Protein AF-A0A497NHG8-F1 (afdb_monomer)

Sequence (397 aa):
MELNATKISNLFKETIMGLQEEPDFQWSSDDVKYSINGKGEPDIQLAVGNVSLDYDLWEGLRNPAVVGLYPAGLQEIWEFYANRRKNRVDEHGRPTIFQTPHSYDYARNNYRRAVIISVMLPFSPKIIDAYVNIVRGEKRGSSHLYARMYEDTNLMINKASSRVAMDLVARDRVVVAMDDKTVKDVSTEAIPITHQGISHGPSKDGNYPQKSIAVLLGLGQFGIHRLVFRDEFIDGKVKRNFGPIRSLIIFDKEELVRNGRNNVIYPTREWREYLFKLYDFTNIEQEVNKYRFCSYIPLDDEGCGKCIGCCPSGAQPNSTSTSRGQFSEKVKQQTHRFWDGKLQFDYASCCEERGQMGTLFPEWSCTRCMSMCAIEGSKRTYAAKEFYNKLKQLTTA

Solvent-accessible surface area (backbone atoms only — not comparable to full-atom values): 21481 Å² total; per-residue (Å²): 131,88,83,35,49,68,60,53,51,48,49,48,35,56,43,46,60,59,49,50,76,35,79,94,55,62,83,59,97,87,61,76,42,42,28,60,41,100,84,72,43,64,45,67,44,73,23,30,26,38,42,51,73,88,56,67,87,53,72,99,39,62,30,43,35,53,70,6,70,60,50,56,46,74,55,36,55,44,44,36,52,25,58,78,65,36,60,52,48,50,100,86,67,46,80,46,85,82,58,72,45,65,51,57,67,54,47,55,76,69,31,53,22,35,38,41,37,30,39,28,55,23,45,20,62,69,52,40,46,57,48,43,56,40,48,72,78,26,96,80,54,69,40,55,70,47,34,46,28,54,52,51,46,45,52,48,53,34,54,31,42,49,50,50,31,59,75,65,48,47,101,69,34,51,58,45,40,44,28,69,67,45,29,37,47,33,32,68,72,46,40,56,74,92,61,45,73,89,44,36,31,77,76,61,78,37,32,52,56,55,66,57,52,26,40,67,45,62,49,32,44,58,33,86,84,70,47,61,34,28,62,40,67,52,96,95,40,72,49,61,42,45,48,54,65,40,36,36,42,30,40,25,65,54,80,78,50,39,65,36,64,58,65,26,30,19,76,35,70,67,37,50,58,50,50,55,52,58,65,34,61,53,58,72,51,64,90,51,51,58,49,37,57,51,35,41,51,54,81,99,54,92,40,41,60,63,33,42,77,56,35,87,54,46,21,44,66,63,42,40,50,40,66,83,24,46,64,52,69,80,50,63,72,44,55,91,43,47,49,96,88,34,60,27,42,40,34,64,44,44,48,50,49,43,53,56,44,34,73,76,34,82,35,43,67,73,60,43,38,56,38,38,39,57,71,70,41,58,77,41,61,64,11,34,57,48,38,60,55,51,47,51,64,42,21,37,106

Structure (mmCIF, N/CA/C/O backbone):
data_AF-A0A497NHG8-F1
#
_entry.id   AF-A0A497NHG8-F1
#
loop_
_atom_site.group_PDB
_atom_site.id
_atom_site.type_symbol
_atom_site.label_atom_id
_atom_site.label_alt_id
_atom_site.label_comp_id
_atom_site.label_asym_id
_atom_site.label_entity_id
_atom_site.label_seq_id
_atom_site.pdbx_PDB_ins_code
_atom_site.Cartn_x
_atom_site.Cartn_y
_atom_site.Cartn_z
_atom_site.occupancy
_atom_site.B_iso_or_equiv
_atom_site.auth_seq_id
_atom_site.auth_comp_id
_atom_site.auth_asym_id
_atom_site.auth_atom_id
_atom_site.pdbx_PDB_model_num
ATOM 1 N N . MET A 1 1 ? -21.273 -13.283 8.714 1.00 57.62 1 MET A N 1
ATOM 2 C CA . MET A 1 1 ? -21.355 -11.822 8.962 1.00 57.62 1 MET A CA 1
ATOM 3 C C . MET A 1 1 ? -21.002 -11.116 7.671 1.00 57.62 1 MET A C 1
ATOM 5 O O . MET A 1 1 ? -19.868 -11.273 7.233 1.00 57.62 1 MET A O 1
ATOM 9 N N . GLU A 1 2 ? -21.926 -10.338 7.109 1.00 74.56 2 GLU A N 1
ATOM 10 C CA . GLU A 1 2 ? -21.675 -9.589 5.873 1.00 74.56 2 GLU A CA 1
ATOM 11 C C . GLU A 1 2 ? -20.515 -8.595 6.074 1.00 74.56 2 GLU A C 1
ATOM 13 O O . GLU A 1 2 ? -20.562 -7.743 6.971 1.00 74.56 2 GLU A O 1
ATOM 18 N N . LEU A 1 3 ? -19.454 -8.741 5.273 1.00 80.44 3 LEU A N 1
ATOM 19 C CA . LEU A 1 3 ? -18.285 -7.861 5.310 1.00 80.44 3 LEU A CA 1
ATOM 20 C C . LEU A 1 3 ? -18.661 -6.483 4.753 1.00 80.44 3 LEU A C 1
ATOM 22 O O . LEU A 1 3 ? -19.166 -6.354 3.639 1.00 80.44 3 LEU A O 1
ATOM 26 N N . ASN A 1 4 ? -18.422 -5.447 5.555 1.00 86.12 4 ASN A N 1
ATOM 27 C CA . ASN A 1 4 ? -18.719 -4.056 5.228 1.00 86.12 4 ASN A CA 1
ATOM 28 C C . ASN A 1 4 ? -17.539 -3.182 5.661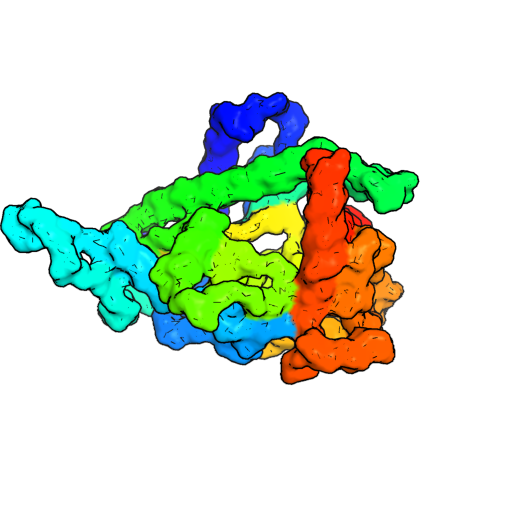 1.00 86.12 4 ASN A C 1
ATOM 30 O O . ASN A 1 4 ? -17.117 -3.258 6.819 1.00 86.12 4 ASN A O 1
ATOM 34 N N . ALA A 1 5 ? -17.051 -2.330 4.755 1.00 90.81 5 ALA A N 1
ATOM 35 C CA . ALA A 1 5 ? -15.950 -1.406 5.011 1.00 90.81 5 ALA A CA 1
ATOM 36 C C . ALA A 1 5 ? -16.161 -0.555 6.277 1.00 90.81 5 ALA A C 1
ATOM 38 O O . ALA A 1 5 ? -15.230 -0.392 7.061 1.00 90.81 5 ALA A O 1
ATOM 39 N N . THR A 1 6 ? -17.384 -0.075 6.537 1.00 92.19 6 THR A N 1
ATOM 40 C CA . THR A 1 6 ? -17.697 0.727 7.734 1.00 92.19 6 THR A CA 1
ATOM 41 C C . THR A 1 6 ? -17.559 -0.085 9.018 1.00 92.19 6 THR A C 1
ATOM 43 O O . THR A 1 6 ? -16.957 0.385 9.977 1.00 92.19 6 THR A O 1
ATOM 46 N N . LYS A 1 7 ? -18.071 -1.324 9.038 1.00 92.25 7 LYS A N 1
ATOM 47 C CA . LYS A 1 7 ? -17.965 -2.200 10.216 1.00 92.25 7 LYS A CA 1
ATOM 48 C C . LYS A 1 7 ? -16.509 -2.541 10.515 1.00 92.25 7 LYS A C 1
ATOM 50 O O . LYS A 1 7 ? -16.090 -2.468 11.660 1.00 92.25 7 LYS A O 1
ATOM 55 N N . ILE A 1 8 ? -15.735 -2.864 9.480 1.00 95.31 8 ILE A N 1
ATOM 56 C CA . ILE A 1 8 ? -14.313 -3.190 9.625 1.00 95.31 8 ILE A CA 1
ATOM 57 C C . ILE A 1 8 ? -13.523 -1.955 10.081 1.00 95.31 8 ILE A C 1
ATOM 59 O O . ILE A 1 8 ? -12.687 -2.063 10.971 1.00 95.31 8 ILE A O 1
ATOM 63 N N . SER A 1 9 ? -13.807 -0.775 9.521 1.00 95.75 9 SER A N 1
ATOM 64 C CA . SER A 1 9 ? -13.188 0.483 9.958 1.00 95.75 9 SER A CA 1
ATOM 65 C C . SER A 1 9 ? -13.457 0.758 11.441 1.00 95.75 9 SER A C 1
ATOM 67 O O . SER A 1 9 ? -12.521 1.079 12.170 1.00 95.75 9 SER A O 1
ATOM 69 N N . ASN A 1 10 ? -14.693 0.554 11.908 1.00 95.75 10 ASN A N 1
ATOM 70 C CA . ASN A 1 10 ? -15.037 0.702 13.324 1.00 95.75 10 ASN A CA 1
ATOM 71 C C . ASN A 1 10 ? -14.297 -0.309 14.210 1.00 95.75 10 ASN A C 1
ATOM 73 O O . ASN A 1 10 ? -13.718 0.104 15.207 1.00 95.75 10 ASN A O 1
ATOM 77 N N . LEU A 1 11 ? -14.210 -1.584 13.807 1.00 96.75 11 LEU A N 1
ATOM 78 C CA . LEU A 1 11 ? -13.422 -2.591 14.535 1.00 96.75 11 LEU A CA 1
ATOM 79 C C . LEU A 1 11 ? -11.952 -2.174 14.678 1.00 96.75 11 LEU A C 1
ATOM 81 O O . LEU A 1 11 ? -11.377 -2.289 15.759 1.00 96.75 11 LEU A O 1
ATOM 85 N N . PHE A 1 12 ? -11.339 -1.643 13.613 1.00 97.75 12 PHE A N 1
ATOM 86 C CA . PHE A 1 12 ? -9.974 -1.116 13.687 1.00 97.75 12 PHE A CA 1
ATOM 87 C C . PHE A 1 12 ? -9.863 0.071 14.644 1.00 97.75 12 PHE A C 1
ATOM 89 O O . PHE A 1 12 ? -8.919 0.114 15.428 1.00 97.75 12 PHE A O 1
ATOM 96 N N . LYS A 1 13 ? -10.804 1.020 14.600 1.00 96.69 13 LYS A N 1
ATOM 97 C CA . LYS A 1 13 ? -10.816 2.174 15.511 1.00 96.69 13 LYS A CA 1
ATOM 98 C C . LYS A 1 13 ? -10.922 1.739 16.968 1.00 96.69 13 LYS A C 1
ATOM 100 O O . LYS A 1 13 ? -10.086 2.145 17.765 1.00 96.69 13 LYS A O 1
ATOM 105 N N . GLU A 1 14 ? -11.896 0.891 17.288 1.00 96.38 14 GLU A N 1
ATOM 106 C CA . GLU A 1 14 ? -12.115 0.351 18.635 1.00 96.38 14 GLU A CA 1
ATOM 107 C C . GLU A 1 14 ? -10.874 -0.396 19.134 1.00 96.38 14 GLU A C 1
ATOM 109 O O . GLU A 1 14 ? -10.382 -0.136 20.230 1.00 96.38 14 GLU A O 1
ATOM 114 N N . THR A 1 15 ? -10.303 -1.257 18.287 1.00 97.31 15 THR A N 1
ATOM 115 C CA . THR A 1 15 ? -9.082 -2.004 18.609 1.00 97.31 15 THR A CA 1
ATOM 116 C C . THR A 1 15 ? -7.900 -1.074 18.872 1.00 97.31 15 THR A C 1
ATOM 118 O O . THR A 1 15 ? -7.141 -1.297 19.811 1.00 97.31 15 THR A O 1
ATOM 121 N N . ILE A 1 16 ? -7.720 -0.037 18.052 1.00 95.81 16 ILE A N 1
ATOM 122 C CA . ILE A 1 16 ? -6.612 0.915 18.187 1.00 95.81 16 ILE A CA 1
ATOM 123 C C . ILE A 1 16 ? -6.768 1.767 19.439 1.00 95.81 16 ILE A C 1
ATOM 125 O O . ILE A 1 16 ? -5.790 1.935 20.157 1.00 95.81 16 ILE A O 1
ATOM 129 N N . MET A 1 17 ? -7.980 2.235 19.737 1.00 93.44 17 MET A N 1
ATOM 130 C CA . MET A 1 17 ? -8.271 2.937 20.987 1.00 93.44 17 MET A CA 1
ATOM 131 C C . MET A 1 17 ? -7.963 2.049 22.198 1.00 93.44 17 MET A C 1
ATOM 133 O O . MET A 1 17 ? -7.283 2.493 23.113 1.00 93.44 17 MET A O 1
ATOM 137 N N . GLY A 1 18 ? -8.362 0.773 22.172 1.00 92.81 18 GLY A N 1
ATOM 138 C CA . GLY A 1 18 ? -8.025 -0.176 23.237 1.00 92.81 18 GLY A CA 1
ATOM 139 C C . GLY A 1 18 ? -6.522 -0.458 23.360 1.00 92.81 18 GLY A C 1
ATOM 140 O O . GLY A 1 18 ? -6.016 -0.619 24.465 1.00 92.81 18 GLY A O 1
ATOM 141 N N . LEU A 1 19 ? -5.788 -0.484 22.241 1.00 93.31 19 LEU A N 1
ATOM 142 C CA . LEU A 1 19 ? -4.330 -0.650 22.242 1.00 93.31 19 LEU A CA 1
ATOM 143 C C . LEU A 1 19 ? -3.604 0.524 22.906 1.00 93.31 19 LEU A C 1
ATOM 145 O O . LEU A 1 19 ? -2.527 0.305 23.446 1.00 93.31 19 LEU A O 1
ATOM 149 N N . GLN A 1 20 ? -4.158 1.741 22.895 1.00 87.56 20 GLN A N 1
ATOM 150 C CA . GLN A 1 20 ? -3.515 2.893 23.546 1.00 87.56 20 GLN A CA 1
ATOM 151 C C . GLN A 1 20 ? -3.302 2.686 25.048 1.00 87.56 20 GLN A C 1
ATOM 153 O O . GLN A 1 20 ? -2.379 3.267 25.612 1.00 87.56 20 GLN A O 1
ATOM 158 N N . GLU A 1 21 ? -4.121 1.842 25.674 1.00 88.25 21 GLU A N 1
ATOM 159 C CA . GLU A 1 21 ? -4.042 1.536 27.102 1.00 88.25 21 GLU A CA 1
ATOM 160 C C . GLU A 1 21 ? -2.985 0.475 27.444 1.00 88.25 21 GLU A C 1
ATOM 162 O O . GLU A 1 21 ? -2.826 0.100 28.604 1.00 88.25 21 GLU A O 1
ATOM 167 N N . GLU A 1 22 ? -2.252 -0.047 26.458 1.00 90.25 22 GLU A N 1
ATOM 168 C CA . GLU A 1 22 ? -1.189 -1.015 26.722 1.00 90.25 22 GLU A CA 1
ATOM 169 C C . GLU A 1 22 ? 0.132 -0.343 27.101 1.00 90.25 22 GLU A C 1
ATOM 171 O O . GLU A 1 22 ? 0.480 0.690 26.524 1.00 90.25 22 GLU A O 1
ATOM 176 N N . PRO A 1 23 ? 0.946 -0.982 27.967 1.00 87.44 23 PRO A N 1
ATOM 177 C CA . PRO A 1 23 ? 2.252 -0.457 28.373 1.00 87.44 23 PRO A CA 1
ATOM 178 C C . PRO A 1 23 ? 3.164 -0.087 27.198 1.00 87.44 23 PRO A C 1
ATOM 180 O O . PRO A 1 23 ? 3.902 0.888 27.269 1.00 87.44 23 PRO A O 1
ATOM 183 N N . ASP A 1 24 ? 3.071 -0.828 26.090 1.00 85.88 24 ASP A N 1
ATOM 184 C CA . ASP A 1 24 ? 3.858 -0.577 24.879 1.00 85.88 24 ASP A CA 1
ATOM 185 C C . ASP A 1 24 ? 3.555 0.784 24.226 1.00 85.88 24 ASP A C 1
ATOM 187 O O . ASP A 1 24 ? 4.373 1.264 23.445 1.00 85.88 24 ASP A O 1
ATOM 191 N N . PHE A 1 25 ? 2.419 1.417 24.543 1.00 85.94 25 PHE A N 1
ATOM 192 C CA . PHE A 1 25 ? 1.978 2.696 23.973 1.00 85.94 25 PHE A CA 1
ATOM 193 C C . PHE A 1 25 ? 1.752 3.801 25.026 1.00 85.94 25 PHE A C 1
ATOM 195 O O . PHE A 1 25 ? 1.621 4.972 24.663 1.00 85.94 25 PHE A O 1
ATOM 202 N N . GLN A 1 26 ? 1.783 3.466 26.319 1.00 74.44 26 GLN A N 1
ATOM 203 C CA . GLN A 1 26 ? 1.633 4.396 27.445 1.00 74.44 26 GLN A CA 1
ATOM 204 C C . GLN A 1 26 ? 2.964 5.075 27.821 1.00 74.44 26 GLN A C 1
ATOM 206 O O . GLN A 1 26 ? 3.523 4.844 28.890 1.00 74.44 26 GLN A O 1
ATOM 211 N N . TRP A 1 27 ? 3.487 5.937 26.946 1.00 59.97 27 TRP A N 1
ATOM 212 C CA . TRP A 1 27 ? 4.749 6.660 27.204 1.00 59.97 27 TRP A CA 1
ATOM 213 C C . TRP A 1 27 ? 4.566 8.167 27.444 1.00 59.97 27 TRP A C 1
ATOM 215 O O . TRP A 1 27 ? 5.448 8.812 28.004 1.00 59.97 27 TRP A O 1
ATOM 225 N N . SER A 1 28 ? 3.423 8.733 27.042 1.00 57.12 28 SER A N 1
ATOM 226 C CA . SER A 1 28 ? 2.956 10.081 27.399 1.00 57.12 28 SER A CA 1
ATOM 227 C C . SER A 1 28 ? 1.492 10.227 26.973 1.00 57.12 28 SER A C 1
ATOM 229 O O . SER A 1 28 ? 1.170 9.958 25.815 1.00 57.12 28 SER A O 1
ATOM 231 N N . SER A 1 29 ? 0.615 10.659 27.884 1.00 49.78 29 SER A N 1
ATOM 232 C CA . SER A 1 29 ? -0.818 10.884 27.622 1.00 49.78 29 SER A CA 1
ATOM 233 C C . SER A 1 29 ? -1.092 11.978 26.583 1.00 49.78 29 SER A C 1
ATOM 235 O O . SER A 1 29 ? -2.185 12.032 26.025 1.00 49.78 29 SER A O 1
ATOM 237 N N . ASP A 1 30 ? -0.104 12.832 26.300 1.00 56.06 30 ASP A N 1
ATOM 238 C CA . ASP A 1 30 ? -0.340 14.121 25.643 1.00 56.06 30 ASP A CA 1
ATOM 239 C C . ASP A 1 30 ? -0.016 14.129 24.138 1.00 56.06 30 ASP A C 1
ATOM 241 O O . ASP A 1 30 ? -0.297 15.114 23.453 1.00 56.06 30 ASP A O 1
ATOM 245 N N . ASP A 1 31 ? 0.531 13.041 23.579 1.00 70.25 31 ASP A N 1
ATOM 246 C CA . ASP A 1 31 ? 0.960 13.005 22.174 1.00 70.25 31 ASP A CA 1
ATOM 247 C C . ASP A 1 31 ? 0.509 11.742 21.428 1.00 70.25 31 ASP A C 1
ATOM 249 O O . ASP A 1 31 ? 1.278 10.794 21.233 1.00 70.25 31 ASP A O 1
ATOM 253 N N . VAL A 1 32 ? -0.717 11.779 20.897 1.00 85.25 32 VAL A N 1
ATOM 254 C CA . VAL A 1 32 ? -1.207 10.781 19.936 1.00 85.25 32 VAL A CA 1
ATOM 255 C C . VAL A 1 32 ? -0.294 10.750 18.700 1.00 85.25 32 VAL A C 1
ATOM 257 O O . VAL A 1 32 ? -0.107 11.752 18.002 1.00 85.25 32 VAL A O 1
ATOM 260 N N . LYS A 1 33 ? 0.296 9.578 18.428 1.00 91.44 33 LYS A N 1
ATOM 261 C CA . LYS A 1 33 ? 1.285 9.362 17.352 1.00 91.44 33 LYS A CA 1
ATOM 262 C C . LYS A 1 33 ? 0.664 9.158 15.964 1.00 91.44 33 LYS A C 1
ATOM 264 O O . LYS A 1 33 ? 1.352 9.222 14.949 1.00 91.44 33 LYS A O 1
ATOM 269 N N . TYR A 1 34 ? -0.645 8.996 15.890 1.00 94.38 34 TYR A N 1
ATOM 270 C CA . TYR A 1 34 ? -1.387 8.848 14.643 1.00 94.38 34 TYR A CA 1
ATOM 271 C C . TYR A 1 34 ? -2.359 10.013 14.418 1.00 94.38 34 TYR A C 1
ATOM 273 O O . TYR A 1 34 ? -2.578 10.852 15.291 1.00 94.38 34 TYR A O 1
ATOM 281 N N . SER A 1 35 ? -2.927 10.103 13.217 1.00 95.12 35 SER A N 1
ATOM 282 C CA . SER A 1 35 ? -3.940 11.105 12.893 1.00 95.12 35 SER A CA 1
ATOM 283 C C . SER A 1 35 ? -5.270 10.752 13.554 1.00 95.12 35 SER A C 1
ATOM 285 O O . SER A 1 35 ? -5.753 9.628 13.434 1.00 95.12 35 SER A O 1
ATOM 287 N N . ILE A 1 36 ? -5.870 11.739 14.214 1.00 93.75 36 ILE A N 1
ATOM 288 C CA . ILE A 1 36 ? -7.223 11.669 14.764 1.00 93.75 36 ILE A CA 1
ATOM 289 C C . ILE A 1 36 ? -8.194 12.471 13.895 1.00 93.75 36 ILE A C 1
ATOM 291 O O . ILE A 1 36 ? -7.809 13.451 13.246 1.00 93.75 36 ILE A O 1
ATOM 295 N N . ASN A 1 37 ? -9.451 12.044 13.856 1.00 91.31 37 ASN A N 1
ATOM 296 C CA . ASN A 1 37 ? -10.522 12.747 13.158 1.00 91.31 37 ASN A CA 1
ATOM 297 C C . ASN A 1 37 ? -11.162 13.828 14.057 1.00 91.31 37 ASN A C 1
ATOM 299 O O . ASN A 1 37 ? -10.805 13.984 15.224 1.00 91.31 37 ASN A O 1
ATOM 303 N N . GLY A 1 38 ? -12.141 14.571 13.528 1.00 86.50 38 GLY A N 1
ATOM 304 C CA . GLY A 1 38 ? -12.835 15.633 14.275 1.00 86.50 38 GLY A CA 1
ATOM 305 C C . GLY A 1 38 ? -13.628 15.164 15.506 1.00 86.50 38 GLY A C 1
ATOM 306 O O . GLY A 1 38 ? -14.074 15.999 16.284 1.00 86.50 38 GLY A O 1
ATOM 307 N N . LYS A 1 39 ? -13.798 13.848 15.695 1.00 90.19 39 LYS A N 1
ATOM 308 C CA . LYS A 1 39 ? -14.430 13.232 16.873 1.00 90.19 39 LYS A CA 1
ATOM 309 C C . LYS A 1 39 ? -13.412 12.734 17.907 1.00 90.19 39 LYS A C 1
ATOM 311 O O . LYS A 1 39 ? -13.813 12.146 18.902 1.00 90.19 39 LYS A O 1
ATOM 316 N N . GLY A 1 40 ? -12.113 12.925 17.666 1.00 89.94 40 GLY A N 1
ATOM 317 C CA . GLY A 1 40 ? -11.045 12.406 18.524 1.00 89.94 40 GLY A CA 1
ATOM 318 C C . GLY A 1 40 ? -10.739 10.916 18.330 1.00 89.94 40 GLY A C 1
ATOM 319 O O . GLY A 1 40 ? -9.926 10.368 19.064 1.00 89.94 40 GLY A O 1
ATOM 320 N N . GLU A 1 41 ? -11.345 10.250 17.343 1.00 94.00 41 GLU A N 1
ATOM 321 C CA . GLU A 1 41 ? -11.085 8.834 17.046 1.00 94.00 41 GLU A CA 1
ATOM 322 C C . GLU A 1 41 ? -9.906 8.678 16.068 1.00 94.00 41 GLU A C 1
ATOM 324 O O . GLU A 1 41 ? -9.639 9.599 15.287 1.00 94.00 41 GLU A O 1
ATOM 329 N N . PRO A 1 42 ? -9.255 7.499 16.004 1.00 95.50 42 PRO A N 1
ATOM 330 C CA . PRO A 1 42 ? -8.269 7.197 14.967 1.00 95.50 42 PRO A CA 1
ATOM 331 C C . PRO A 1 42 ? -8.822 7.409 13.546 1.00 95.50 42 PRO A C 1
ATOM 333 O O . PRO A 1 42 ? -9.886 6.895 13.185 1.00 95.50 42 PRO A O 1
ATOM 336 N N . ASP A 1 43 ? -8.083 8.138 12.709 1.00 95.38 43 ASP A N 1
ATOM 337 C CA . ASP A 1 43 ? -8.470 8.459 11.331 1.00 95.38 43 ASP A CA 1
ATOM 338 C C . ASP A 1 43 ? -8.075 7.356 10.336 1.00 95.38 43 ASP A C 1
ATOM 340 O O . ASP A 1 43 ? -7.262 7.546 9.428 1.00 95.38 43 ASP A O 1
ATOM 344 N N . ILE A 1 44 ? -8.627 6.161 10.545 1.00 96.25 44 ILE A N 1
ATOM 345 C CA . ILE A 1 44 ? -8.321 4.970 9.751 1.00 96.25 44 ILE A CA 1
ATOM 346 C C . ILE A 1 44 ? -8.796 5.118 8.313 1.00 96.25 44 ILE A C 1
ATOM 348 O O . ILE A 1 44 ? -9.972 5.362 8.051 1.00 96.25 44 ILE A O 1
ATOM 352 N N . GLN A 1 45 ? -7.885 4.840 7.385 1.00 97.00 45 GLN A N 1
ATOM 353 C CA . GLN A 1 45 ? -8.179 4.760 5.962 1.00 97.00 45 GLN A CA 1
ATOM 354 C C . GLN A 1 45 ? -8.254 3.293 5.563 1.00 97.00 45 GLN A C 1
ATOM 356 O O . GLN A 1 45 ? -7.367 2.509 5.902 1.00 97.00 45 GLN A O 1
ATOM 361 N N . LEU A 1 46 ? -9.310 2.904 4.854 1.00 96.75 46 LEU A N 1
ATOM 362 C CA . LEU A 1 46 ? -9.569 1.503 4.552 1.00 96.75 46 LEU A CA 1
ATOM 363 C C . LEU A 1 46 ? -10.131 1.334 3.142 1.00 96.75 46 LEU A C 1
ATOM 365 O O . LEU A 1 46 ? -10.973 2.109 2.696 1.00 96.75 46 LEU A O 1
ATOM 369 N N . ALA A 1 47 ? -9.668 0.291 2.461 1.00 97.12 47 ALA A N 1
ATOM 370 C CA . ALA A 1 47 ? -10.205 -0.172 1.195 1.00 97.12 47 ALA A CA 1
ATOM 371 C C . ALA A 1 47 ? -10.476 -1.674 1.280 1.00 97.12 47 ALA A C 1
ATOM 373 O O . ALA A 1 47 ? -9.667 -2.428 1.827 1.00 97.12 47 ALA A O 1
ATOM 374 N N . VAL A 1 48 ? -11.611 -2.106 0.736 1.00 97.44 48 VAL A N 1
ATOM 375 C CA . VAL A 1 48 ? -11.995 -3.518 0.672 1.00 97.44 48 VAL A CA 1
ATOM 376 C C . VAL A 1 48 ? -12.226 -3.877 -0.779 1.00 97.44 48 VAL A C 1
ATOM 378 O O . VAL A 1 48 ? -12.983 -3.202 -1.473 1.00 97.44 48 VAL A O 1
ATOM 381 N N . GLY A 1 49 ? -11.610 -4.961 -1.228 1.00 97.00 49 GLY A N 1
ATOM 382 C CA . GLY A 1 49 ? -11.973 -5.581 -2.490 1.00 97.00 49 GLY A CA 1
ATOM 383 C C . GLY A 1 49 ? -12.133 -7.079 -2.351 1.00 97.00 49 GLY A C 1
ATOM 384 O O . GLY A 1 49 ? -11.702 -7.675 -1.366 1.00 97.00 49 GLY A O 1
ATOM 385 N N . ASN A 1 50 ? -12.753 -7.695 -3.345 1.00 97.62 50 ASN A N 1
ATOM 386 C CA . ASN A 1 50 ? -12.865 -9.142 -3.429 1.00 97.62 50 ASN A CA 1
ATOM 387 C C . ASN A 1 50 ? -12.509 -9.638 -4.824 1.00 97.62 50 ASN A C 1
ATOM 389 O O . ASN A 1 50 ? -12.699 -8.950 -5.825 1.00 97.62 50 ASN A O 1
ATOM 393 N N . VAL A 1 51 ? -12.025 -10.871 -4.873 1.00 97.75 51 VAL A N 1
ATOM 394 C CA . VAL A 1 51 ? -11.595 -11.543 -6.098 1.00 97.75 51 VAL A CA 1
ATOM 395 C C . VAL A 1 51 ? -11.961 -13.025 -6.032 1.00 97.75 51 VAL A C 1
ATOM 397 O O . VAL A 1 51 ? -12.165 -13.568 -4.942 1.00 97.75 51 VAL A O 1
ATOM 400 N N . SER A 1 52 ? -12.077 -13.685 -7.187 1.00 97.25 52 SER A N 1
ATOM 401 C CA . SER A 1 52 ? -12.133 -15.152 -7.217 1.00 97.25 52 SER A CA 1
ATOM 402 C C . SER A 1 52 ? -10.787 -15.729 -6.777 1.00 97.25 52 SER A C 1
ATOM 404 O O . SER A 1 52 ? -9.770 -15.039 -6.804 1.00 97.25 52 SER A O 1
ATOM 406 N N . LEU A 1 53 ? -10.758 -17.001 -6.381 1.00 97.44 53 LEU A N 1
ATOM 407 C CA . LEU A 1 53 ? -9.492 -17.644 -6.019 1.00 97.44 53 LEU A CA 1
ATOM 408 C C . LEU A 1 53 ? -8.595 -17.893 -7.250 1.00 97.44 53 LEU A C 1
ATOM 410 O O . LEU A 1 53 ? -7.380 -17.895 -7.130 1.00 97.44 53 LEU A O 1
ATOM 414 N N . ASP A 1 54 ? -9.155 -17.986 -8.457 1.00 96.25 54 ASP A N 1
ATOM 415 C CA . ASP A 1 54 ? -8.359 -18.078 -9.697 1.00 96.25 54 ASP A CA 1
ATOM 416 C C . ASP A 1 54 ? -7.789 -16.733 -10.172 1.00 96.25 54 ASP A C 1
ATOM 418 O O . ASP A 1 54 ? -7.157 -16.642 -11.223 1.00 96.25 54 ASP A O 1
ATOM 422 N N . TYR A 1 55 ? -8.057 -15.657 -9.439 1.00 96.44 55 TYR A N 1
ATOM 423 C CA . TYR A 1 55 ? -7.668 -14.321 -9.843 1.00 96.44 55 TYR A CA 1
ATOM 424 C C . TYR A 1 55 ? -6.182 -14.061 -9.582 1.00 96.44 55 TYR A C 1
ATOM 426 O O . TYR A 1 55 ? -5.714 -14.076 -8.441 1.00 96.44 55 TYR A O 1
ATOM 434 N N . ASP A 1 56 ? -5.445 -13.727 -10.638 1.00 95.69 56 ASP A N 1
ATOM 435 C CA . ASP A 1 56 ? -4.036 -13.377 -10.531 1.00 95.69 56 ASP A CA 1
ATOM 436 C C . ASP A 1 56 ? -3.847 -11.931 -10.042 1.00 95.69 56 ASP A C 1
ATOM 438 O O . ASP A 1 56 ? -3.931 -10.966 -10.805 1.00 95.69 56 ASP A O 1
ATOM 442 N N . LEU A 1 57 ? -3.524 -11.755 -8.757 1.00 94.06 57 LEU A N 1
ATOM 443 C CA . LEU A 1 57 ? -3.226 -10.443 -8.162 1.00 94.06 57 LEU A CA 1
ATOM 444 C C . LEU A 1 57 ? -2.108 -9.681 -8.896 1.00 94.06 57 LEU A C 1
ATOM 446 O O . LEU A 1 57 ? -2.117 -8.450 -8.916 1.00 94.06 57 LEU A O 1
ATOM 450 N N . TRP A 1 58 ? -1.193 -10.380 -9.565 1.00 92.69 58 TRP A N 1
ATOM 451 C CA . TRP A 1 58 ? 0.052 -9.816 -10.093 1.00 92.69 58 TRP A CA 1
ATOM 452 C C . TRP A 1 58 ? 0.148 -9.830 -11.617 1.00 92.69 58 TRP A C 1
ATOM 454 O O . TRP A 1 58 ? 1.224 -9.559 -12.163 1.00 92.69 58 TRP A O 1
ATOM 464 N N . GLU A 1 59 ? -0.963 -10.104 -12.300 1.00 92.56 59 GLU A N 1
ATOM 465 C CA . GLU A 1 59 ? -1.057 -10.063 -13.758 1.00 92.56 59 GLU A CA 1
ATOM 466 C C . GLU A 1 59 ? -0.482 -8.741 -14.299 1.00 92.56 59 GLU A C 1
ATOM 468 O O . GLU A 1 59 ? -0.854 -7.657 -13.842 1.00 92.56 59 GLU A O 1
ATOM 473 N N . GLY A 1 60 ? 0.483 -8.831 -15.224 1.00 86.12 60 GLY A N 1
ATOM 474 C CA . GLY A 1 60 ? 1.162 -7.681 -15.843 1.00 86.12 60 GLY A CA 1
ATOM 475 C C . GLY A 1 60 ? 2.146 -6.905 -14.949 1.00 86.12 60 GLY A C 1
ATOM 476 O O . GLY A 1 60 ? 2.767 -5.942 -15.408 1.00 86.12 60 GLY A O 1
ATOM 477 N N . LEU A 1 61 ? 2.314 -7.302 -13.682 1.00 85.81 61 LEU A N 1
ATOM 478 C CA . LEU A 1 61 ? 3.166 -6.606 -12.711 1.00 85.81 61 LEU A CA 1
ATOM 479 C C . LEU A 1 61 ? 4.455 -7.349 -12.354 1.00 85.81 61 LEU A C 1
ATOM 481 O O . LEU A 1 61 ? 5.385 -6.692 -11.877 1.00 85.81 61 LEU A O 1
ATOM 485 N N . ARG A 1 62 ? 4.523 -8.672 -12.568 1.00 86.94 62 ARG A N 1
ATOM 486 C CA . ARG A 1 62 ? 5.688 -9.511 -12.229 1.00 86.94 62 ARG A CA 1
ATOM 487 C C . ARG A 1 62 ? 6.939 -9.055 -12.975 1.00 86.94 62 ARG A C 1
ATOM 489 O O . ARG A 1 62 ? 7.158 -9.400 -14.129 1.00 86.94 62 ARG A O 1
ATOM 496 N N . ASN A 1 63 ? 7.730 -8.225 -12.312 1.00 83.25 63 ASN A N 1
ATOM 497 C CA . ASN A 1 63 ? 8.893 -7.557 -12.873 1.00 83.25 63 ASN A CA 1
ATOM 498 C C . ASN A 1 63 ? 9.790 -7.082 -11.710 1.00 83.25 63 ASN A C 1
ATOM 500 O O . ASN A 1 63 ? 9.265 -6.520 -10.735 1.00 83.25 63 ASN A O 1
ATOM 504 N N . PRO A 1 64 ? 11.124 -7.260 -11.797 1.00 78.06 64 PRO A N 1
ATOM 505 C CA . PRO A 1 64 ? 12.073 -6.741 -10.818 1.00 78.06 64 PRO A CA 1
ATOM 506 C C . PRO A 1 64 ? 11.935 -5.232 -10.554 1.00 78.06 64 PRO A C 1
ATOM 508 O O . PRO A 1 64 ? 12.038 -4.806 -9.426 1.00 78.06 64 PRO A O 1
ATOM 511 N N . ALA A 1 65 ? 11.650 -4.380 -11.528 1.00 80.00 65 ALA A N 1
ATOM 512 C CA . ALA A 1 65 ? 11.487 -2.940 -11.322 1.00 80.00 65 ALA A CA 1
ATOM 513 C C . ALA A 1 65 ? 10.155 -2.530 -10.649 1.00 80.00 65 ALA A C 1
ATOM 515 O O . ALA A 1 65 ? 10.005 -1.360 -10.281 1.00 80.00 65 ALA A O 1
ATOM 516 N N . VAL A 1 66 ? 9.199 -3.460 -10.489 1.00 82.38 66 VAL A N 1
ATOM 517 C CA . VAL A 1 66 ? 7.838 -3.194 -9.983 1.00 82.38 66 VAL A CA 1
ATOM 518 C C . VAL A 1 66 ? 7.539 -4.028 -8.728 1.00 82.38 66 VAL A C 1
ATOM 520 O O . VAL A 1 66 ? 8.113 -3.758 -7.672 1.00 82.38 66 VAL A O 1
ATOM 523 N N . VAL A 1 67 ? 6.658 -5.040 -8.789 1.00 81.50 67 VAL A N 1
ATOM 524 C CA . VAL A 1 67 ? 6.263 -5.816 -7.595 1.00 81.50 67 VAL A CA 1
ATOM 525 C C . VAL A 1 67 ? 7.220 -6.961 -7.274 1.00 81.50 67 VAL A C 1
ATOM 527 O O . VAL A 1 67 ? 7.242 -7.438 -6.145 1.00 81.50 67 VAL A O 1
ATOM 530 N N . GLY A 1 68 ? 8.129 -7.319 -8.184 1.00 82.75 68 GLY A N 1
ATOM 531 C CA . GLY A 1 68 ? 9.049 -8.455 -8.047 1.00 82.75 68 GLY A CA 1
ATOM 532 C C . GLY A 1 68 ? 8.692 -9.593 -8.989 1.00 82.75 68 GLY A C 1
ATOM 533 O O . GLY A 1 68 ? 7.635 -9.565 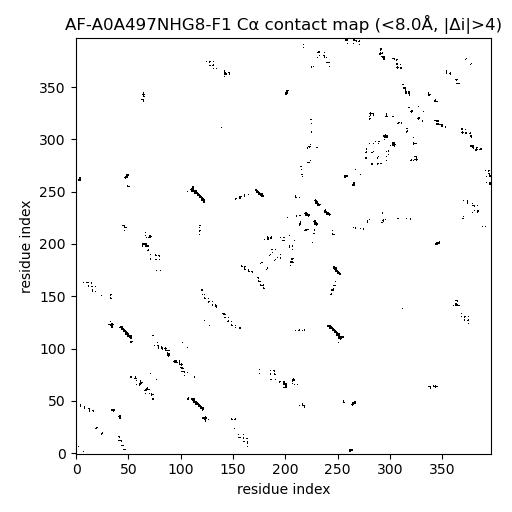-9.612 1.00 82.75 68 GLY A O 1
ATOM 534 N N . LEU A 1 69 ? 9.585 -10.575 -9.106 1.00 82.50 69 LEU A N 1
ATOM 535 C CA . LEU A 1 69 ? 9.372 -11.737 -9.978 1.00 82.50 69 LEU A CA 1
ATOM 536 C C . LEU A 1 69 ? 8.404 -12.748 -9.360 1.00 82.50 69 LEU A C 1
ATOM 538 O O . LEU A 1 69 ? 7.541 -13.272 -10.058 1.00 82.50 69 LEU A O 1
ATOM 542 N N . TYR A 1 70 ? 8.509 -12.956 -8.045 1.00 87.56 70 TYR A N 1
ATOM 543 C CA . TYR A 1 70 ? 7.757 -13.977 -7.313 1.00 87.56 70 TYR A CA 1
ATOM 544 C C . TYR A 1 70 ? 6.976 -13.374 -6.131 1.00 87.56 70 TYR A C 1
ATOM 546 O O . TYR A 1 70 ? 7.249 -13.706 -4.974 1.00 87.56 70 TYR A O 1
ATOM 554 N N . PRO A 1 71 ? 6.059 -12.417 -6.375 1.00 89.62 71 PRO A N 1
ATOM 555 C CA . PRO A 1 71 ? 5.205 -11.892 -5.317 1.00 89.62 71 PRO A CA 1
ATOM 556 C C . PRO A 1 71 ? 4.220 -12.967 -4.822 1.00 89.62 71 PRO A C 1
ATOM 558 O O . PRO A 1 71 ? 3.622 -13.676 -5.629 1.00 89.62 71 PRO A O 1
ATOM 561 N N . ALA A 1 72 ? 4.017 -13.049 -3.505 1.00 92.56 72 ALA A N 1
ATOM 562 C CA . ALA A 1 72 ? 3.055 -13.949 -2.870 1.00 92.56 72 ALA A CA 1
ATOM 563 C C . ALA A 1 72 ? 1.627 -13.599 -3.315 1.00 92.56 72 ALA A C 1
ATOM 565 O O . ALA A 1 72 ? 1.176 -12.466 -3.127 1.00 92.56 72 ALA A O 1
ATOM 566 N N . GLY A 1 73 ? 0.923 -14.543 -3.930 1.00 94.56 73 GLY A N 1
ATOM 567 C CA . GLY A 1 73 ? -0.487 -14.457 -4.286 1.00 94.56 73 GLY A CA 1
ATOM 568 C C . GLY A 1 73 ? -1.393 -15.117 -3.246 1.00 94.56 73 GLY A C 1
ATOM 569 O O . GLY A 1 73 ? -1.006 -15.374 -2.108 1.00 94.56 73 GLY A O 1
ATOM 570 N N . LEU A 1 74 ? -2.640 -15.387 -3.640 1.00 97.75 74 LEU A N 1
ATOM 571 C CA . LEU A 1 74 ? -3.612 -16.057 -2.770 1.00 97.75 74 LEU A CA 1
ATOM 572 C C . LEU A 1 74 ? -3.204 -17.500 -2.436 1.00 97.75 74 LEU A C 1
ATOM 574 O O . LEU A 1 74 ? -3.525 -17.975 -1.347 1.00 97.75 74 LEU A O 1
ATOM 578 N N . GLN A 1 75 ? -2.496 -18.170 -3.350 1.00 96.69 75 GLN A N 1
ATOM 579 C CA . GLN A 1 75 ? -2.015 -19.536 -3.168 1.00 96.69 75 GLN A CA 1
ATOM 580 C C . GLN A 1 75 ? -0.993 -19.623 -2.035 1.00 96.69 75 GLN A C 1
ATOM 582 O O . GLN A 1 75 ? -1.221 -20.355 -1.077 1.00 96.69 75 GLN A O 1
ATOM 587 N N . GLU A 1 76 ? 0.082 -18.834 -2.085 1.00 96.00 76 GLU A N 1
ATOM 588 C CA . GLU A 1 76 ? 1.141 -18.866 -1.069 1.00 96.00 76 GLU A CA 1
ATOM 589 C C . GLU A 1 76 ? 0.595 -18.498 0.319 1.00 96.00 76 GLU A C 1
ATOM 591 O O . GLU A 1 76 ? 0.977 -19.087 1.331 1.00 96.00 76 GLU A O 1
ATOM 596 N N . ILE A 1 77 ? -0.351 -17.554 0.377 1.00 97.19 77 ILE A N 1
ATOM 597 C CA . ILE A 1 77 ? -1.014 -17.150 1.625 1.00 97.19 77 ILE A CA 1
ATOM 598 C C . ILE A 1 77 ? -1.868 -18.294 2.189 1.00 97.19 77 ILE A C 1
ATOM 600 O O . ILE A 1 77 ? -1.851 -18.545 3.398 1.00 97.19 77 ILE A O 1
ATOM 604 N N . TRP A 1 78 ? -2.605 -19.004 1.331 1.00 97.75 78 TRP A N 1
ATOM 605 C CA . TRP A 1 78 ? -3.384 -20.168 1.742 1.00 97.75 78 TRP A CA 1
ATOM 606 C C . TRP A 1 78 ? -2.490 -21.322 2.201 1.00 97.75 78 TRP A C 1
ATOM 608 O O . TRP A 1 78 ? -2.735 -21.900 3.257 1.00 97.75 78 TRP A O 1
ATOM 618 N N . GLU A 1 79 ? -1.447 -21.651 1.443 1.00 95.62 79 GLU A N 1
ATOM 619 C CA . GLU A 1 79 ? -0.522 -22.743 1.758 1.00 95.62 79 GLU A CA 1
ATOM 620 C C . GLU A 1 79 ? 0.208 -22.502 3.079 1.00 95.62 79 GLU A C 1
ATOM 622 O O . GLU A 1 79 ? 0.343 -23.425 3.888 1.00 95.62 79 GLU A O 1
ATOM 627 N N . PHE A 1 80 ? 0.604 -21.256 3.348 1.00 95.81 80 PHE A N 1
ATOM 628 C CA . PHE A 1 80 ? 1.115 -20.841 4.650 1.00 95.81 80 PHE A CA 1
ATOM 629 C C . PHE A 1 80 ? 0.106 -21.114 5.776 1.00 95.81 80 PHE A C 1
ATOM 631 O O . PHE A 1 80 ? 0.429 -21.776 6.770 1.00 95.81 80 PHE A O 1
ATOM 638 N N . TYR A 1 81 ? -1.137 -20.643 5.617 1.00 96.00 81 TYR A N 1
ATOM 639 C CA . TYR A 1 81 ? -2.196 -20.851 6.606 1.00 96.00 81 TYR A CA 1
ATOM 640 C C . TYR A 1 81 ? -2.459 -22.345 6.850 1.00 96.00 81 TYR A C 1
ATOM 642 O O . TYR A 1 81 ? -2.456 -22.804 7.997 1.00 96.00 81 TYR A O 1
ATOM 650 N N . ALA A 1 82 ? -2.649 -23.112 5.775 1.00 94.69 82 ALA A N 1
ATOM 651 C CA . ALA A 1 82 ? -2.985 -24.526 5.826 1.00 94.69 82 ALA A CA 1
ATOM 652 C C . ALA A 1 82 ? -1.861 -25.352 6.464 1.00 94.69 82 ALA A C 1
ATOM 654 O O . ALA A 1 82 ? -2.139 -26.235 7.275 1.00 94.69 82 ALA A O 1
ATOM 655 N N . ASN A 1 83 ? -0.592 -25.033 6.185 1.00 91.69 83 ASN A N 1
ATOM 656 C CA . ASN A 1 83 ? 0.550 -25.691 6.823 1.00 91.69 83 ASN A CA 1
ATOM 657 C C . ASN A 1 83 ? 0.595 -25.469 8.335 1.00 91.69 83 ASN A C 1
ATOM 659 O O . ASN A 1 83 ? 0.820 -26.416 9.094 1.00 91.69 83 ASN A O 1
ATOM 663 N N . ARG A 1 84 ? 0.352 -24.239 8.796 1.00 91.06 84 ARG A N 1
ATOM 664 C CA . ARG A 1 84 ? 0.369 -23.922 10.232 1.00 91.06 84 ARG A CA 1
ATOM 665 C C . ARG A 1 84 ? -0.841 -24.474 10.985 1.00 91.06 84 ARG A C 1
ATOM 667 O O . ARG A 1 84 ? -0.758 -24.669 12.196 1.00 91.06 84 ARG A O 1
ATOM 674 N N . ARG A 1 85 ? -1.946 -24.742 10.284 1.00 87.69 85 ARG A N 1
ATOM 675 C CA . ARG A 1 85 ? -3.206 -25.246 10.855 1.00 87.69 85 ARG A CA 1
ATOM 676 C C . ARG A 1 85 ? -3.502 -26.710 10.540 1.00 87.69 85 ARG A C 1
ATOM 678 O O . ARG A 1 85 ? -4.570 -27.185 10.914 1.00 87.69 85 ARG A O 1
ATOM 685 N N . LYS A 1 86 ? -2.581 -27.432 9.894 1.00 84.62 86 LYS A N 1
ATOM 686 C CA . LYS A 1 86 ? -2.769 -28.858 9.615 1.00 84.62 86 LYS A CA 1
ATOM 687 C C . LYS A 1 86 ? -2.985 -29.634 10.911 1.00 84.62 86 LYS A C 1
ATOM 689 O O . LYS A 1 86 ? -2.316 -29.375 11.919 1.00 84.62 86 LYS A O 1
ATOM 694 N N . ASN A 1 87 ? -3.893 -30.604 10.864 1.00 81.94 87 ASN A N 1
ATOM 695 C CA . ASN A 1 87 ? -4.081 -31.529 11.970 1.00 81.94 87 ASN A CA 1
ATOM 696 C C . ASN A 1 87 ? -2.755 -32.234 12.244 1.00 81.94 87 ASN A C 1
ATOM 698 O O . ASN A 1 87 ? -2.076 -32.683 11.327 1.00 81.94 87 ASN A O 1
ATOM 702 N N . ARG A 1 88 ? -2.359 -32.296 13.512 1.00 86.06 88 ARG A N 1
ATOM 703 C CA . ARG A 1 88 ? -1.154 -33.020 13.941 1.00 86.06 88 ARG A CA 1
ATOM 704 C C . ARG A 1 88 ? -1.498 -34.339 14.615 1.00 86.06 88 ARG A C 1
ATOM 706 O O . ARG A 1 88 ? -0.626 -34.936 15.231 1.00 86.06 88 ARG A O 1
ATOM 713 N N . VAL A 1 89 ? -2.758 -34.753 14.522 1.00 87.12 89 VAL A N 1
ATOM 714 C CA . VAL A 1 89 ? -3.296 -35.974 15.113 1.00 87.12 89 VAL A CA 1
ATOM 715 C C . VAL A 1 89 ? -4.036 -36.788 14.054 1.00 87.12 89 VAL A C 1
ATOM 717 O O . VAL A 1 89 ? -4.577 -36.209 13.110 1.00 87.12 89 VAL A O 1
ATOM 720 N N . ASP A 1 90 ? -4.006 -38.111 14.184 1.00 85.62 90 ASP A N 1
ATOM 721 C CA . ASP A 1 90 ? -4.766 -39.046 13.351 1.00 85.62 90 ASP A CA 1
ATOM 722 C C . ASP A 1 90 ? -6.220 -39.202 13.842 1.00 85.62 90 ASP A C 1
ATOM 724 O O . ASP A 1 90 ? -6.642 -38.571 14.816 1.00 85.62 90 ASP A O 1
ATOM 728 N N . GLU A 1 91 ? -7.000 -40.048 13.169 1.00 86.00 91 GLU A N 1
ATOM 729 C CA . GLU A 1 91 ? -8.388 -40.379 13.516 1.00 86.00 91 GLU A CA 1
ATOM 730 C C . GLU A 1 91 ? -8.560 -40.996 14.917 1.00 86.00 91 GLU A C 1
ATOM 732 O O . GLU A 1 91 ? -9.665 -41.002 15.460 1.00 86.00 91 GLU A O 1
ATOM 737 N N . HIS A 1 92 ? -7.476 -41.476 15.530 1.00 89.69 92 HIS A N 1
ATOM 738 C CA . HIS A 1 92 ? -7.441 -42.016 16.888 1.00 89.69 92 HIS A CA 1
ATOM 739 C C . HIS A 1 92 ? -6.849 -41.027 17.908 1.00 89.69 92 HIS A C 1
ATOM 741 O O . HIS A 1 92 ? -6.648 -41.390 19.068 1.00 89.69 92 HIS A O 1
ATOM 747 N N . GLY A 1 93 ? -6.564 -39.786 17.498 1.00 87.12 93 GLY A N 1
ATOM 748 C CA . GLY A 1 93 ? -6.001 -38.737 18.347 1.00 87.12 93 GLY A CA 1
ATOM 749 C C . GLY A 1 93 ? -4.490 -38.845 18.583 1.00 87.12 93 GLY A C 1
ATOM 750 O O . GLY A 1 93 ? -3.957 -38.125 19.430 1.00 87.12 93 GLY A O 1
ATOM 751 N N . ARG A 1 94 ? -3.774 -39.720 17.867 1.00 88.25 94 ARG A N 1
ATOM 752 C CA . ARG A 1 94 ? -2.328 -39.919 18.048 1.00 88.25 94 ARG A CA 1
ATOM 753 C C . ARG A 1 94 ? -1.540 -38.892 17.238 1.00 88.25 94 ARG A C 1
ATOM 755 O O . ARG A 1 94 ? -1.882 -38.666 16.077 1.00 88.25 94 ARG A O 1
ATOM 762 N N . PRO A 1 95 ? -0.465 -38.299 17.789 1.00 88.06 95 PRO A N 1
ATOM 763 C CA . PRO A 1 95 ? 0.394 -37.398 17.034 1.00 88.06 95 PRO A CA 1
ATOM 764 C C . PRO A 1 95 ? 0.940 -38.049 15.759 1.00 88.06 95 PRO A C 1
ATOM 766 O O . PRO A 1 95 ? 1.470 -39.156 15.805 1.00 88.06 95 PRO A O 1
ATOM 769 N N . THR A 1 96 ? 0.845 -37.359 14.625 1.00 83.81 96 THR A N 1
ATOM 770 C CA . THR A 1 96 ? 1.299 -37.885 13.331 1.00 83.81 96 THR A CA 1
ATOM 771 C C . THR A 1 96 ? 1.895 -36.794 12.447 1.00 83.81 96 THR A C 1
ATOM 773 O O . THR A 1 96 ? 1.450 -35.644 12.437 1.00 83.81 96 THR A O 1
ATOM 776 N N . ILE A 1 97 ? 2.915 -37.178 11.680 1.00 80.75 97 ILE A N 1
ATOM 777 C CA . ILE A 1 97 ? 3.552 -36.339 10.656 1.00 80.75 97 ILE A CA 1
ATOM 778 C C . ILE A 1 97 ? 2.909 -36.504 9.274 1.00 80.75 97 ILE A C 1
ATOM 780 O O . ILE A 1 97 ? 3.186 -35.707 8.382 1.00 80.75 97 ILE A O 1
ATOM 784 N N . PHE A 1 98 ? 2.060 -37.523 9.100 1.00 83.12 98 PHE A N 1
ATOM 785 C CA . PHE A 1 98 ? 1.510 -37.917 7.800 1.00 83.12 98 PHE A CA 1
ATOM 786 C C . PHE A 1 98 ? 0.297 -37.092 7.363 1.00 83.12 98 PHE A C 1
ATOM 788 O O . PHE A 1 98 ? -0.159 -37.223 6.232 1.00 83.12 98 PHE A O 1
ATOM 795 N N . GLN A 1 99 ? -0.218 -36.220 8.231 1.00 84.00 99 GLN A N 1
ATOM 796 C CA . GLN A 1 99 ? -1.300 -35.312 7.869 1.00 84.00 99 GLN A CA 1
ATOM 797 C C . GLN A 1 99 ? -0.778 -34.221 6.932 1.00 84.00 99 GLN A C 1
ATOM 799 O O . GLN A 1 99 ? 0.130 -33.445 7.267 1.00 84.00 99 GLN A O 1
ATOM 804 N N . THR A 1 100 ? -1.371 -34.162 5.746 1.00 85.31 100 THR A N 1
ATOM 805 C CA . THR A 1 100 ? -1.070 -33.154 4.734 1.00 85.31 100 THR A CA 1
ATOM 806 C C . THR A 1 100 ? -1.963 -31.929 4.927 1.00 85.31 100 THR A C 1
ATOM 808 O O . THR A 1 100 ? -3.156 -32.083 5.196 1.00 85.31 100 THR A O 1
ATOM 811 N N . PRO A 1 101 ? -1.431 -30.706 4.779 1.00 89.50 101 PRO A N 1
ATOM 812 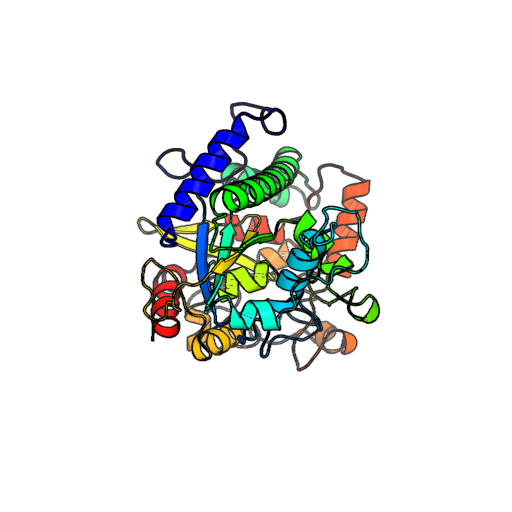C CA . PRO A 1 101 ? -2.259 -29.505 4.763 1.00 89.50 101 PRO A CA 1
ATOM 813 C C . PRO A 1 101 ? -3.253 -29.543 3.595 1.00 89.50 101 PRO A C 1
ATOM 815 O O . PRO A 1 101 ? -2.984 -30.134 2.548 1.00 89.50 101 PRO A O 1
ATOM 818 N N . HIS A 1 102 ? -4.391 -28.871 3.752 1.00 92.31 102 HIS A N 1
ATOM 819 C CA . HIS A 1 102 ? -5.324 -28.680 2.646 1.00 92.31 102 HIS A CA 1
ATOM 820 C C . HIS A 1 102 ? -4.680 -27.847 1.528 1.00 92.31 102 HIS A C 1
ATOM 822 O O . HIS A 1 102 ? -4.191 -26.745 1.777 1.00 92.31 102 HIS A O 1
ATOM 828 N N . SER A 1 103 ? -4.708 -28.360 0.297 1.00 94.81 103 SER A N 1
ATOM 829 C CA . SER A 1 103 ? -4.137 -27.694 -0.880 1.00 94.81 103 SER A CA 1
ATOM 830 C C . SER A 1 103 ? -4.891 -26.417 -1.258 1.00 94.81 103 SER A C 1
ATOM 832 O O . SER A 1 103 ? -6.002 -26.165 -0.784 1.00 94.81 103 SER A O 1
ATOM 834 N N . TYR A 1 104 ? -4.322 -25.616 -2.159 1.00 96.62 104 TYR A N 1
ATOM 835 C CA . TYR A 1 104 ? -5.045 -24.468 -2.702 1.00 96.62 104 TYR A CA 1
ATOM 836 C C . TYR A 1 104 ? -6.280 -24.877 -3.518 1.00 96.62 104 TYR A C 1
ATOM 838 O O . TYR A 1 104 ? -7.312 -24.218 -3.440 1.00 96.62 104 TYR A O 1
ATOM 846 N N . ASP A 1 105 ? -6.237 -26.023 -4.199 1.00 97.31 105 ASP A N 1
ATOM 847 C CA . ASP A 1 105 ? -7.402 -26.594 -4.893 1.00 97.31 105 ASP A CA 1
ATOM 848 C C . ASP A 1 105 ? -8.547 -26.912 -3.939 1.00 97.31 105 ASP A C 1
ATOM 850 O O . ASP A 1 105 ? -9.711 -26.662 -4.251 1.00 97.31 105 ASP A O 1
ATOM 854 N N . TYR A 1 106 ? -8.230 -27.399 -2.736 1.00 95.94 106 TYR A N 1
ATOM 855 C CA . TYR A 1 106 ? -9.236 -27.532 -1.692 1.00 95.94 106 TYR A CA 1
ATOM 856 C C . TYR A 1 106 ? -9.870 -26.172 -1.376 1.00 95.94 106 TYR A C 1
ATOM 858 O O . TYR A 1 106 ? -11.094 -26.085 -1.287 1.00 95.94 106 TYR A O 1
ATOM 866 N N . ALA A 1 107 ? -9.070 -25.110 -1.245 1.00 96.81 107 ALA A N 1
ATOM 867 C CA . ALA A 1 107 ? -9.583 -23.765 -1.001 1.00 96.81 107 ALA A CA 1
ATOM 868 C C . ALA A 1 107 ? -10.515 -23.304 -2.133 1.00 96.81 107 ALA A C 1
ATOM 870 O O . ALA A 1 107 ? -11.628 -22.863 -1.852 1.00 96.81 107 ALA A O 1
ATOM 871 N N . ARG A 1 108 ? -10.107 -23.485 -3.397 1.00 97.06 108 ARG A N 1
ATOM 872 C CA . ARG A 1 108 ? -10.906 -23.160 -4.595 1.00 97.06 108 ARG A CA 1
ATOM 873 C C . ARG A 1 108 ? -12.256 -23.872 -4.629 1.00 97.06 108 ARG A C 1
ATOM 875 O O . ARG A 1 108 ? -13.249 -23.281 -5.036 1.00 97.06 108 ARG A O 1
ATOM 882 N N . ASN A 1 109 ? -12.304 -25.112 -4.151 1.00 96.62 109 ASN A N 1
ATOM 883 C CA . ASN A 1 109 ? -13.533 -25.905 -4.108 1.00 96.62 109 ASN A CA 1
ATOM 884 C C . ASN A 1 109 ? -14.434 -25.584 -2.903 1.00 96.62 109 ASN A C 1
ATOM 886 O O . ASN A 1 109 ? -15.627 -25.880 -2.934 1.00 96.62 109 ASN A O 1
ATOM 890 N N . ASN A 1 110 ? -13.883 -25.009 -1.829 1.00 96.19 110 ASN A N 1
ATOM 891 C CA . ASN A 1 110 ? -14.606 -24.790 -0.571 1.00 96.19 110 ASN A CA 1
ATOM 892 C C . ASN A 1 110 ? -14.971 -23.329 -0.300 1.00 96.19 110 ASN A C 1
ATOM 894 O O . ASN A 1 110 ? -15.886 -23.084 0.487 1.00 96.19 110 ASN A O 1
ATOM 898 N N . TYR A 1 111 ? -14.286 -22.376 -0.930 1.00 97.19 111 TYR A N 1
ATOM 899 C CA . TYR A 1 111 ? -14.516 -20.941 -0.791 1.00 97.19 111 TYR A CA 1
ATOM 900 C C . TYR A 1 111 ? -14.827 -20.330 -2.150 1.00 97.19 111 TYR A C 1
ATOM 902 O O . TYR A 1 111 ? -14.293 -20.744 -3.174 1.00 97.19 111 TYR A O 1
ATOM 910 N N . ARG A 1 112 ? -15.698 -19.323 -2.156 1.00 96.12 112 ARG A N 1
ATOM 911 C CA . ARG A 1 112 ? -16.161 -18.685 -3.395 1.00 96.12 112 ARG A CA 1
ATOM 912 C C . ARG A 1 112 ? -15.357 -17.443 -3.749 1.00 96.12 112 ARG A C 1
ATOM 914 O O . ARG A 1 112 ? -15.271 -17.076 -4.920 1.00 96.12 112 ARG A O 1
ATOM 921 N N . ARG A 1 113 ? -14.754 -16.794 -2.752 1.00 96.81 113 ARG A N 1
ATOM 922 C CA . ARG A 1 113 ? -13.969 -15.575 -2.945 1.00 96.81 113 ARG A CA 1
ATOM 923 C C . ARG A 1 113 ? -12.878 -15.411 -1.898 1.00 96.81 113 ARG A C 1
ATOM 925 O O . ARG A 1 113 ? -12.955 -15.963 -0.799 1.00 96.81 113 ARG A O 1
ATOM 932 N N . ALA A 1 114 ? -11.904 -14.579 -2.245 1.00 98.19 114 ALA A N 1
ATOM 933 C CA . ALA A 1 114 ? -10.997 -13.956 -1.300 1.00 98.19 114 ALA A CA 1
ATOM 934 C C . ALA A 1 114 ? -11.368 -12.473 -1.156 1.00 98.19 114 ALA A C 1
ATOM 936 O O . ALA A 1 114 ? -11.426 -11.749 -2.152 1.00 98.19 114 ALA A O 1
ATOM 937 N N . VAL A 1 115 ? -11.621 -12.017 0.069 1.00 98.06 115 VAL A N 1
ATOM 938 C CA . VAL A 1 115 ? -11.765 -10.599 0.411 1.00 98.06 115 VAL A CA 1
ATOM 939 C C . VAL A 1 115 ? -10.432 -10.092 0.941 1.00 98.06 115 VAL A C 1
ATOM 941 O O . VAL A 1 115 ? -9.837 -10.679 1.843 1.00 98.06 115 VAL A O 1
ATOM 944 N N . ILE A 1 116 ? -9.963 -8.995 0.365 1.00 98.31 116 ILE A N 1
ATOM 945 C CA . ILE A 1 116 ? -8.708 -8.340 0.699 1.00 98.31 116 ILE A CA 1
ATOM 946 C C . ILE A 1 116 ? -9.066 -6.993 1.308 1.00 98.31 116 ILE A C 1
ATOM 948 O O . ILE A 1 116 ? -9.698 -6.150 0.671 1.00 98.31 116 ILE A O 1
ATOM 952 N N . ILE A 1 117 ? -8.665 -6.796 2.555 1.00 98.38 117 ILE A N 1
ATOM 953 C CA . ILE A 1 117 ? -8.816 -5.529 3.263 1.00 98.38 117 ILE A CA 1
ATOM 954 C C . ILE A 1 117 ? -7.435 -4.899 3.312 1.00 98.38 117 ILE A C 1
ATOM 956 O O . ILE A 1 117 ? -6.501 -5.541 3.779 1.00 98.38 117 ILE A O 1
ATOM 960 N N . SER A 1 118 ? -7.294 -3.658 2.857 1.00 98.19 118 SER A N 1
ATOM 961 C CA . SER A 1 118 ? -6.090 -2.860 3.076 1.00 98.19 118 SER A CA 1
ATOM 962 C C . SER A 1 118 ? -6.423 -1.683 3.976 1.00 98.19 118 SER A C 1
ATOM 964 O O . SER A 1 118 ? -7.378 -0.950 3.727 1.00 98.19 118 SER A O 1
ATOM 966 N N . VAL A 1 119 ? -5.635 -1.526 5.033 1.00 98.31 119 VAL A N 1
ATOM 967 C CA . VAL A 1 119 ? -5.841 -0.525 6.075 1.00 98.31 119 VAL A CA 1
ATOM 968 C C . VAL A 1 119 ? -4.584 0.318 6.229 1.00 98.31 119 VAL A C 1
ATOM 970 O O . VAL A 1 119 ? -3.476 -0.214 6.201 1.00 98.31 119 VAL A O 1
ATOM 973 N N . MET A 1 120 ? -4.754 1.624 6.392 1.00 98.44 120 MET A N 1
ATOM 974 C CA . MET A 1 120 ? -3.702 2.572 6.737 1.00 98.44 120 MET A CA 1
ATOM 975 C C . MET A 1 120 ? -4.090 3.287 8.027 1.00 98.44 120 MET A C 1
ATOM 977 O O . MET A 1 120 ? -5.204 3.798 8.146 1.00 98.44 120 MET A O 1
ATOM 981 N N . LEU A 1 121 ? -3.143 3.358 8.962 1.00 98.00 121 LEU A N 1
ATOM 982 C CA . LEU A 1 121 ? -3.214 4.227 10.134 1.00 98.00 121 LEU A CA 1
ATOM 983 C C . LEU A 1 121 ? -2.328 5.447 9.864 1.00 98.00 121 LEU A C 1
ATOM 985 O O . LEU A 1 121 ? -1.106 5.312 9.922 1.00 98.00 121 LEU A O 1
ATOM 989 N N . PRO A 1 122 ? -2.887 6.613 9.499 1.00 97.62 122 PRO A N 1
ATOM 990 C CA . PRO A 1 122 ? -2.068 7.761 9.145 1.00 97.62 122 PRO A CA 1
ATOM 991 C C . PRO A 1 122 ? -1.266 8.273 10.343 1.00 97.62 122 PRO A C 1
ATOM 993 O O . PRO A 1 122 ? -1.757 8.286 11.468 1.00 97.62 122 PRO A O 1
ATOM 996 N N . PHE A 1 123 ? -0.046 8.737 10.097 1.00 96.75 123 PHE A N 1
ATOM 997 C CA . PHE A 1 123 ? 0.801 9.392 11.090 1.00 96.75 123 PHE A CA 1
ATOM 998 C C . PHE A 1 123 ? 0.210 10.729 11.554 1.00 96.75 123 PHE A C 1
ATOM 1000 O O . PHE A 1 123 ? -0.539 11.380 10.823 1.00 96.75 123 PHE A O 1
ATOM 1007 N N . SER A 1 124 ? 0.593 11.172 12.753 1.00 95.12 124 SER A N 1
ATOM 1008 C CA . SER A 1 124 ? 0.201 12.479 13.289 1.00 95.12 124 SER A CA 1
ATOM 1009 C C . SER A 1 124 ? 0.737 13.632 12.421 1.00 95.12 124 SER A C 1
ATOM 1011 O O . SER A 1 124 ? 1.957 13.818 12.339 1.00 95.12 124 SER A O 1
ATOM 1013 N N . PRO A 1 125 ? -0.131 14.469 11.811 1.00 94.25 125 PRO A N 1
ATOM 1014 C CA . PRO A 1 125 ? 0.317 15.590 10.984 1.00 94.25 125 PRO A CA 1
ATOM 1015 C C . PRO A 1 125 ? 1.169 16.600 11.761 1.00 94.25 125 PRO A C 1
ATOM 1017 O O . PRO A 1 125 ? 2.116 17.144 11.205 1.00 94.25 125 PRO A O 1
ATOM 1020 N N . LYS A 1 126 ? 0.875 16.799 13.055 1.00 94.00 126 LYS A N 1
ATOM 1021 C CA . LYS A 1 126 ? 1.619 17.695 13.958 1.00 94.00 126 LYS A CA 1
ATOM 1022 C C . LYS A 1 126 ? 3.083 17.266 14.091 1.00 94.00 126 LYS A C 1
ATOM 1024 O O . LYS A 1 126 ? 3.981 18.096 13.999 1.00 94.00 126 LYS A O 1
ATOM 1029 N N . ILE A 1 127 ? 3.329 15.969 14.287 1.00 94.19 127 ILE A N 1
ATOM 1030 C CA . ILE A 1 127 ? 4.688 15.434 14.448 1.00 94.19 127 ILE A CA 1
ATOM 1031 C C . ILE A 1 127 ? 5.435 15.446 13.108 1.00 94.19 127 ILE A C 1
ATOM 1033 O O . ILE A 1 127 ? 6.625 15.765 13.074 1.00 94.19 127 ILE A O 1
ATOM 1037 N N . ILE A 1 128 ? 4.750 15.146 11.996 1.00 94.94 128 ILE A N 1
ATOM 1038 C CA . ILE A 1 128 ? 5.360 15.248 10.663 1.00 94.94 128 ILE A CA 1
ATOM 1039 C C . ILE A 1 128 ? 5.760 16.701 10.359 1.00 94.94 128 ILE A C 1
ATOM 1041 O O . ILE A 1 128 ? 6.873 16.924 9.887 1.00 94.94 128 ILE A O 1
ATOM 1045 N N . ASP A 1 129 ? 4.896 17.679 10.643 1.00 94.94 129 ASP A N 1
ATOM 1046 C CA . ASP A 1 129 ? 5.177 19.106 10.432 1.00 94.94 129 ASP A CA 1
ATOM 1047 C C . ASP A 1 129 ? 6.379 19.585 11.258 1.00 94.94 129 ASP A C 1
ATOM 1049 O O . ASP A 1 129 ? 7.321 20.170 10.718 1.00 94.94 129 ASP A O 1
ATOM 1053 N N . ALA A 1 130 ? 6.421 19.221 12.544 1.00 93.12 130 ALA A N 1
ATOM 1054 C CA . ALA A 1 130 ? 7.571 19.493 13.403 1.00 93.12 130 ALA A CA 1
ATOM 1055 C C . ALA A 1 130 ? 8.874 18.912 12.821 1.00 93.12 130 ALA A C 1
ATOM 1057 O O . ALA A 1 130 ? 9.902 19.590 12.796 1.00 93.12 130 ALA A O 1
ATOM 1058 N N . TYR A 1 131 ? 8.830 17.687 12.284 1.00 93.00 131 TYR A N 1
ATOM 1059 C CA . TYR A 1 131 ? 9.990 17.081 11.631 1.00 93.00 131 TYR A CA 1
ATOM 1060 C C . TYR A 1 131 ? 10.390 17.798 10.332 1.00 93.00 131 TYR A C 1
ATOM 1062 O O . TYR A 1 131 ? 11.577 17.992 10.074 1.00 93.00 131 TYR A O 1
ATOM 1070 N N . VAL A 1 132 ? 9.426 18.247 9.524 1.00 93.25 132 VAL A N 1
ATOM 1071 C CA . VAL A 1 132 ? 9.696 19.029 8.306 1.00 93.25 132 VAL A CA 1
ATOM 1072 C C . VAL A 1 132 ? 10.408 20.345 8.631 1.00 93.25 132 VAL A C 1
ATOM 1074 O O . VAL A 1 132 ? 11.339 20.721 7.915 1.00 93.25 132 VAL A O 1
ATOM 1077 N N . ASN A 1 133 ? 10.045 21.011 9.728 1.00 92.75 133 ASN A N 1
ATOM 1078 C CA . ASN A 1 133 ? 10.721 22.233 10.169 1.00 92.75 133 ASN A CA 1
ATOM 1079 C C . ASN A 1 133 ? 12.190 21.986 10.556 1.00 92.75 133 ASN A C 1
ATOM 1081 O O . ASN A 1 133 ? 13.053 22.787 10.196 1.00 92.75 133 ASN A O 1
ATOM 1085 N N . ILE A 1 134 ? 12.502 20.840 11.169 1.00 90.19 134 ILE A N 1
ATOM 1086 C CA . ILE A 1 134 ? 13.890 20.418 11.435 1.00 90.19 134 ILE A CA 1
ATOM 1087 C C . ILE A 1 134 ? 14.649 20.178 10.120 1.00 90.19 134 ILE A C 1
ATOM 1089 O O . ILE A 1 134 ? 15.744 20.702 9.924 1.00 90.19 134 ILE A O 1
ATOM 1093 N N . VAL A 1 135 ? 14.055 19.435 9.178 1.00 87.50 135 VAL A N 1
ATOM 1094 C CA . VAL A 1 135 ? 14.681 19.116 7.877 1.00 87.50 135 VAL A CA 1
ATOM 1095 C C . VAL A 1 135 ? 14.991 20.375 7.054 1.00 87.50 135 VAL A C 1
ATOM 1097 O O . VAL A 1 135 ? 15.954 20.377 6.286 1.00 87.50 135 VAL A O 1
ATOM 1100 N N . ARG A 1 136 ? 14.205 21.449 7.210 1.00 85.25 136 ARG A N 1
ATOM 1101 C CA . ARG A 1 136 ? 14.462 22.754 6.577 1.00 85.25 136 ARG A CA 1
ATOM 1102 C C . ARG A 1 136 ? 15.689 23.461 7.144 1.00 85.25 136 ARG A C 1
ATOM 1104 O O . ARG A 1 136 ? 16.455 24.030 6.371 1.00 85.25 136 ARG A O 1
ATOM 1111 N N . GLY A 1 137 ? 15.847 23.450 8.467 1.00 80.81 137 GLY A N 1
ATOM 1112 C CA . GLY A 1 137 ? 16.962 24.112 9.147 1.00 80.81 137 GLY A CA 1
ATOM 1113 C C . GLY A 1 137 ? 18.275 23.341 9.022 1.00 80.81 137 GLY A C 1
ATOM 1114 O O . GLY A 1 137 ? 19.340 23.942 8.903 1.00 80.81 137 GLY A O 1
ATOM 1115 N N . GLU A 1 138 ? 18.204 22.008 8.989 1.00 76.12 138 GLU A N 1
ATOM 1116 C CA . GLU A 1 138 ? 19.376 21.146 9.097 1.00 76.12 138 GLU A CA 1
ATOM 1117 C C . GLU A 1 138 ? 19.390 20.032 8.046 1.00 76.12 138 GLU A C 1
ATOM 1119 O O . GLU A 1 138 ? 18.595 19.084 8.062 1.00 76.12 138 GLU A O 1
ATOM 1124 N N . LYS A 1 139 ? 20.413 20.050 7.178 1.00 68.19 139 LYS A N 1
ATOM 1125 C CA . LYS A 1 139 ? 20.614 19.009 6.154 1.00 68.19 139 LYS A CA 1
ATOM 1126 C C . LYS A 1 139 ? 20.707 17.592 6.721 1.00 68.19 139 LYS A C 1
ATOM 1128 O O . LYS A 1 139 ? 20.449 16.661 5.969 1.00 68.19 139 LYS A O 1
ATOM 1133 N N . ARG A 1 140 ? 21.015 17.394 8.005 1.00 72.75 140 ARG A N 1
ATOM 1134 C CA . ARG A 1 140 ? 21.043 16.082 8.685 1.00 72.75 140 ARG A CA 1
ATOM 1135 C C . ARG A 1 140 ? 20.250 16.067 9.998 1.00 72.75 140 ARG A C 1
ATOM 1137 O O . ARG A 1 140 ? 20.476 15.195 10.823 1.00 72.75 140 ARG A O 1
ATOM 1144 N N . GLY A 1 141 ? 19.284 16.974 10.155 1.00 79.19 141 GLY A N 1
ATOM 1145 C CA . GLY A 1 141 ? 18.410 16.975 11.324 1.00 79.19 141 GLY A CA 1
ATOM 1146 C C . GLY A 1 141 ? 17.593 15.680 11.442 1.00 79.19 141 GLY A C 1
ATOM 1147 O O . GLY A 1 141 ? 17.095 15.141 10.437 1.00 79.19 141 GLY A O 1
ATOM 1148 N N . SER A 1 142 ? 17.491 15.186 12.673 1.00 82.25 142 SER A N 1
ATOM 1149 C CA . SER A 1 142 ? 16.781 13.981 13.105 1.00 82.25 142 SER A CA 1
ATOM 1150 C C . SER A 1 142 ? 15.707 14.351 14.143 1.00 82.25 142 SER A C 1
ATOM 1152 O O . SER A 1 142 ? 15.636 15.489 14.601 1.00 82.25 142 SER A O 1
ATOM 1154 N N . SER A 1 143 ? 14.804 13.429 14.485 1.00 88.06 143 SER A N 1
ATOM 1155 C CA . SER A 1 143 ? 13.798 13.689 15.522 1.00 88.06 143 SER A CA 1
ATOM 1156 C C . SER A 1 143 ? 13.398 12.395 16.208 1.00 88.06 143 SER A C 1
ATOM 1158 O O . SER A 1 143 ? 12.756 11.536 15.602 1.00 88.06 143 SER A O 1
ATOM 1160 N N . HIS A 1 144 ? 13.725 12.287 17.497 1.00 88.12 144 HIS A N 1
ATOM 1161 C CA . HIS A 1 144 ? 13.327 11.144 18.317 1.00 88.12 144 HIS A CA 1
ATOM 1162 C C . HIS A 1 144 ? 11.802 11.017 18.403 1.00 88.12 144 HIS A C 1
ATOM 1164 O O . HIS A 1 144 ? 11.268 9.917 18.297 1.00 88.12 144 HIS A O 1
ATOM 1170 N N . LEU A 1 145 ? 11.086 12.142 18.515 1.00 89.38 145 LEU A N 1
ATOM 1171 C CA . LEU A 1 145 ? 9.622 12.149 18.537 1.00 89.38 145 LEU A CA 1
ATOM 1172 C C . LEU A 1 145 ? 9.036 11.540 17.258 1.00 89.38 145 LEU A C 1
ATOM 1174 O O . LEU A 1 145 ? 8.101 10.744 17.317 1.00 89.38 145 LEU A O 1
ATOM 1178 N N . TYR A 1 146 ? 9.603 11.901 16.108 1.00 91.25 146 TYR A N 1
ATOM 1179 C CA . TYR A 1 146 ? 9.183 11.365 14.824 1.00 91.25 146 TYR A CA 1
ATOM 1180 C C . TYR A 1 146 ? 9.564 9.886 14.659 1.00 91.25 146 TYR A C 1
ATOM 1182 O O . TYR A 1 146 ? 8.742 9.097 14.199 1.00 91.25 146 TYR A O 1
ATOM 1190 N N . ALA A 1 147 ? 10.790 9.497 15.027 1.00 90.00 147 ALA A N 1
ATOM 1191 C CA . ALA A 1 147 ? 11.239 8.106 14.952 1.00 90.00 147 ALA A CA 1
ATOM 1192 C C . ALA A 1 147 ? 10.335 7.191 15.791 1.00 90.00 147 ALA A C 1
ATOM 1194 O O . ALA A 1 147 ? 9.818 6.203 15.275 1.00 90.00 147 ALA A O 1
ATOM 1195 N N . ARG A 1 148 ? 10.029 7.600 17.029 1.00 89.50 148 ARG A N 1
ATOM 1196 C CA . ARG A 1 148 ? 9.067 6.908 17.895 1.00 89.50 148 ARG A CA 1
ATOM 1197 C C . ARG A 1 148 ? 7.676 6.846 17.294 1.00 89.50 148 ARG A C 1
ATOM 1199 O O . ARG A 1 148 ? 7.110 5.769 17.199 1.00 89.50 148 ARG A O 1
ATOM 1206 N N . MET A 1 149 ? 7.153 7.968 16.794 1.00 92.38 149 MET A N 1
ATOM 1207 C CA . MET A 1 149 ? 5.865 7.979 16.094 1.00 92.38 149 MET A CA 1
ATOM 1208 C C . MET A 1 149 ? 5.824 6.933 14.970 1.00 92.38 149 MET A C 1
ATOM 1210 O O . MET A 1 149 ? 4.829 6.221 14.821 1.00 92.38 149 MET A O 1
ATOM 1214 N N . TYR A 1 150 ? 6.897 6.840 14.183 1.00 92.00 150 TYR A N 1
ATOM 1215 C CA . TYR A 1 150 ? 7.000 5.882 13.092 1.00 92.00 150 TYR A CA 1
ATOM 1216 C C . TYR A 1 150 ? 6.944 4.434 13.596 1.00 92.00 150 TYR A C 1
ATOM 1218 O O . TYR A 1 150 ? 6.162 3.641 13.068 1.00 92.00 150 TYR A O 1
ATOM 1226 N N . GLU A 1 151 ? 7.736 4.093 14.613 1.00 91.31 151 GLU A N 1
ATOM 1227 C CA . GLU A 1 151 ? 7.781 2.757 15.221 1.00 91.31 151 GLU A CA 1
ATOM 1228 C C . GLU A 1 151 ? 6.455 2.382 15.892 1.00 91.31 151 GLU A C 1
ATOM 1230 O O . GLU A 1 151 ? 5.867 1.352 15.553 1.00 91.31 151 GLU A O 1
ATOM 1235 N N . ASP A 1 152 ? 5.939 3.251 16.759 1.00 92.75 152 ASP A N 1
ATOM 1236 C CA . ASP A 1 152 ? 4.725 3.018 17.543 1.00 92.75 152 ASP A CA 1
ATOM 1237 C C . ASP A 1 152 ? 3.517 2.816 16.627 1.00 92.75 152 ASP A C 1
ATOM 1239 O O . ASP A 1 152 ? 2.747 1.873 16.795 1.00 92.75 152 ASP A O 1
ATOM 1243 N N . THR A 1 153 ? 3.371 3.648 15.590 1.00 94.81 153 THR A N 1
ATOM 1244 C CA . THR A 1 153 ? 2.253 3.522 14.641 1.00 94.81 153 THR A CA 1
ATOM 1245 C C . THR A 1 153 ? 2.347 2.219 13.836 1.00 94.81 153 THR A C 1
ATOM 1247 O O . THR A 1 153 ? 1.321 1.593 13.564 1.00 94.81 153 THR A O 1
ATOM 1250 N N . ASN A 1 154 ? 3.560 1.772 13.470 1.00 95.00 154 ASN A N 1
ATOM 1251 C CA . ASN A 1 154 ? 3.762 0.475 12.808 1.00 95.00 154 ASN A CA 1
ATOM 1252 C C . ASN A 1 154 ? 3.401 -0.693 13.736 1.00 95.00 154 ASN A C 1
ATOM 1254 O O . ASN A 1 154 ? 2.669 -1.599 13.332 1.00 95.00 154 ASN A O 1
ATOM 1258 N N . LEU A 1 155 ? 3.875 -0.668 14.984 1.00 95.50 155 LEU A N 1
ATOM 1259 C CA . LEU A 1 155 ? 3.558 -1.694 15.977 1.00 95.50 155 LEU A CA 1
ATOM 1260 C C . LEU A 1 155 ? 2.052 -1.746 16.268 1.00 95.50 155 LEU A C 1
ATOM 1262 O O . LEU A 1 155 ? 1.465 -2.828 16.339 1.00 95.50 155 LEU A O 1
ATOM 1266 N N . MET A 1 156 ? 1.416 -0.581 16.374 1.00 96.12 156 MET A N 1
ATOM 1267 C CA . MET A 1 156 ? -0.011 -0.450 16.633 1.00 96.12 156 MET A CA 1
ATOM 1268 C C . MET A 1 156 ? -0.849 -1.053 15.507 1.00 96.12 156 MET A C 1
ATOM 1270 O O . MET A 1 156 ? -1.716 -1.881 15.780 1.00 96.12 156 MET A O 1
ATOM 1274 N N . ILE A 1 157 ? -0.569 -0.725 14.238 1.00 97.38 157 ILE A N 1
ATOM 1275 C CA . ILE A 1 157 ? -1.332 -1.305 13.124 1.00 97.38 157 ILE A CA 1
ATOM 1276 C C . ILE A 1 157 ? -1.050 -2.805 12.937 1.00 97.38 157 ILE A C 1
ATOM 1278 O O . ILE A 1 157 ? -1.954 -3.535 12.531 1.00 97.38 157 ILE A O 1
ATOM 1282 N N . ASN A 1 158 ? 0.154 -3.290 13.274 1.00 97.44 158 ASN A N 1
ATOM 1283 C CA . ASN A 1 158 ? 0.464 -4.725 13.322 1.00 97.44 158 ASN A CA 1
ATOM 1284 C C . ASN A 1 158 ? -0.443 -5.446 14.332 1.00 97.44 158 ASN A C 1
ATOM 1286 O O . ASN A 1 158 ? -1.191 -6.353 13.959 1.00 97.44 158 ASN A O 1
ATOM 1290 N N . LYS A 1 159 ? -0.435 -4.999 15.597 1.00 97.75 159 LYS A N 1
ATOM 1291 C CA . LYS A 1 159 ? -1.272 -5.575 16.660 1.00 97.75 159 LYS A CA 1
ATOM 1292 C C . LYS A 1 159 ? -2.762 -5.468 16.332 1.00 97.75 159 LYS A C 1
ATOM 1294 O O . LYS A 1 159 ? -3.490 -6.447 16.493 1.00 97.75 159 LYS A O 1
ATOM 1299 N N . ALA A 1 160 ? -3.207 -4.313 15.832 1.00 97.94 160 ALA A N 1
ATOM 1300 C CA . ALA A 1 160 ? -4.603 -4.090 15.471 1.00 97.94 160 ALA A CA 1
ATOM 1301 C C . ALA A 1 160 ? -5.056 -5.031 14.351 1.00 97.94 160 ALA A C 1
ATOM 1303 O O . ALA A 1 160 ? -6.114 -5.642 14.459 1.00 97.94 160 ALA A O 1
ATOM 1304 N N . SER A 1 161 ? -4.234 -5.214 13.313 1.00 98.00 161 SER A N 1
ATOM 1305 C CA . SER A 1 161 ? -4.541 -6.139 12.213 1.00 98.00 161 SER A CA 1
ATOM 1306 C C . SER A 1 161 ? -4.691 -7.572 12.716 1.00 98.00 161 SER A C 1
ATOM 1308 O O . SER A 1 161 ? -5.638 -8.257 12.339 1.00 98.00 161 SER A O 1
ATOM 1310 N N . SER A 1 162 ? -3.805 -8.010 13.611 1.00 97.44 162 SER A N 1
ATOM 1311 C CA . SER A 1 162 ? -3.886 -9.340 14.216 1.00 97.44 162 SER A CA 1
ATOM 1312 C C . SER A 1 162 ? -5.138 -9.529 15.088 1.00 97.44 162 SER A C 1
ATOM 1314 O O . SER A 1 162 ? -5.787 -10.567 14.988 1.00 97.44 162 SER A O 1
ATOM 1316 N N . ARG A 1 163 ? -5.539 -8.533 15.890 1.00 97.81 163 ARG A N 1
ATOM 1317 C CA . ARG A 1 163 ? -6.764 -8.600 16.717 1.00 97.81 163 ARG A CA 1
ATOM 1318 C C . ARG A 1 163 ? -8.041 -8.570 15.892 1.00 97.81 163 ARG A C 1
ATOM 1320 O O . ARG A 1 163 ? -8.870 -9.461 16.031 1.00 97.81 163 ARG A O 1
ATOM 1327 N N . VAL A 1 164 ? -8.146 -7.626 14.958 1.00 97.88 164 VAL A N 1
ATOM 1328 C CA . VAL A 1 164 ? -9.292 -7.554 14.043 1.00 97.88 164 VAL A CA 1
ATOM 1329 C C . VAL A 1 164 ? -9.401 -8.843 13.228 1.00 97.88 164 VAL A C 1
ATOM 1331 O O . VAL A 1 164 ? -10.501 -9.333 12.997 1.00 97.88 164 VAL A O 1
ATOM 1334 N N . ALA A 1 165 ? -8.280 -9.450 12.824 1.00 97.06 165 ALA A N 1
ATOM 1335 C CA . ALA A 1 165 ? -8.318 -10.752 12.168 1.00 97.06 165 ALA A CA 1
ATOM 1336 C C . ALA A 1 165 ? -8.953 -11.836 13.046 1.00 97.06 165 ALA A C 1
ATOM 1338 O O . ALA A 1 165 ? -9.774 -12.590 12.531 1.00 97.06 165 ALA A O 1
ATOM 1339 N N . MET A 1 166 ? -8.607 -11.901 14.338 1.00 95.56 166 MET A N 1
ATOM 1340 C CA . MET A 1 166 ? -9.198 -12.852 15.289 1.00 95.56 166 MET A CA 1
ATOM 1341 C C . MET A 1 166 ? -10.709 -12.647 15.425 1.00 95.56 166 MET A C 1
ATOM 1343 O O . MET A 1 166 ? -11.452 -13.622 15.333 1.00 95.56 166 MET A O 1
ATOM 1347 N N . ASP A 1 167 ? -11.163 -11.398 15.541 1.00 95.44 167 ASP A N 1
ATOM 1348 C CA . ASP A 1 167 ? -12.590 -11.063 15.657 1.00 95.44 167 ASP A CA 1
ATOM 1349 C C . ASP A 1 167 ? -13.383 -11.398 14.386 1.00 95.44 167 ASP A C 1
ATOM 1351 O O . ASP A 1 167 ? -14.589 -11.648 14.424 1.00 95.44 167 ASP A O 1
ATOM 1355 N N . LEU A 1 168 ? -12.709 -11.416 13.233 1.00 95.31 168 LEU A N 1
ATOM 1356 C CA . LEU A 1 168 ? -13.316 -11.750 11.950 1.00 95.31 168 LEU A CA 1
ATOM 1357 C C . LEU A 1 168 ? -13.366 -13.255 11.662 1.00 95.31 168 LEU A C 1
ATOM 1359 O O . LEU A 1 168 ? -14.048 -13.629 10.702 1.00 95.31 168 LEU A O 1
ATOM 1363 N N . VAL A 1 169 ? -12.675 -14.106 12.433 1.00 93.62 169 VAL A N 1
ATOM 1364 C CA . VAL A 1 169 ? -12.700 -15.569 12.254 1.00 93.62 169 VAL A CA 1
ATOM 1365 C C . VAL A 1 169 ? -14.103 -16.116 12.527 1.00 93.62 169 VAL A C 1
ATOM 1367 O O . VAL A 1 169 ? -14.743 -15.792 13.523 1.00 93.62 169 VAL A O 1
ATOM 1370 N N . ALA A 1 170 ? -14.579 -16.999 11.648 1.00 91.88 170 ALA A N 1
ATOM 1371 C CA . ALA A 1 170 ? -15.858 -17.688 11.794 1.00 91.88 170 ALA A CA 1
ATOM 1372 C C . ALA A 1 170 ? -15.759 -19.125 11.257 1.00 91.88 170 ALA A C 1
ATOM 1374 O O . ALA A 1 170 ? -14.785 -19.485 10.602 1.00 91.88 170 ALA A O 1
ATOM 1375 N N . ARG A 1 171 ? -16.769 -19.969 11.516 1.00 88.19 171 ARG A N 1
ATOM 1376 C CA . ARG A 1 171 ? -16.761 -21.385 11.083 1.00 88.19 171 ARG A CA 1
ATOM 1377 C C . ARG A 1 171 ? -16.649 -21.565 9.565 1.00 88.19 171 ARG A C 1
ATOM 1379 O O . ARG A 1 171 ? -16.132 -22.575 9.105 1.00 88.19 171 ARG A O 1
ATOM 1386 N N . ASP A 1 172 ? -17.165 -20.617 8.799 1.00 92.06 172 ASP A N 1
ATOM 1387 C CA . ASP A 1 172 ? -17.234 -20.617 7.338 1.00 92.06 172 ASP A CA 1
ATOM 1388 C C . ASP A 1 172 ? -16.196 -19.690 6.688 1.00 92.06 172 ASP A C 1
ATOM 1390 O O . ASP A 1 172 ? -16.280 -19.409 5.489 1.00 92.06 172 ASP A O 1
ATOM 1394 N N . ARG A 1 173 ? -15.222 -19.214 7.473 1.00 94.00 173 ARG A N 1
ATOM 1395 C CA . ARG A 1 173 ? -14.272 -18.192 7.054 1.00 94.00 173 ARG A CA 1
ATOM 1396 C C . ARG A 1 173 ? -12.873 -18.445 7.598 1.00 94.00 173 ARG A C 1
ATOM 1398 O O . ARG A 1 173 ? -12.671 -18.587 8.801 1.00 94.00 173 ARG A O 1
ATOM 1405 N N . VAL A 1 174 ? -11.889 -18.356 6.713 1.00 95.81 174 VAL A N 1
ATOM 1406 C CA . VAL A 1 174 ? -10.472 -18.291 7.080 1.00 95.81 174 VAL A CA 1
ATOM 1407 C C . VAL A 1 174 ? -10.002 -16.849 6.988 1.00 95.81 174 VAL A C 1
ATOM 1409 O O . VAL A 1 174 ? -10.266 -16.186 5.991 1.00 95.81 174 VAL A O 1
ATOM 1412 N N . VAL A 1 175 ? -9.294 -16.373 8.012 1.00 97.19 175 VAL A N 1
ATOM 1413 C CA . VAL A 1 175 ? -8.724 -15.021 8.053 1.00 97.19 175 VAL A CA 1
ATOM 1414 C C . VAL A 1 175 ? -7.224 -15.112 8.308 1.00 97.19 175 VAL A C 1
ATOM 1416 O O . VAL A 1 175 ? -6.789 -15.798 9.233 1.00 97.19 175 VAL A O 1
ATOM 1419 N N . VAL A 1 176 ? -6.441 -14.406 7.496 1.00 97.88 176 VAL A N 1
ATOM 1420 C CA . VAL A 1 176 ? -4.987 -14.282 7.626 1.00 97.88 176 VAL A CA 1
ATOM 1421 C C . VAL A 1 176 ? -4.636 -12.803 7.763 1.00 97.88 176 VAL A C 1
ATOM 1423 O O . VAL A 1 176 ? -4.889 -12.011 6.852 1.00 97.88 176 VAL A O 1
ATOM 1426 N N . ALA A 1 177 ? -4.064 -12.423 8.907 1.00 97.69 177 ALA A N 1
ATOM 1427 C CA . ALA A 1 177 ? -3.509 -11.089 9.105 1.00 97.69 177 ALA A CA 1
ATOM 1428 C C . ALA A 1 177 ? -2.149 -11.000 8.415 1.00 97.69 177 ALA A C 1
ATOM 1430 O O . ALA A 1 177 ? -1.223 -11.707 8.787 1.00 97.69 177 ALA A O 1
ATOM 1431 N N . MET A 1 178 ? -2.007 -10.116 7.435 1.00 96.69 178 MET A N 1
ATOM 1432 C CA . MET A 1 178 ? -0.730 -9.848 6.777 1.00 96.69 178 MET A CA 1
ATOM 1433 C C . MET A 1 178 ? -0.016 -8.704 7.503 1.00 96.69 178 MET A C 1
ATOM 1435 O O . MET A 1 178 ? 0.184 -7.634 6.925 1.00 96.69 178 MET A O 1
ATOM 1439 N N . ASP A 1 179 ? 0.312 -8.915 8.781 1.00 94.81 179 ASP A N 1
ATOM 1440 C CA . ASP A 1 179 ? 1.229 -8.058 9.543 1.00 94.81 179 ASP A CA 1
ATOM 1441 C C . ASP A 1 179 ? 2.696 -8.309 9.145 1.00 94.81 179 ASP A C 1
ATOM 1443 O O . ASP A 1 179 ? 2.980 -9.227 8.375 1.00 94.81 179 ASP A O 1
ATOM 1447 N N . ASP A 1 180 ? 3.641 -7.492 9.618 1.00 92.19 180 ASP A N 1
ATOM 1448 C CA . ASP A 1 180 ? 5.044 -7.596 9.166 1.00 92.19 180 ASP A CA 1
ATOM 1449 C C . ASP A 1 180 ? 5.655 -8.973 9.455 1.00 92.19 180 ASP A C 1
ATOM 1451 O O . ASP A 1 180 ? 6.395 -9.527 8.638 1.00 92.19 180 ASP A O 1
ATOM 1455 N N . LYS A 1 181 ? 5.312 -9.558 10.610 1.00 93.88 181 LYS A N 1
ATOM 1456 C CA . LYS A 1 181 ? 5.771 -10.895 10.988 1.00 93.88 181 LYS A CA 1
ATOM 1457 C C . LYS A 1 181 ? 5.195 -11.945 10.044 1.00 93.88 181 LYS A C 1
ATOM 1459 O O . LYS A 1 181 ? 5.939 -12.779 9.544 1.00 93.88 181 LYS A O 1
ATOM 1464 N N . THR A 1 182 ? 3.896 -11.897 9.779 1.00 94.81 182 THR A N 1
ATOM 1465 C CA . THR A 1 182 ? 3.230 -12.868 8.910 1.00 94.81 182 THR A CA 1
ATOM 1466 C C . THR A 1 182 ? 3.694 -12.737 7.466 1.00 94.81 182 THR A C 1
ATOM 1468 O O . THR A 1 182 ? 3.913 -13.746 6.807 1.00 94.81 182 THR A O 1
ATOM 1471 N N . VAL A 1 183 ? 3.925 -11.516 6.976 1.00 92.69 183 VAL A N 1
ATOM 1472 C CA . VAL A 1 183 ? 4.519 -11.289 5.652 1.00 92.69 183 VAL A 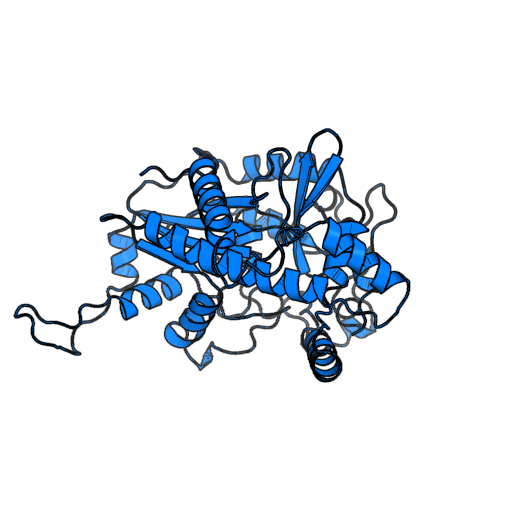CA 1
ATOM 1473 C C . VAL A 1 183 ? 5.900 -11.931 5.559 1.00 92.69 183 VAL A C 1
ATOM 1475 O O . VAL A 1 183 ? 6.172 -12.644 4.589 1.00 92.69 183 VAL A O 1
ATOM 1478 N N . LYS A 1 184 ? 6.757 -11.733 6.567 1.00 91.62 184 LYS A N 1
ATOM 1479 C CA . LYS A 1 184 ? 8.066 -12.390 6.634 1.00 91.62 184 LYS A CA 1
ATOM 1480 C C . LYS A 1 184 ? 7.921 -13.912 6.639 1.00 91.62 184 LYS A C 1
ATOM 1482 O O . LYS A 1 184 ? 8.551 -14.570 5.817 1.00 91.62 184 LYS A O 1
ATOM 1487 N N . ASP A 1 185 ? 7.061 -14.444 7.502 1.00 93.38 185 ASP A N 1
ATOM 1488 C CA . ASP A 1 185 ? 6.856 -15.882 7.664 1.00 93.38 185 ASP A CA 1
ATOM 1489 C C . ASP A 1 185 ? 6.323 -16.530 6.365 1.00 93.38 185 ASP A C 1
ATOM 1491 O O . ASP A 1 185 ? 6.877 -17.532 5.919 1.00 93.38 185 ASP A O 1
ATOM 1495 N N . VAL A 1 186 ? 5.330 -15.931 5.688 1.00 92.62 186 VAL A N 1
ATOM 1496 C CA . VAL A 1 186 ? 4.840 -16.374 4.362 1.00 92.62 186 VAL A CA 1
ATOM 1497 C C . VAL A 1 186 ? 5.982 -16.405 3.349 1.00 92.62 186 VAL A C 1
ATOM 1499 O O . VAL A 1 186 ? 6.134 -17.370 2.603 1.00 92.62 186 VAL A O 1
ATOM 1502 N N . SER A 1 187 ? 6.811 -15.361 3.342 1.00 89.44 187 SER A N 1
ATOM 1503 C CA . SER A 1 187 ? 7.931 -15.242 2.405 1.00 89.44 187 SER A CA 1
ATOM 1504 C C . SER A 1 187 ? 8.986 -16.321 2.623 1.00 89.44 187 SER A C 1
ATOM 1506 O O . SER A 1 187 ? 9.591 -16.780 1.662 1.00 89.44 187 SER A O 1
ATOM 1508 N N . THR A 1 188 ? 9.208 -16.737 3.869 1.00 89.38 188 THR A N 1
ATOM 1509 C CA . THR A 1 188 ? 10.204 -17.762 4.199 1.00 89.38 188 THR A CA 1
ATOM 1510 C C . THR A 1 188 ? 9.664 -19.188 4.131 1.00 89.38 188 THR A C 1
ATOM 1512 O O . THR A 1 188 ? 10.435 -20.103 3.858 1.00 89.38 188 THR A O 1
ATOM 1515 N N . GLU A 1 189 ? 8.370 -19.393 4.400 1.00 90.50 189 GLU A N 1
ATOM 1516 C CA . GLU A 1 189 ? 7.773 -20.727 4.569 1.00 90.50 189 GLU A CA 1
ATOM 1517 C C . GLU A 1 189 ? 6.992 -21.213 3.344 1.00 90.50 189 GLU A C 1
ATOM 1519 O O . GLU A 1 189 ? 6.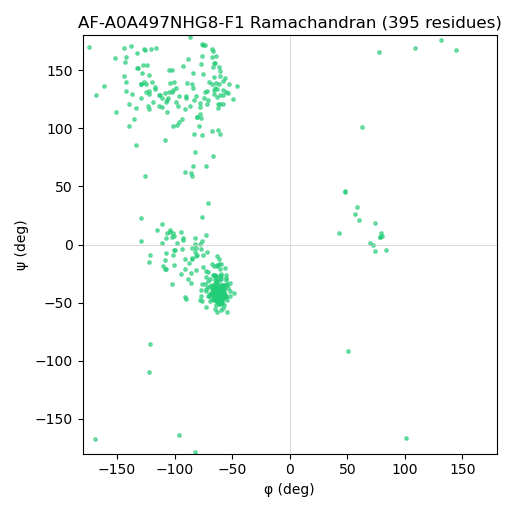984 -22.413 3.084 1.00 90.50 189 GLU A O 1
ATOM 1524 N N . ALA A 1 190 ? 6.332 -20.319 2.599 1.00 90.00 190 ALA A N 1
ATOM 1525 C CA . ALA A 1 190 ? 5.502 -20.700 1.451 1.00 90.00 190 ALA A CA 1
ATOM 1526 C C . ALA A 1 190 ? 6.196 -20.484 0.099 1.00 90.00 190 ALA A C 1
ATOM 1528 O O . ALA A 1 190 ? 5.784 -21.057 -0.903 1.00 90.00 190 ALA A O 1
ATOM 1529 N N . ILE A 1 191 ? 7.256 -19.675 0.052 1.00 87.81 191 ILE A N 1
ATOM 1530 C CA . ILE A 1 191 ? 7.968 -19.373 -1.193 1.00 87.81 191 ILE A CA 1
ATOM 1531 C C . ILE A 1 191 ? 9.298 -20.131 -1.227 1.00 87.81 191 ILE A C 1
ATOM 1533 O O . ILE A 1 191 ? 10.053 -20.059 -0.256 1.00 87.81 191 ILE A O 1
ATOM 1537 N N . PRO A 1 192 ? 9.631 -20.834 -2.329 1.00 85.88 192 PRO A N 1
ATOM 1538 C CA . PRO A 1 192 ? 10.901 -21.544 -2.457 1.00 85.88 192 PRO A CA 1
ATOM 1539 C C . PRO A 1 192 ? 12.107 -20.629 -2.250 1.00 85.88 192 PRO A C 1
ATOM 1541 O O . PRO A 1 192 ? 12.111 -19.501 -2.733 1.00 85.88 192 PRO A O 1
ATOM 1544 N N . ILE A 1 193 ? 13.173 -21.132 -1.620 1.00 82.62 193 ILE A N 1
ATOM 1545 C CA . ILE A 1 193 ? 14.405 -20.361 -1.352 1.00 82.62 193 ILE A CA 1
ATOM 1546 C C . ILE A 1 193 ? 14.987 -19.742 -2.636 1.00 82.62 193 ILE A C 1
ATOM 1548 O O . ILE A 1 193 ? 15.469 -18.615 -2.612 1.00 82.62 193 ILE A O 1
ATOM 1552 N N . THR A 1 194 ? 14.882 -20.429 -3.777 1.00 80.06 194 THR A N 1
ATOM 1553 C CA . THR A 1 194 ? 15.313 -19.925 -5.097 1.00 80.06 194 THR A CA 1
ATOM 1554 C C . THR A 1 194 ? 14.499 -18.731 -5.605 1.00 80.06 194 THR A C 1
ATOM 1556 O O . THR A 1 194 ? 14.937 -18.032 -6.515 1.00 80.06 194 THR A O 1
ATOM 1559 N N . HIS A 1 195 ? 13.309 -18.510 -5.047 1.00 79.94 195 HIS A N 1
ATOM 1560 C CA . HIS A 1 195 ? 12.393 -17.409 -5.351 1.00 79.94 195 HIS A CA 1
ATOM 1561 C C . HIS A 1 195 ? 12.346 -16.361 -4.220 1.00 79.94 195 HIS A C 1
ATOM 1563 O O . HIS A 1 195 ? 11.734 -15.299 -4.378 1.00 79.94 195 HIS A O 1
ATOM 1569 N N . GLN A 1 196 ? 12.992 -16.651 -3.085 1.00 75.50 196 GLN A N 1
ATOM 1570 C CA . GLN A 1 196 ? 13.263 -15.695 -2.015 1.00 75.50 196 GLN A CA 1
ATOM 1571 C C . GLN A 1 196 ? 14.426 -14.775 -2.416 1.00 75.50 196 GLN A C 1
ATOM 1573 O O . GLN A 1 196 ? 15.212 -15.069 -3.315 1.00 75.50 196 GLN A O 1
ATOM 1578 N N . GLY A 1 197 ? 14.560 -13.641 -1.734 1.00 63.28 197 GLY A N 1
ATOM 1579 C CA . GLY A 1 197 ? 15.628 -12.675 -1.996 1.00 63.28 197 GLY A CA 1
ATOM 1580 C C . GLY A 1 197 ? 15.171 -11.472 -2.817 1.00 63.28 197 GLY A C 1
ATOM 1581 O O . GLY A 1 197 ? 13.974 -11.198 -2.912 1.00 63.28 197 GLY A O 1
ATOM 1582 N N . ILE A 1 198 ? 16.147 -10.702 -3.325 1.00 51.50 198 ILE A N 1
ATOM 1583 C CA . ILE A 1 198 ? 16.017 -9.304 -3.777 1.00 51.50 198 ILE A CA 1
ATOM 1584 C C . ILE A 1 198 ? 15.113 -9.199 -5.010 1.00 51.50 198 ILE A C 1
ATOM 1586 O O . ILE A 1 198 ? 15.531 -8.967 -6.138 1.00 51.50 198 ILE A O 1
ATOM 1590 N N . SER A 1 199 ? 13.814 -9.310 -4.783 1.00 47.75 199 SER A N 1
ATOM 1591 C CA . SER A 1 199 ? 12.811 -8.750 -5.655 1.00 47.75 199 SER A CA 1
ATOM 1592 C C . SER A 1 199 ? 13.047 -7.236 -5.630 1.00 47.75 199 SER A C 1
ATOM 1594 O O . SER A 1 199 ? 12.673 -6.533 -4.701 1.00 47.75 199 SER A O 1
ATOM 1596 N N . HIS A 1 200 ? 13.731 -6.745 -6.648 1.00 45.84 200 HIS A N 1
ATOM 1597 C CA . HIS A 1 200 ? 14.128 -5.357 -6.863 1.00 45.84 200 HIS A CA 1
ATOM 1598 C C . HIS A 1 200 ? 12.953 -4.352 -6.597 1.00 45.84 200 HIS A C 1
ATOM 1600 O O . HIS A 1 200 ? 11.795 -4.631 -6.889 1.00 45.84 200 HIS A O 1
ATOM 1606 N N . GLY A 1 201 ? 13.179 -3.219 -5.909 1.00 49.91 201 GLY A N 1
ATOM 1607 C CA . GLY A 1 201 ? 12.131 -2.237 -5.527 1.00 49.91 201 GLY A CA 1
ATOM 1608 C C . GLY A 1 201 ? 12.364 -1.574 -4.150 1.00 49.91 201 GLY A C 1
ATOM 1609 O O . GLY A 1 201 ? 13.234 -2.026 -3.411 1.00 49.91 201 GLY A O 1
ATOM 1610 N N . PRO A 1 202 ? 11.645 -0.487 -3.787 1.00 42.81 202 PRO A N 1
ATOM 1611 C CA . PRO A 1 202 ? 11.863 0.257 -2.539 1.00 42.81 202 PRO A CA 1
ATOM 1612 C C . PRO A 1 202 ? 11.287 -0.484 -1.316 1.00 42.81 202 PRO A C 1
ATOM 1614 O O . PRO A 1 202 ? 10.115 -0.310 -0.982 1.00 42.81 202 PRO A O 1
ATOM 1617 N N . SER A 1 203 ? 12.128 -1.260 -0.630 1.00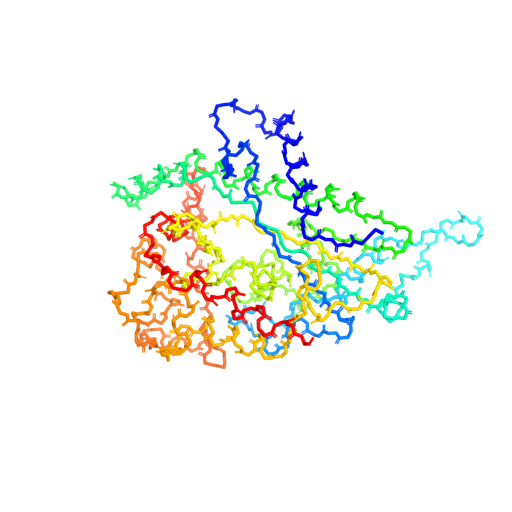 47.53 203 SER A N 1
ATOM 1618 C CA . SER A 1 203 ? 11.824 -2.076 0.561 1.00 47.53 203 SER A CA 1
ATOM 1619 C C . SER A 1 203 ? 10.802 -3.167 0.281 1.00 47.53 203 SER A C 1
ATOM 1621 O O . SER A 1 203 ? 9.598 -2.914 0.221 1.00 47.53 203 SER A O 1
ATOM 1623 N N . LYS A 1 204 ? 11.287 -4.395 0.106 1.00 58.00 204 LYS A N 1
ATOM 1624 C CA . LYS A 1 204 ? 10.438 -5.582 0.133 1.00 58.00 204 LYS A CA 1
ATOM 1625 C C . LYS A 1 204 ? 10.739 -6.319 1.419 1.00 58.00 204 LYS A C 1
ATOM 1627 O O . LYS A 1 204 ? 11.638 -7.150 1.461 1.00 58.00 204 LYS A O 1
ATOM 1632 N N . ASP A 1 205 ? 9.994 -5.980 2.465 1.00 61.22 205 ASP A N 1
ATOM 1633 C CA . ASP A 1 205 ? 10.014 -6.650 3.771 1.00 61.22 205 ASP A CA 1
ATOM 1634 C C . ASP A 1 205 ? 9.373 -8.058 3.691 1.00 61.22 205 ASP A C 1
ATOM 1636 O O . ASP A 1 205 ? 8.673 -8.499 4.594 1.00 61.22 205 ASP A O 1
ATOM 1640 N N . GLY A 1 206 ? 9.574 -8.747 2.561 1.00 77.69 206 GLY A N 1
ATOM 1641 C CA . GLY A 1 206 ? 8.913 -9.979 2.156 1.00 77.69 206 GLY A CA 1
ATOM 1642 C C . GLY A 1 206 ? 8.368 -9.928 0.725 1.00 77.69 206 GLY A C 1
ATOM 1643 O O . GLY A 1 206 ? 8.408 -8.910 0.031 1.00 77.69 206 GLY A O 1
ATOM 1644 N N . ASN A 1 207 ? 7.828 -11.054 0.281 1.00 87.19 207 ASN A N 1
ATOM 1645 C CA . ASN A 1 207 ? 7.273 -11.269 -1.048 1.00 87.19 207 ASN A CA 1
ATOM 1646 C C . ASN A 1 207 ? 5.809 -10.815 -1.172 1.00 87.19 207 ASN A C 1
ATOM 1648 O O . ASN A 1 207 ? 5.265 -10.884 -2.267 1.00 87.19 207 ASN A O 1
ATOM 1652 N N . TYR A 1 208 ? 5.155 -10.340 -0.107 1.00 91.12 208 TYR A N 1
ATOM 1653 C CA . TYR A 1 208 ? 3.793 -9.795 -0.177 1.00 91.12 208 TYR A CA 1
ATOM 1654 C C . TYR A 1 208 ? 3.817 -8.254 -0.265 1.00 91.12 208 TYR A C 1
ATOM 1656 O O . TYR A 1 208 ? 4.039 -7.578 0.744 1.00 91.12 208 TYR A O 1
ATOM 1664 N N . PRO A 1 209 ? 3.594 -7.649 -1.449 1.00 89.75 209 PRO A N 1
ATOM 1665 C CA . PRO A 1 209 ? 3.751 -6.210 -1.639 1.00 89.75 209 PRO A CA 1
ATOM 1666 C C . PRO A 1 209 ? 2.501 -5.442 -1.168 1.00 89.75 209 PRO A C 1
ATOM 1668 O O . PRO A 1 209 ? 1.679 -4.995 -1.972 1.00 89.75 209 PRO A O 1
ATOM 1671 N N . GLN A 1 210 ? 2.385 -5.229 0.150 1.00 92.25 210 GLN A N 1
ATOM 1672 C CA . GLN A 1 210 ? 1.261 -4.532 0.807 1.00 92.25 210 GLN A CA 1
ATOM 1673 C C . GLN A 1 210 ? 0.888 -3.194 0.143 1.00 92.25 210 GLN A C 1
ATOM 1675 O O . GLN A 1 210 ? -0.288 -2.891 -0.049 1.00 92.25 210 GLN A O 1
ATOM 1680 N N . LYS A 1 211 ? 1.886 -2.392 -0.250 1.00 93.00 211 LYS A N 1
ATOM 1681 C CA . LYS A 1 211 ? 1.685 -1.096 -0.923 1.00 93.00 211 LYS A CA 1
ATOM 1682 C C . LYS A 1 211 ? 0.985 -1.246 -2.277 1.00 93.00 211 LYS A C 1
ATOM 1684 O O . LYS A 1 211 ? 0.117 -0.449 -2.613 1.00 93.00 211 LYS A O 1
ATOM 1689 N N . SER A 1 212 ? 1.345 -2.271 -3.046 1.00 93.75 212 SER A N 1
ATOM 1690 C CA . SER A 1 212 ? 0.729 -2.539 -4.347 1.00 93.75 212 SER A CA 1
ATOM 1691 C C . SER A 1 212 ? -0.703 -3.038 -4.191 1.00 93.75 212 SER A C 1
ATOM 1693 O O . SER A 1 212 ? -1.560 -2.630 -4.965 1.00 93.75 212 SER A O 1
ATOM 1695 N N . ILE A 1 213 ? -0.983 -3.840 -3.155 1.00 95.38 213 ILE A N 1
ATOM 1696 C CA . ILE A 1 213 ? -2.356 -4.223 -2.794 1.00 95.38 213 ILE A CA 1
ATOM 1697 C C . ILE A 1 213 ? -3.185 -2.998 -2.422 1.00 95.38 213 ILE A C 1
ATOM 1699 O O . ILE A 1 213 ? -4.286 -2.840 -2.935 1.00 95.38 213 ILE A O 1
ATOM 1703 N N . ALA A 1 214 ? -2.658 -2.094 -1.594 1.00 96.62 214 ALA A N 1
ATOM 1704 C CA . ALA A 1 214 ? -3.356 -0.858 -1.245 1.00 96.62 214 ALA A CA 1
ATOM 1705 C C . ALA A 1 214 ? -3.756 -0.041 -2.482 1.00 96.62 214 ALA A C 1
ATOM 1707 O O . ALA A 1 214 ? -4.893 0.417 -2.573 1.00 96.62 214 ALA A O 1
ATOM 1708 N N . VAL A 1 215 ? -2.848 0.112 -3.450 1.00 96.94 215 VAL A N 1
ATOM 1709 C CA . VAL A 1 215 ? -3.138 0.831 -4.701 1.00 96.94 215 VAL A CA 1
ATOM 1710 C C . VAL A 1 215 ? -4.126 0.057 -5.577 1.00 96.94 215 VAL A C 1
ATOM 1712 O O . VAL A 1 215 ? -5.069 0.659 -6.084 1.00 96.94 215 VAL A O 1
ATOM 1715 N N . LEU A 1 216 ? -3.977 -1.268 -5.697 1.00 96.88 216 LEU A N 1
ATOM 1716 C CA . LEU A 1 216 ? -4.924 -2.130 -6.416 1.00 96.88 216 LEU A CA 1
ATOM 1717 C C . LEU A 1 216 ? -6.344 -2.007 -5.849 1.00 96.88 216 LEU A C 1
ATOM 1719 O O . LEU A 1 216 ? -7.306 -1.987 -6.611 1.00 96.88 216 LEU A O 1
ATOM 1723 N N . LEU A 1 217 ? -6.471 -1.878 -4.527 1.00 97.00 217 LEU A N 1
ATOM 1724 C CA . LEU A 1 217 ? -7.750 -1.697 -3.846 1.00 97.00 217 LEU A CA 1
ATOM 1725 C C . LEU A 1 217 ? -8.271 -0.250 -3.854 1.00 97.00 217 LEU A C 1
ATOM 1727 O O . LEU A 1 217 ? -9.356 0.008 -3.342 1.00 97.00 217 LEU A O 1
ATOM 1731 N N . GLY A 1 218 ? -7.519 0.705 -4.406 1.00 96.62 218 GLY A N 1
ATOM 1732 C CA . GLY A 1 218 ? -7.908 2.116 -4.422 1.00 96.62 218 GLY A CA 1
ATOM 1733 C C . GLY A 1 218 ? -7.774 2.830 -3.070 1.00 96.62 218 GLY A C 1
ATOM 1734 O O . GLY A 1 218 ? -8.360 3.897 -2.885 1.00 96.62 218 GLY A O 1
ATOM 1735 N N . LEU A 1 219 ? -6.996 2.288 -2.121 1.00 97.50 219 LEU A N 1
ATOM 1736 C CA . LEU A 1 219 ? -6.722 2.947 -0.836 1.00 97.50 219 LEU A CA 1
ATOM 1737 C C . LEU A 1 219 ? -5.969 4.270 -1.032 1.00 97.50 219 LEU A C 1
ATOM 1739 O O . LEU A 1 219 ? -6.213 5.229 -0.305 1.00 97.50 219 LEU A O 1
ATOM 1743 N N . GLY A 1 220 ? -5.067 4.324 -2.009 1.00 97.00 220 GLY A N 1
ATOM 1744 C CA . GLY A 1 220 ? -4.259 5.497 -2.327 1.00 97.00 220 GLY A CA 1
ATOM 1745 C C . GLY A 1 220 ? -3.520 5.331 -3.652 1.00 97.00 220 GLY A C 1
ATOM 1746 O O . GLY A 1 220 ? -3.801 4.411 -4.420 1.00 97.00 220 GLY A O 1
ATOM 1747 N N . GLN A 1 221 ? -2.558 6.212 -3.913 1.00 97.31 221 GLN A N 1
ATOM 1748 C CA . GLN A 1 221 ? -1.727 6.188 -5.119 1.00 97.31 221 GLN A CA 1
ATOM 1749 C C . GLN A 1 221 ? -0.241 6.213 -4.764 1.00 97.31 221 GLN A C 1
ATOM 1751 O O . GLN A 1 221 ? 0.158 6.736 -3.721 1.00 97.31 221 GLN A O 1
ATOM 1756 N N . PHE A 1 222 ? 0.594 5.682 -5.658 1.00 95.81 222 PHE A N 1
ATOM 1757 C CA . PHE A 1 222 ? 2.035 5.897 -5.583 1.00 95.81 222 PHE A CA 1
ATOM 1758 C C . PHE A 1 222 ? 2.385 7.335 -5.976 1.00 95.81 222 PHE A C 1
ATOM 1760 O O . PHE A 1 222 ? 1.972 7.829 -7.023 1.00 95.81 222 PHE A O 1
ATOM 1767 N N . GLY A 1 223 ? 3.208 7.991 -5.160 1.00 95.31 223 GLY A N 1
ATOM 1768 C CA . GLY A 1 223 ? 3.910 9.202 -5.578 1.00 95.31 223 GLY A CA 1
ATOM 1769 C C . GLY A 1 223 ? 5.091 8.915 -6.494 1.00 95.31 223 GLY A C 1
ATOM 1770 O O . GLY A 1 223 ? 5.542 7.775 -6.596 1.00 95.31 223 GLY A O 1
ATOM 1771 N N . ILE A 1 224 ? 5.685 9.976 -7.049 1.00 94.56 224 ILE A N 1
ATOM 1772 C CA . ILE A 1 224 ? 6.971 9.884 -7.760 1.00 94.56 224 ILE A CA 1
ATOM 1773 C C . ILE A 1 224 ? 8.067 9.261 -6.873 1.00 94.56 224 ILE A C 1
ATOM 1775 O O . ILE A 1 224 ? 8.922 8.521 -7.347 1.00 94.56 224 ILE A O 1
ATOM 1779 N N . HIS A 1 225 ? 7.970 9.467 -5.554 1.00 91.81 225 HIS A N 1
ATOM 1780 C CA . HIS A 1 225 ? 8.841 8.865 -4.544 1.00 91.81 225 HIS A CA 1
ATOM 1781 C C . HIS A 1 225 ? 8.542 7.382 -4.240 1.00 91.81 225 HIS A C 1
ATOM 1783 O O . HIS A 1 225 ? 9.158 6.815 -3.337 1.00 91.81 225 HIS A O 1
ATOM 1789 N N . ARG A 1 226 ? 7.586 6.760 -4.949 1.00 90.75 226 ARG A N 1
ATOM 1790 C CA . ARG A 1 226 ? 7.166 5.346 -4.850 1.00 90.75 226 ARG A CA 1
ATOM 1791 C C . ARG A 1 226 ? 6.633 4.897 -3.486 1.00 90.75 226 ARG A C 1
ATOM 1793 O O . ARG A 1 226 ? 6.599 3.705 -3.186 1.00 90.75 226 ARG A O 1
ATOM 1800 N N . LEU A 1 227 ? 6.189 5.838 -2.654 1.00 92.62 227 LEU A N 1
ATOM 1801 C CA . LEU A 1 227 ? 5.426 5.527 -1.440 1.00 92.62 227 LEU A CA 1
ATOM 1802 C C . LEU A 1 227 ? 3.951 5.804 -1.705 1.00 92.62 227 LEU A C 1
ATOM 1804 O O . LEU A 1 227 ? 3.623 6.678 -2.511 1.00 92.62 227 LEU A O 1
ATOM 1808 N N . VAL A 1 228 ? 3.092 5.051 -1.027 1.00 95.50 228 VAL A N 1
ATOM 1809 C CA . VAL A 1 228 ? 1.643 5.198 -1.135 1.00 95.50 228 VAL A CA 1
ATOM 1810 C C . VAL A 1 228 ? 1.185 6.304 -0.205 1.00 95.50 228 VAL A C 1
ATOM 1812 O O . VAL A 1 228 ? 1.590 6.348 0.956 1.00 95.50 228 VAL A O 1
ATOM 1815 N N . PHE A 1 229 ? 0.320 7.166 -0.719 1.00 97.31 229 PHE A N 1
ATOM 1816 C CA . PHE A 1 229 ? -0.437 8.112 0.083 1.00 97.31 229 PHE A CA 1
ATOM 1817 C C . PHE A 1 229 ? -1.844 8.262 -0.459 1.00 97.31 229 PHE A C 1
ATOM 1819 O O . PHE A 1 229 ? -2.141 7.910 -1.604 1.00 97.31 229 PHE A O 1
ATOM 1826 N N . ARG A 1 230 ? -2.712 8.782 0.396 1.00 97.50 230 ARG A N 1
ATOM 1827 C CA . ARG A 1 230 ? -4.119 8.982 0.097 1.00 97.50 230 ARG A CA 1
ATOM 1828 C C . ARG A 1 230 ? -4.431 10.464 0.184 1.00 97.50 230 ARG A C 1
ATOM 1830 O O . ARG A 1 230 ? -4.210 11.063 1.230 1.00 97.50 230 ARG A O 1
ATOM 1837 N N . ASP A 1 231 ? -4.945 11.028 -0.899 1.00 97.38 231 ASP A N 1
ATOM 1838 C CA . ASP A 1 231 ? -5.544 12.356 -0.878 1.00 97.38 231 ASP A CA 1
ATOM 1839 C C . ASP A 1 231 ? -7.063 12.208 -0.779 1.00 97.38 231 ASP A C 1
ATOM 1841 O O . ASP A 1 231 ? -7.666 11.390 -1.477 1.00 97.38 231 ASP A O 1
ATOM 1845 N N . GLU A 1 232 ? -7.677 12.997 0.094 1.00 94.25 232 GLU A N 1
ATOM 1846 C CA . GLU A 1 232 ? -9.123 13.066 0.287 1.00 94.25 232 GLU A CA 1
ATOM 1847 C C . GLU A 1 232 ? -9.584 14.515 0.238 1.00 94.25 232 GLU A C 1
ATOM 1849 O O . GLU A 1 232 ? -8.937 15.401 0.798 1.00 94.25 232 GLU A O 1
ATOM 1854 N N . PHE A 1 233 ? -10.709 14.761 -0.427 1.00 93.81 233 PHE A N 1
ATOM 1855 C CA . PHE A 1 233 ? -11.325 16.079 -0.463 1.00 93.81 233 PHE A CA 1
ATOM 1856 C C . PHE A 1 233 ? -12.371 16.196 0.651 1.00 93.81 233 PHE A C 1
ATOM 1858 O O . PHE A 1 233 ? -13.432 15.581 0.569 1.00 93.81 233 PHE A O 1
ATOM 1865 N N . ILE A 1 234 ? -12.062 16.978 1.686 1.00 89.44 234 ILE A N 1
ATOM 1866 C CA . ILE A 1 234 ? -12.889 17.167 2.884 1.00 89.44 234 ILE A CA 1
ATOM 1867 C C . ILE A 1 234 ? -13.047 18.673 3.114 1.00 89.44 234 ILE A C 1
ATOM 1869 O O . ILE A 1 234 ? -12.053 19.401 3.145 1.00 89.44 234 ILE A O 1
ATOM 1873 N N . ASP A 1 235 ? -14.288 19.149 3.235 1.00 87.56 235 ASP A N 1
ATOM 1874 C CA . ASP A 1 235 ? -14.632 20.543 3.566 1.00 87.56 235 ASP A CA 1
ATOM 1875 C C . ASP A 1 235 ? -13.872 21.600 2.744 1.00 87.56 235 ASP A C 1
ATOM 1877 O O . ASP A 1 235 ? -13.313 22.568 3.261 1.00 87.56 235 ASP A O 1
ATOM 1881 N N . GLY A 1 236 ? -13.800 21.399 1.425 1.00 88.31 236 GLY A N 1
ATOM 1882 C CA . GLY A 1 236 ? -13.145 22.350 0.523 1.00 88.31 236 GLY A CA 1
ATOM 1883 C C . GLY A 1 236 ? -11.624 22.200 0.416 1.00 88.31 236 GLY A C 1
ATOM 1884 O O . GLY A 1 236 ? -11.011 22.887 -0.401 1.00 88.31 236 GLY A O 1
ATOM 1885 N N . LYS A 1 237 ? -10.999 21.308 1.194 1.00 92.50 237 LYS A N 1
ATOM 1886 C CA . LYS A 1 237 ? -9.541 21.136 1.258 1.00 92.50 237 LYS A CA 1
ATOM 1887 C C . LYS A 1 237 ? -9.126 19.701 0.952 1.00 92.50 237 LYS A C 1
ATOM 1889 O O . LYS A 1 237 ? -9.872 18.754 1.168 1.00 92.50 237 LYS A O 1
ATOM 1894 N N . VAL A 1 238 ? -7.895 19.540 0.467 1.00 94.62 238 VAL A N 1
ATOM 1895 C CA . VAL A 1 238 ? -7.286 18.214 0.302 1.00 94.62 238 VAL A CA 1
ATOM 1896 C C . VAL A 1 238 ? -6.510 17.841 1.563 1.00 94.62 238 VAL A C 1
ATOM 1898 O O . VAL A 1 238 ? -5.503 18.478 1.902 1.00 94.62 238 VAL A O 1
ATOM 1901 N N . LYS A 1 239 ? -6.953 16.781 2.236 1.00 94.88 239 LYS A N 1
ATOM 1902 C CA . LYS A 1 239 ? -6.209 16.112 3.303 1.00 94.88 239 LYS A CA 1
ATOM 1903 C C . LYS A 1 239 ? -5.345 15.015 2.683 1.00 94.88 239 LYS A C 1
ATOM 1905 O O . LYS A 1 239 ? -5.855 14.180 1.946 1.00 94.88 239 LYS A O 1
ATOM 1910 N N . ARG A 1 240 ? -4.040 15.036 2.967 1.00 96.88 240 ARG A N 1
ATOM 1911 C CA . ARG A 1 240 ? -3.080 14.023 2.508 1.00 96.88 240 ARG A CA 1
ATOM 1912 C C . ARG A 1 240 ? -2.675 13.145 3.681 1.00 96.88 240 ARG A C 1
ATOM 1914 O O . ARG A 1 240 ? -2.144 13.656 4.662 1.00 96.88 240 ARG A O 1
ATOM 1921 N N . ASN A 1 241 ? -2.886 11.845 3.543 1.00 97.19 241 ASN A N 1
ATOM 1922 C CA . ASN A 1 241 ? -2.638 10.844 4.567 1.00 97.19 241 ASN A CA 1
ATOM 1923 C C . ASN A 1 241 ? -1.479 9.928 4.149 1.00 97.19 241 ASN A C 1
ATOM 1925 O O . ASN A 1 241 ? -1.472 9.359 3.054 1.00 97.19 241 ASN A O 1
ATOM 1929 N N . PHE A 1 242 ? -0.514 9.781 5.055 1.00 96.56 242 PHE A N 1
ATOM 1930 C CA . PHE A 1 242 ? 0.590 8.827 4.983 1.00 96.56 242 PHE A CA 1
ATOM 1931 C C . PHE A 1 242 ? 0.611 8.012 6.263 1.00 96.56 242 PHE A C 1
ATOM 1933 O O . PHE A 1 242 ? 0.451 8.577 7.340 1.00 96.56 242 PHE A O 1
ATOM 1940 N N . GLY A 1 243 ? 0.874 6.717 6.159 1.00 96.06 243 GLY A N 1
ATOM 1941 C CA . GLY A 1 243 ? 0.962 5.833 7.312 1.00 96.06 243 GLY A CA 1
ATOM 1942 C C . GLY A 1 243 ? 1.418 4.436 6.918 1.00 96.06 243 GLY A C 1
ATOM 1943 O O . GLY A 1 243 ? 1.475 4.125 5.720 1.00 96.06 243 GLY A O 1
ATOM 1944 N N . PRO A 1 244 ? 1.748 3.582 7.897 1.00 96.00 244 PRO A N 1
ATOM 1945 C CA . PRO A 1 244 ? 1.917 2.163 7.646 1.00 96.00 244 PRO A CA 1
ATOM 1946 C C . PRO A 1 244 ? 0.616 1.556 7.119 1.00 96.00 244 PRO A C 1
ATOM 1948 O O . PRO A 1 244 ? -0.485 1.953 7.504 1.00 96.00 244 PRO A O 1
ATOM 1951 N N . ILE A 1 245 ? 0.770 0.589 6.219 1.00 96.31 245 ILE A N 1
ATOM 1952 C CA . ILE A 1 245 ? -0.326 -0.114 5.556 1.00 96.31 245 ILE A CA 1
ATOM 1953 C C . ILE A 1 245 ? -0.248 -1.574 5.957 1.00 96.31 245 ILE A C 1
ATOM 1955 O O . ILE A 1 245 ? 0.828 -2.150 5.863 1.00 96.31 245 ILE A O 1
ATOM 1959 N N . ARG A 1 246 ? -1.367 -2.189 6.333 1.00 97.12 246 ARG A N 1
ATOM 1960 C CA . ARG A 1 246 ? -1.471 -3.641 6.537 1.00 97.12 246 ARG A CA 1
ATOM 1961 C C . ARG A 1 246 ? -2.613 -4.218 5.721 1.00 97.12 246 ARG A C 1
ATOM 1963 O O . ARG A 1 246 ? -3.414 -3.477 5.140 1.00 97.12 246 ARG A O 1
ATOM 1970 N N . SER A 1 247 ? -2.659 -5.543 5.630 1.00 97.31 247 SER A N 1
ATOM 1971 C CA . SER A 1 247 ? -3.754 -6.229 4.951 1.00 97.31 247 SER A CA 1
ATOM 1972 C C . SER A 1 247 ? -4.328 -7.368 5.773 1.00 97.31 247 SER A C 1
ATOM 1974 O O . SER A 1 247 ? -3.609 -8.000 6.538 1.00 97.31 247 SER A O 1
ATOM 1976 N N . LEU A 1 248 ? -5.606 -7.665 5.554 1.00 98.44 248 LEU A N 1
ATOM 1977 C CA . LEU A 1 248 ? -6.239 -8.915 5.964 1.00 98.44 248 LEU A CA 1
ATOM 1978 C C . LEU A 1 248 ? -6.701 -9.651 4.708 1.00 98.44 248 LEU A C 1
ATOM 1980 O O . LEU A 1 248 ? -7.290 -9.028 3.822 1.00 98.44 248 LEU A O 1
ATOM 1984 N N . ILE A 1 249 ? -6.453 -10.956 4.647 1.00 98.38 249 ILE A N 1
ATOM 1985 C CA . ILE A 1 249 ? -6.957 -11.836 3.588 1.00 98.38 249 ILE A CA 1
ATOM 1986 C C . ILE A 1 249 ? -7.998 -12.761 4.191 1.00 98.38 249 ILE A C 1
ATOM 1988 O O . ILE A 1 249 ? -7.734 -13.436 5.185 1.00 98.38 249 ILE A O 1
ATOM 1992 N N . ILE A 1 250 ? -9.180 -12.785 3.592 1.00 98.19 250 ILE A N 1
ATOM 1993 C CA . ILE A 1 250 ? -10.318 -13.554 4.072 1.00 98.19 250 ILE A CA 1
ATOM 1994 C C . ILE A 1 250 ? -10.792 -14.489 2.968 1.00 98.19 250 ILE A C 1
ATOM 1996 O O . ILE A 1 250 ? -11.240 -14.015 1.931 1.00 98.19 250 ILE A O 1
ATOM 2000 N N . PHE A 1 251 ? -10.760 -15.797 3.199 1.00 98.06 251 PHE A N 1
ATOM 2001 C CA . PHE A 1 251 ? -11.403 -16.779 2.325 1.00 98.06 251 PHE A CA 1
ATOM 2002 C C . PHE A 1 251 ? -12.771 -17.120 2.916 1.00 98.06 251 PHE A C 1
ATOM 2004 O O . PHE A 1 251 ? -12.847 -17.584 4.056 1.00 98.06 251 PHE A O 1
ATOM 2011 N N . ASP A 1 252 ? -13.850 -16.854 2.178 1.00 96.31 252 ASP A N 1
ATOM 2012 C CA . ASP A 1 252 ? -15.218 -17.123 2.632 1.00 96.31 252 ASP A CA 1
ATOM 2013 C C . ASP A 1 252 ? -16.103 -17.729 1.526 1.00 96.31 252 ASP A C 1
ATOM 2015 O O . ASP A 1 252 ? -15.710 -17.876 0.364 1.00 96.31 252 ASP A O 1
ATOM 2019 N N . LYS A 1 253 ? -17.296 -18.175 1.927 1.00 95.75 253 LYS A N 1
ATOM 2020 C CA . LYS A 1 253 ? -18.276 -18.839 1.051 1.00 95.75 253 LYS A CA 1
ATOM 2021 C C . LYS A 1 253 ? -19.293 -17.875 0.434 1.00 95.75 253 LYS A C 1
ATOM 2023 O O . LYS A 1 253 ? -20.229 -18.325 -0.225 1.00 95.75 253 LYS A O 1
ATOM 2028 N N . GLU A 1 254 ? -19.151 -16.572 0.666 1.00 95.00 254 GLU A N 1
ATOM 2029 C CA . GLU A 1 254 ? -20.074 -15.570 0.135 1.00 95.00 254 GLU A CA 1
ATOM 2030 C C . GLU A 1 254 ? -19.800 -15.306 -1.356 1.00 95.00 254 GLU A C 1
ATOM 2032 O O . GLU A 1 254 ? -18.698 -15.513 -1.862 1.00 95.00 254 GLU A O 1
ATOM 2037 N N . GLU A 1 255 ? -20.818 -14.837 -2.077 1.00 94.69 255 GLU A N 1
ATOM 2038 C CA . GLU A 1 255 ? -20.693 -14.510 -3.500 1.00 94.69 255 GLU A CA 1
ATOM 2039 C C . GLU A 1 255 ? -19.770 -13.310 -3.748 1.00 94.69 255 GLU A C 1
ATOM 2041 O O . GLU A 1 255 ? -19.635 -12.405 -2.913 1.00 94.69 255 GLU A O 1
ATOM 2046 N N . LEU A 1 256 ? -19.148 -13.275 -4.930 1.00 95.00 256 LEU A N 1
ATOM 2047 C CA . LEU A 1 256 ? -18.347 -12.129 -5.359 1.00 95.00 256 LEU A CA 1
ATOM 2048 C C . LEU A 1 256 ? -19.214 -10.869 -5.433 1.00 95.00 256 LEU A C 1
ATOM 2050 O O . LEU A 1 256 ? -20.234 -10.839 -6.119 1.00 95.00 256 LEU A O 1
ATOM 2054 N N . VAL A 1 257 ? -18.761 -9.792 -4.796 1.00 94.81 257 VAL A N 1
ATOM 2055 C CA . VAL A 1 257 ? -19.343 -8.465 -4.995 1.00 94.81 257 VAL A CA 1
ATOM 2056 C C . VAL A 1 257 ? -18.712 -7.862 -6.246 1.00 94.81 257 VAL A C 1
ATOM 2058 O O . VAL A 1 257 ? -17.493 -7.810 -6.363 1.00 94.81 257 VAL A O 1
ATOM 2061 N N . ARG A 1 258 ? -19.541 -7.458 -7.213 1.00 94.44 258 ARG A N 1
ATOM 2062 C CA . ARG A 1 258 ? -19.104 -6.807 -8.467 1.00 94.44 258 ARG A CA 1
ATOM 2063 C C . ARG A 1 258 ? -19.731 -5.433 -8.684 1.00 94.44 258 ARG A C 1
ATOM 2065 O O . ARG A 1 258 ? -19.233 -4.664 -9.487 1.00 94.44 258 ARG A O 1
ATOM 2072 N N . ASN A 1 259 ? -20.779 -5.112 -7.933 1.00 91.81 259 ASN A N 1
ATOM 2073 C CA . ASN A 1 259 ? -21.590 -3.904 -8.085 1.00 91.81 259 ASN A CA 1
ATOM 2074 C C . ASN A 1 259 ? -21.241 -2.792 -7.0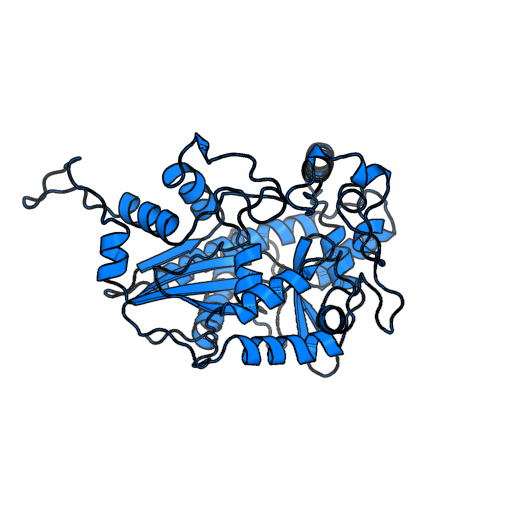74 1.00 91.81 259 ASN A C 1
ATOM 2076 O O . ASN A 1 259 ? -21.974 -1.812 -6.958 1.00 91.81 259 ASN A O 1
ATOM 2080 N N . GLY A 1 260 ? -20.172 -2.949 -6.284 1.00 90.06 260 GLY A N 1
ATOM 2081 C CA . GLY A 1 260 ? -19.780 -1.965 -5.268 1.00 90.06 260 GLY A CA 1
ATOM 2082 C C . GLY A 1 260 ? -20.571 -2.022 -3.954 1.00 90.06 260 GLY A C 1
ATOM 2083 O O . GLY A 1 260 ? -20.413 -1.132 -3.114 1.00 90.06 260 GLY A O 1
ATOM 2084 N N . ARG A 1 261 ? -21.434 -3.031 -3.749 1.00 91.56 261 ARG A N 1
ATOM 2085 C CA . ARG A 1 261 ? -22.203 -3.192 -2.501 1.00 91.56 261 ARG A CA 1
ATOM 2086 C C . ARG A 1 261 ? -21.272 -3.172 -1.280 1.00 91.56 261 ARG A C 1
ATOM 2088 O O . ARG A 1 261 ? -20.197 -3.764 -1.290 1.00 91.56 261 ARG A O 1
ATOM 2095 N N . ASN A 1 262 ? -21.699 -2.484 -0.219 1.00 90.38 262 ASN A N 1
ATOM 2096 C CA . ASN A 1 262 ? -20.952 -2.300 1.037 1.00 90.38 262 ASN A CA 1
ATOM 2097 C C . ASN A 1 262 ? -19.555 -1.670 0.881 1.00 90.38 262 ASN A C 1
ATOM 2099 O O . ASN A 1 262 ? -18.684 -1.897 1.725 1.00 90.38 262 ASN A O 1
ATOM 2103 N N . ASN A 1 263 ? -19.347 -0.879 -0.178 1.00 92.50 263 ASN A N 1
ATOM 2104 C CA . ASN A 1 263 ? -18.053 -0.287 -0.530 1.00 92.50 263 ASN A CA 1
ATOM 2105 C C . ASN A 1 263 ? -16.953 -1.340 -0.751 1.00 92.50 263 ASN A C 1
ATOM 2107 O O . ASN A 1 263 ? -15.786 -1.097 -0.448 1.00 92.50 263 ASN A O 1
ATOM 2111 N N . VAL A 1 264 ? -17.336 -2.513 -1.260 1.00 94.62 264 VAL A N 1
ATOM 2112 C CA . VAL A 1 264 ? -16.407 -3.565 -1.672 1.00 94.62 264 VAL A CA 1
ATOM 2113 C C . VAL A 1 264 ? -16.223 -3.485 -3.182 1.00 94.62 264 VAL A C 1
ATOM 2115 O O . VAL A 1 264 ? -17.198 -3.557 -3.931 1.00 94.62 264 VAL A O 1
ATOM 2118 N N . ILE A 1 265 ? -14.980 -3.328 -3.628 1.00 95.62 265 ILE A N 1
ATOM 2119 C CA . ILE A 1 265 ? -14.660 -3.235 -5.053 1.00 95.62 265 ILE A CA 1
ATOM 2120 C C . ILE A 1 265 ? -14.308 -4.599 -5.656 1.00 95.62 265 ILE A C 1
ATOM 2122 O O . ILE A 1 265 ? -13.747 -5.465 -4.983 1.00 95.62 265 ILE A O 1
ATOM 2126 N N . TYR A 1 266 ? -14.533 -4.755 -6.959 1.00 96.31 266 TYR A N 1
ATOM 2127 C CA . TYR A 1 266 ? -13.923 -5.825 -7.741 1.00 96.31 266 TYR A CA 1
ATOM 2128 C C . TYR A 1 266 ? -12.834 -5.218 -8.635 1.00 96.31 266 TYR A C 1
ATOM 2130 O O . TYR A 1 266 ? -13.163 -4.421 -9.517 1.00 96.31 266 TYR A O 1
ATOM 2138 N N . PRO A 1 267 ? -11.542 -5.539 -8.437 1.00 96.06 267 PRO A N 1
ATOM 2139 C CA . PRO A 1 267 ? -10.481 -5.020 -9.293 1.00 96.06 267 PRO A CA 1
ATOM 2140 C C . PRO A 1 267 ? -10.604 -5.605 -10.712 1.00 96.06 267 PRO A C 1
ATOM 2142 O O . PRO A 1 267 ? -10.189 -6.730 -10.990 1.00 96.06 267 PRO A O 1
ATOM 2145 N N . THR A 1 268 ? -11.218 -4.862 -11.625 1.00 95.94 268 THR A N 1
ATOM 2146 C CA . THR A 1 268 ? -11.382 -5.262 -13.030 1.00 95.94 268 THR A CA 1
ATOM 2147 C C . THR A 1 268 ? -10.064 -5.155 -13.800 1.00 95.94 268 THR A C 1
ATOM 2149 O O . THR A 1 268 ? -9.065 -4.613 -13.309 1.00 95.94 268 THR A O 1
ATOM 2152 N N . ARG A 1 269 ? -10.052 -5.660 -15.035 1.00 95.19 269 ARG A N 1
ATOM 2153 C CA . ARG A 1 269 ? -8.911 -5.505 -15.940 1.00 95.19 269 ARG A CA 1
ATOM 2154 C C . ARG A 1 269 ? -8.708 -4.035 -16.317 1.00 95.19 269 ARG A C 1
ATOM 2156 O O . ARG A 1 269 ? -7.589 -3.536 -16.264 1.00 95.19 269 ARG A O 1
ATOM 2163 N N . GLU A 1 270 ? -9.791 -3.330 -16.614 1.00 95.94 270 GLU A N 1
ATOM 2164 C CA . GLU A 1 270 ? -9.807 -1.913 -16.975 1.00 95.94 270 GLU A CA 1
ATOM 2165 C C . GLU A 1 270 ? -9.243 -1.053 -15.839 1.00 95.94 270 GLU A C 1
ATOM 2167 O O . GLU A 1 270 ? -8.460 -0.129 -16.072 1.00 95.94 270 GLU A O 1
ATOM 2172 N N . TRP A 1 271 ? -9.589 -1.388 -14.591 1.00 96.50 271 TRP A N 1
ATOM 2173 C CA . TRP A 1 271 ? -9.024 -0.738 -13.413 1.00 96.50 271 TRP A CA 1
ATOM 2174 C C . TRP A 1 271 ? -7.509 -0.944 -13.306 1.00 96.50 271 TRP A C 1
ATOM 2176 O O . TRP A 1 271 ? -6.773 0.016 -13.068 1.00 96.50 271 TRP A O 1
ATOM 2186 N N . ARG A 1 272 ? -7.012 -2.166 -13.536 1.00 95.38 272 ARG A N 1
ATOM 2187 C CA . ARG A 1 272 ? -5.566 -2.449 -13.535 1.00 95.38 272 ARG A CA 1
ATOM 2188 C C . ARG A 1 272 ? -4.825 -1.682 -14.616 1.00 95.38 272 ARG A C 1
ATOM 2190 O O . ARG A 1 272 ? -3.819 -1.042 -14.323 1.00 95.38 272 ARG A O 1
ATOM 2197 N N . GLU A 1 273 ? -5.319 -1.728 -15.848 1.00 95.31 273 GLU A N 1
ATOM 2198 C CA . GLU A 1 273 ? -4.708 -1.031 -16.981 1.00 95.31 273 GLU A CA 1
ATOM 2199 C C . GLU A 1 273 ? -4.657 0.483 -16.730 1.00 95.31 273 GLU A C 1
ATOM 2201 O O . GLU A 1 273 ? -3.646 1.136 -17.003 1.00 95.31 273 GLU A O 1
ATOM 2206 N N . TYR A 1 274 ? -5.713 1.038 -16.133 1.00 96.38 274 TYR A N 1
ATOM 2207 C CA . TYR A 1 274 ? -5.742 2.429 -15.701 1.00 96.38 274 TYR A CA 1
ATOM 2208 C C . TYR A 1 274 ? -4.692 2.730 -14.619 1.00 96.38 274 TYR A C 1
ATOM 2210 O O . TYR A 1 274 ? -3.917 3.680 -14.761 1.00 96.38 274 TYR A O 1
ATOM 2218 N N . LEU A 1 275 ? -4.603 1.901 -13.572 1.00 95.69 275 LEU A N 1
ATOM 2219 C CA . LEU A 1 275 ? -3.572 2.036 -12.540 1.00 95.69 275 LEU A CA 1
ATOM 2220 C C . LEU A 1 275 ? -2.159 1.949 -13.125 1.00 95.69 275 LEU A C 1
ATOM 2222 O O . LEU A 1 275 ? -1.270 2.658 -12.649 1.00 95.69 275 LEU A O 1
ATOM 2226 N N . PHE A 1 276 ? -1.947 1.132 -14.165 1.00 93.00 276 PHE A N 1
ATOM 2227 C CA . PHE A 1 276 ? -0.641 0.994 -14.808 1.00 93.00 276 PHE A CA 1
ATOM 2228 C C . PHE A 1 276 ? -0.163 2.283 -15.458 1.00 93.00 276 PHE A C 1
ATOM 2230 O O . PHE A 1 276 ? 0.993 2.665 -15.291 1.00 93.00 276 PHE A O 1
ATOM 2237 N N . LYS A 1 277 ? -1.073 2.990 -16.127 1.00 95.25 277 LYS A N 1
ATOM 2238 C CA . LYS A 1 277 ? -0.797 4.322 -16.672 1.00 95.25 277 LYS A CA 1
ATOM 2239 C C . LYS A 1 277 ? -0.568 5.341 -15.553 1.00 95.25 277 LYS A C 1
ATOM 2241 O O . LYS A 1 277 ? 0.308 6.200 -15.650 1.00 95.25 277 LYS A O 1
ATOM 2246 N N . LEU A 1 278 ? -1.341 5.239 -14.471 1.00 95.12 278 LEU A N 1
ATOM 2247 C CA . LEU A 1 278 ? -1.299 6.202 -13.376 1.00 95.12 278 LEU A CA 1
ATOM 2248 C C . LEU A 1 278 ? 0.035 6.175 -12.614 1.00 95.12 278 LEU A C 1
ATOM 2250 O O . LEU A 1 278 ? 0.573 7.248 -12.333 1.00 95.12 278 LEU A O 1
ATOM 2254 N N . TYR A 1 279 ? 0.588 4.989 -12.316 1.00 92.50 279 TYR A N 1
ATOM 2255 C CA . TYR A 1 279 ? 1.871 4.875 -11.601 1.00 92.50 279 TYR A CA 1
ATOM 2256 C C . TYR A 1 279 ? 3.093 5.184 -12.476 1.00 92.50 279 TYR A C 1
ATOM 2258 O O . TYR A 1 279 ? 4.170 5.457 -11.943 1.00 92.50 279 TYR A O 1
ATOM 2266 N N . ASP A 1 280 ? 2.955 5.121 -13.800 1.00 93.62 280 ASP A N 1
ATOM 2267 C CA . ASP A 1 280 ? 4.055 5.353 -14.727 1.00 93.62 280 ASP A CA 1
ATOM 2268 C C . ASP A 1 280 ? 4.272 6.851 -14.981 1.00 93.62 280 ASP A C 1
ATOM 2270 O O . ASP A 1 280 ? 3.655 7.456 -15.854 1.00 93.62 280 ASP A O 1
ATOM 2274 N N . PHE A 1 281 ? 5.201 7.459 -14.242 1.00 94.69 281 PHE A N 1
ATOM 2275 C CA . PHE A 1 281 ? 5.587 8.865 -14.415 1.00 94.69 281 PHE A CA 1
ATOM 2276 C C . PHE A 1 281 ? 6.426 9.136 -15.683 1.00 94.69 281 PHE A C 1
ATOM 2278 O O . PHE A 1 281 ? 6.935 10.246 -15.850 1.00 94.69 281 PHE A O 1
ATOM 2285 N N . THR A 1 282 ? 6.599 8.163 -16.582 1.00 95.00 282 THR A N 1
ATOM 2286 C CA . THR A 1 282 ? 7.038 8.434 -17.962 1.00 95.00 282 THR A CA 1
ATOM 2287 C C . THR A 1 282 ? 5.861 8.779 -18.878 1.00 95.00 282 THR A C 1
ATOM 2289 O O . THR A 1 282 ? 6.029 9.545 -19.826 1.00 95.00 282 THR A O 1
ATOM 2292 N N . ASN A 1 283 ? 4.647 8.326 -18.540 1.00 95.69 283 ASN A N 1
ATOM 2293 C CA . ASN A 1 283 ? 3.420 8.731 -19.213 1.00 95.69 283 ASN A CA 1
ATOM 2294 C C . ASN A 1 283 ? 3.002 10.142 -18.753 1.00 95.69 283 ASN A C 1
ATOM 2296 O O . ASN A 1 283 ? 2.551 10.341 -17.620 1.00 95.69 283 ASN A O 1
ATOM 2300 N N . ILE A 1 284 ? 3.135 11.124 -19.644 1.00 95.19 284 ILE A N 1
ATOM 2301 C CA . ILE A 1 284 ? 2.788 12.534 -19.402 1.00 95.19 284 ILE A CA 1
ATOM 2302 C C . ILE A 1 284 ? 1.444 12.952 -20.020 1.00 95.19 284 ILE A C 1
ATOM 2304 O O . ILE A 1 284 ? 1.136 14.142 -20.053 1.00 95.19 284 ILE A O 1
ATOM 2308 N N . GLU A 1 285 ? 0.639 12.007 -20.512 1.00 96.06 285 GLU A N 1
ATOM 2309 C CA . GLU A 1 285 ? -0.670 12.304 -21.099 1.00 96.06 285 GLU A CA 1
ATOM 2310 C C . GLU A 1 285 ? -1.568 13.024 -20.082 1.00 96.06 285 GLU A C 1
ATOM 2312 O O . GLU A 1 285 ? -1.767 12.554 -18.955 1.00 96.06 285 GLU A O 1
ATOM 2317 N N . GLN A 1 286 ? -2.147 14.159 -20.486 1.00 94.12 286 GLN A N 1
ATOM 2318 C CA . GLN A 1 286 ? -2.998 14.981 -19.616 1.00 94.12 286 GLN A CA 1
ATOM 2319 C C . GLN A 1 286 ? -4.199 14.194 -19.069 1.00 94.12 286 GLN A C 1
ATOM 2321 O O . GLN A 1 286 ? -4.541 14.321 -17.892 1.00 94.12 286 GLN A O 1
ATOM 2326 N N . GLU A 1 287 ? -4.771 13.308 -19.890 1.00 93.75 287 GLU A N 1
ATOM 2327 C CA . GLU A 1 287 ? -5.911 12.457 -19.533 1.00 93.75 287 GLU A CA 1
ATOM 2328 C C . GLU A 1 287 ? -5.627 11.498 -18.373 1.00 93.75 287 GLU A C 1
ATOM 2330 O O . GLU A 1 287 ? -6.541 11.150 -17.625 1.00 93.75 287 GLU A O 1
ATOM 2335 N N . VAL A 1 288 ? -4.365 11.109 -18.184 1.00 93.69 288 VAL A N 1
ATOM 2336 C CA . VAL A 1 288 ? -3.915 10.303 -17.042 1.00 93.69 288 VAL A CA 1
ATOM 2337 C C . VAL A 1 288 ? -3.468 11.215 -15.901 1.00 93.69 288 VAL A C 1
ATOM 2339 O O . VAL A 1 288 ? -3.842 11.013 -14.744 1.00 93.69 288 VAL A O 1
ATOM 2342 N N . ASN A 1 289 ? -2.685 12.251 -16.216 1.00 94.94 289 ASN A N 1
ATOM 2343 C CA . ASN A 1 289 ? -2.062 13.123 -15.224 1.00 94.94 289 ASN A CA 1
ATOM 2344 C C . ASN A 1 289 ? -3.078 13.904 -14.371 1.00 94.94 289 ASN A C 1
ATOM 2346 O O . ASN A 1 289 ? -2.817 14.151 -13.191 1.00 94.94 289 ASN A O 1
ATOM 2350 N N . LYS A 1 290 ? -4.257 14.233 -14.922 1.00 95.06 290 LYS A N 1
ATOM 2351 C CA . LYS A 1 290 ? -5.338 14.919 -14.188 1.00 95.06 290 LYS A CA 1
ATOM 2352 C C . LYS A 1 290 ? -5.862 14.142 -12.976 1.00 95.06 290 LYS A C 1
ATOM 2354 O O . LYS A 1 290 ? -6.413 14.747 -12.060 1.00 95.06 290 LYS A O 1
ATOM 2359 N N . TYR A 1 291 ? -5.644 12.826 -12.936 1.00 96.62 291 TYR A N 1
ATOM 2360 C CA . TYR A 1 291 ? -6.043 11.966 -11.822 1.00 96.62 291 TYR A CA 1
ATOM 2361 C C . TYR A 1 291 ? -4.908 11.636 -10.842 1.00 96.62 291 TYR A C 1
ATOM 2363 O O . TYR A 1 291 ? -5.158 10.989 -9.821 1.00 96.62 291 TYR A O 1
ATOM 2371 N N . ARG A 1 292 ? -3.665 12.058 -11.115 1.00 96.69 292 ARG A N 1
ATOM 2372 C CA . ARG A 1 292 ? -2.539 11.816 -10.204 1.00 96.69 292 ARG A CA 1
ATOM 2373 C C . ARG A 1 292 ? -2.625 12.728 -8.989 1.00 96.69 292 ARG A C 1
ATOM 2375 O O . ARG A 1 292 ? -2.640 13.951 -9.119 1.00 96.69 292 ARG A O 1
ATOM 2382 N N . PHE A 1 293 ? -2.581 12.136 -7.799 1.00 96.88 293 PHE A N 1
ATOM 2383 C CA . PHE A 1 293 ? -2.443 12.890 -6.552 1.00 96.88 293 PHE A CA 1
ATOM 2384 C C . PHE A 1 293 ? -1.079 13.588 -6.462 1.00 96.88 293 PHE A C 1
ATOM 2386 O O . PHE A 1 293 ? -0.956 14.710 -5.964 1.00 96.88 293 PHE A O 1
ATOM 2393 N N . CYS A 1 294 ? -0.032 12.927 -6.963 1.00 96.75 294 CYS A N 1
ATOM 2394 C CA . CYS A 1 294 ? 1.306 13.493 -7.028 1.00 96.75 294 CYS A CA 1
ATOM 2395 C C . CYS A 1 294 ? 1.412 14.470 -8.200 1.00 96.75 294 CYS A C 1
ATOM 2397 O O . CYS A 1 294 ? 1.429 14.073 -9.362 1.00 96.75 294 CYS A O 1
ATOM 2399 N N . SER A 1 295 ? 1.567 15.745 -7.872 1.00 95.69 295 SER A N 1
ATOM 2400 C CA . SER A 1 295 ? 1.722 16.852 -8.813 1.00 95.69 295 SER A CA 1
ATOM 2401 C C . SER A 1 295 ? 3.120 16.942 -9.436 1.00 95.69 295 SER A C 1
ATOM 2403 O O . SER A 1 295 ? 3.533 18.011 -9.849 1.00 95.69 295 SER A O 1
ATOM 2405 N N . TYR A 1 296 ? 3.898 15.856 -9.496 1.00 96.38 296 TYR A N 1
ATOM 2406 C CA . TYR A 1 296 ? 5.266 15.902 -10.031 1.00 96.38 296 TYR A CA 1
ATOM 2407 C C . TYR A 1 296 ? 5.319 16.339 -11.505 1.00 96.38 296 TYR A C 1
ATOM 2409 O O . TYR A 1 296 ? 6.130 17.189 -11.871 1.00 96.38 296 TYR A O 1
ATOM 2417 N N . ILE A 1 297 ? 4.444 15.769 -12.339 1.00 95.94 297 ILE A N 1
ATOM 2418 C CA . ILE A 1 297 ? 4.293 16.154 -13.747 1.00 95.94 297 ILE A CA 1
ATOM 2419 C C . ILE A 1 297 ? 3.308 17.318 -13.800 1.00 95.94 297 ILE A C 1
ATOM 2421 O O . ILE A 1 297 ? 2.161 17.097 -13.405 1.00 95.94 297 ILE A O 1
ATOM 2425 N N . PRO A 1 298 ? 3.696 18.509 -14.282 1.00 94.19 298 PRO A N 1
ATOM 2426 C CA . PRO A 1 298 ? 2.821 19.677 -14.317 1.00 94.19 298 PRO A CA 1
ATOM 2427 C C . PRO A 1 298 ? 1.574 19.426 -15.177 1.00 94.19 298 PRO A C 1
ATOM 2429 O O . PRO A 1 298 ? 1.610 18.638 -16.124 1.00 94.19 298 PRO A O 1
ATOM 2432 N N . LEU A 1 299 ? 0.461 20.063 -14.816 1.00 90.25 299 LEU A N 1
ATOM 2433 C CA . LEU A 1 299 ? -0.753 20.117 -15.644 1.00 90.25 299 LEU A CA 1
ATOM 2434 C C . LEU A 1 299 ? -1.087 21.582 -15.946 1.00 90.25 299 LEU A C 1
ATOM 2436 O O . LEU A 1 299 ? -0.591 22.117 -16.929 1.00 90.25 299 LEU A O 1
ATOM 2440 N N . ASP A 1 300 ? -1.809 22.226 -15.030 1.00 87.31 300 ASP A N 1
ATOM 2441 C CA . ASP A 1 300 ? -2.042 23.678 -14.981 1.00 87.31 300 ASP A CA 1
ATOM 2442 C C . ASP A 1 300 ? -1.318 24.305 -13.767 1.00 87.31 300 ASP A C 1
ATOM 2444 O O . ASP A 1 300 ? -1.656 25.386 -13.292 1.00 87.31 300 ASP A O 1
ATOM 2448 N N . ASP A 1 301 ? -0.344 23.571 -13.216 1.00 87.75 301 ASP A N 1
ATOM 2449 C CA . ASP A 1 301 ? 0.470 23.913 -12.049 1.00 87.75 301 ASP A CA 1
ATOM 2450 C C . ASP A 1 301 ? 1.974 23.828 -12.382 1.00 87.75 301 ASP A C 1
ATOM 2452 O O . ASP A 1 301 ? 2.365 23.287 -13.415 1.00 87.75 301 ASP A O 1
ATOM 2456 N N . GLU A 1 302 ? 2.840 24.353 -11.506 1.00 86.75 302 GLU A N 1
ATOM 2457 C CA . GLU A 1 302 ? 4.303 24.382 -11.720 1.00 86.75 302 GLU A CA 1
ATOM 2458 C C . GLU A 1 302 ? 4.991 23.006 -11.589 1.00 86.75 302 GLU A C 1
ATOM 2460 O O . GLU A 1 302 ? 6.186 22.863 -11.855 1.00 86.75 302 GLU A O 1
ATOM 2465 N N . GLY A 1 303 ? 4.255 21.970 -11.184 1.00 90.44 303 GLY A N 1
ATOM 2466 C CA . GLY A 1 303 ? 4.820 20.685 -10.790 1.00 90.44 303 GLY A CA 1
ATOM 2467 C C . GLY A 1 303 ? 5.433 20.686 -9.374 1.00 90.44 303 GLY A C 1
ATOM 2468 O O . GLY A 1 303 ? 5.657 21.726 -8.758 1.00 90.44 303 GLY A O 1
ATOM 2469 N N . CYS A 1 304 ? 5.708 19.505 -8.805 1.00 94.88 304 CYS A N 1
ATOM 2470 C CA . CYS A 1 304 ? 6.228 19.373 -7.435 1.00 94.88 304 CYS A CA 1
ATOM 2471 C C . CYS A 1 304 ? 7.387 18.374 -7.319 1.00 94.88 304 CYS A C 1
ATOM 2473 O O . CYS A 1 304 ? 7.175 17.165 -7.336 1.00 94.88 304 CYS A O 1
ATOM 2475 N N . GLY A 1 305 ? 8.612 18.869 -7.103 1.00 93.94 305 GLY A N 1
ATOM 2476 C CA . GLY A 1 305 ? 9.829 18.055 -6.936 1.00 93.94 305 GLY A CA 1
ATOM 2477 C C . GLY A 1 305 ? 10.378 17.963 -5.505 1.00 93.94 305 GLY A C 1
ATOM 2478 O O . GLY A 1 305 ? 11.487 17.467 -5.313 1.00 93.94 305 GLY A O 1
ATOM 2479 N N . LYS A 1 306 ? 9.644 18.441 -4.487 1.00 94.69 306 LYS A N 1
ATOM 2480 C CA . LYS A 1 306 ? 10.182 18.633 -3.120 1.00 94.69 306 LYS A CA 1
ATOM 2481 C C . LYS A 1 306 ? 10.760 17.351 -2.502 1.00 94.69 306 LYS A C 1
ATOM 2483 O O . LYS A 1 306 ? 11.822 17.394 -1.890 1.00 94.69 306 LYS A O 1
ATOM 2488 N N . CYS A 1 307 ? 10.102 16.207 -2.709 1.00 94.06 307 CYS A N 1
ATOM 2489 C CA . CYS A 1 307 ? 10.559 14.910 -2.195 1.00 94.06 307 CYS A CA 1
ATOM 2490 C C . CYS A 1 307 ? 11.873 14.412 -2.830 1.00 94.06 307 CYS A C 1
ATOM 2492 O O . CYS A 1 307 ? 12.613 13.660 -2.194 1.00 94.06 307 CYS A O 1
ATOM 2494 N N . ILE A 1 308 ? 12.166 14.838 -4.064 1.00 94.12 308 ILE A N 1
ATOM 2495 C CA . ILE A 1 308 ? 13.418 14.543 -4.771 1.00 94.12 308 ILE A CA 1
ATOM 2496 C C . ILE A 1 308 ? 14.519 15.458 -4.234 1.00 94.12 308 ILE A C 1
ATOM 2498 O O . ILE A 1 308 ? 15.585 14.977 -3.862 1.00 94.12 308 ILE A O 1
ATOM 2502 N N . GLY A 1 309 ? 14.235 16.762 -4.125 1.00 91.31 309 GLY A N 1
ATOM 2503 C CA . GLY A 1 309 ? 15.198 17.760 -3.649 1.00 91.31 309 GLY A CA 1
ATOM 2504 C C . GLY A 1 309 ? 15.646 17.563 -2.197 1.00 91.31 309 GLY A C 1
ATOM 2505 O O . GLY A 1 309 ? 16.760 17.936 -1.846 1.00 91.31 309 GLY A O 1
ATOM 2506 N N . CYS A 1 310 ? 14.816 16.942 -1.354 1.00 90.75 310 CYS A N 1
ATOM 2507 C CA . CYS A 1 310 ? 15.145 16.672 0.047 1.00 90.75 310 CYS A CA 1
ATOM 2508 C C . CYS A 1 310 ? 15.772 15.286 0.295 1.00 90.75 310 CYS A C 1
ATOM 2510 O O . CYS A 1 310 ? 15.914 14.891 1.454 1.00 90.75 310 CYS A O 1
ATOM 2512 N N . CYS A 1 311 ? 16.064 14.502 -0.750 1.00 91.88 311 CYS A N 1
ATOM 2513 C CA . CYS A 1 311 ? 16.593 13.144 -0.618 1.00 91.88 311 CYS A CA 1
ATOM 2514 C C . CYS A 1 311 ? 18.111 13.174 -0.355 1.00 91.88 311 CYS A C 1
ATOM 2516 O O . CYS A 1 311 ? 18.864 13.495 -1.274 1.00 91.88 311 CYS A O 1
ATOM 2518 N N . PRO A 1 312 ? 18.584 12.817 0.856 1.00 89.38 312 PRO A N 1
ATOM 2519 C CA . PRO A 1 312 ? 20.004 12.931 1.192 1.00 89.38 312 PRO A CA 1
ATOM 2520 C C . PRO A 1 312 ? 20.874 11.896 0.466 1.00 89.38 312 PRO A C 1
ATOM 2522 O O . PRO A 1 312 ? 22.000 12.206 0.099 1.00 89.38 312 PRO A O 1
ATOM 2525 N N . SER A 1 313 ? 20.339 10.703 0.187 1.00 90.81 313 SER A N 1
ATOM 2526 C CA . SER A 1 313 ? 21.091 9.608 -0.438 1.00 90.81 313 SER A CA 1
ATOM 2527 C C . SER A 1 313 ? 21.237 9.712 -1.957 1.00 90.81 313 SER A C 1
ATOM 2529 O O . SER A 1 313 ? 21.899 8.880 -2.568 1.00 90.81 313 SER A O 1
ATOM 2531 N N . GLY A 1 314 ? 20.534 10.644 -2.609 1.00 91.88 314 GLY A N 1
ATOM 2532 C CA . GLY A 1 314 ? 20.440 10.678 -4.073 1.00 91.88 314 GLY A CA 1
ATOM 2533 C C . GLY A 1 314 ? 19.614 9.538 -4.692 1.00 91.88 314 GLY A C 1
ATOM 2534 O O . GLY A 1 314 ? 19.425 9.514 -5.908 1.00 91.88 314 GLY A O 1
ATOM 2535 N N . ALA A 1 315 ? 19.037 8.641 -3.884 1.00 92.56 315 ALA A N 1
ATOM 2536 C CA . ALA A 1 315 ? 18.239 7.524 -4.384 1.00 92.56 315 ALA A CA 1
ATOM 2537 C C . ALA A 1 315 ? 17.022 7.985 -5.202 1.00 92.56 315 ALA A C 1
ATOM 2539 O O . ALA A 1 315 ? 16.721 7.413 -6.247 1.00 92.56 315 ALA A O 1
ATOM 2540 N N . GLN A 1 316 ? 16.329 9.039 -4.752 1.00 92.38 316 GLN A N 1
ATOM 2541 C CA . GLN A 1 316 ? 15.182 9.602 -5.471 1.00 92.38 316 GLN A CA 1
ATOM 2542 C C . GLN A 1 316 ? 15.569 10.168 -6.845 1.00 92.38 316 GLN A C 1
ATOM 2544 O O . GLN A 1 316 ? 15.046 9.657 -7.832 1.00 92.38 316 GLN A O 1
ATOM 2549 N N . PRO A 1 317 ? 16.501 11.137 -6.977 1.00 92.38 317 PRO A N 1
ATOM 2550 C CA . PRO A 1 317 ? 16.874 11.657 -8.296 1.00 92.38 317 PRO A CA 1
ATOM 2551 C C . PRO A 1 317 ? 17.444 10.582 -9.238 1.00 92.38 317 PRO A C 1
ATOM 2553 O O . PRO A 1 317 ? 17.268 10.682 -10.450 1.00 92.38 317 PRO A O 1
ATOM 2556 N N . ASN A 1 318 ? 18.052 9.516 -8.705 1.00 92.94 318 ASN A N 1
ATOM 2557 C CA . ASN A 1 318 ? 18.499 8.356 -9.485 1.00 92.94 318 ASN A CA 1
ATOM 2558 C C . ASN A 1 318 ? 17.369 7.392 -9.896 1.00 92.94 318 ASN A C 1
ATOM 2560 O O . ASN A 1 318 ? 17.644 6.396 -10.566 1.00 92.94 318 ASN A O 1
ATOM 2564 N N . SER A 1 319 ? 16.125 7.614 -9.469 1.00 92.69 319 SER A N 1
ATOM 2565 C CA . SER A 1 319 ? 15.007 6.660 -9.601 1.00 92.69 319 SER A CA 1
ATOM 2566 C C . SER A 1 319 ? 13.739 7.249 -10.205 1.00 92.69 319 SER A C 1
ATOM 2568 O O . SER A 1 319 ? 12.720 6.551 -10.293 1.00 92.69 319 SER A O 1
ATOM 2570 N N . THR A 1 320 ? 13.782 8.515 -10.599 1.00 93.12 320 THR A N 1
ATOM 2571 C CA . THR A 1 320 ? 12.630 9.270 -11.085 1.00 93.12 320 THR A CA 1
ATOM 2572 C C . THR A 1 320 ? 12.881 9.747 -12.507 1.00 93.12 320 THR A C 1
ATOM 2574 O O . THR A 1 320 ? 13.987 10.178 -12.838 1.00 93.12 320 THR A O 1
ATOM 2577 N N . SER A 1 321 ? 11.854 9.690 -13.353 1.00 93.81 321 SER A N 1
ATOM 2578 C CA . SER A 1 321 ? 11.845 10.444 -14.605 1.00 93.81 321 SER A CA 1
ATOM 2579 C C . SER A 1 321 ? 11.864 11.941 -14.297 1.00 93.81 321 SER A C 1
ATOM 2581 O O . SER A 1 321 ? 11.562 12.355 -13.183 1.00 93.81 321 SER A O 1
ATOM 2583 N N . THR A 1 322 ? 12.222 12.755 -15.284 1.00 93.69 322 THR A N 1
ATOM 2584 C CA . THR A 1 322 ? 11.960 14.197 -15.282 1.00 93.69 322 THR A CA 1
ATOM 2585 C C . THR A 1 322 ? 10.456 14.463 -15.368 1.00 93.69 322 THR A C 1
ATOM 2587 O O . THR A 1 322 ? 9.680 13.593 -15.766 1.00 93.69 322 THR A O 1
ATOM 2590 N N . SER A 1 323 ? 10.031 15.698 -15.095 1.00 92.00 323 SER A N 1
ATOM 2591 C CA . SER A 1 323 ? 8.633 16.125 -15.261 1.00 92.00 323 SER A CA 1
ATOM 2592 C C . SER A 1 323 ? 8.120 16.028 -16.708 1.00 92.00 323 SER A C 1
ATOM 2594 O O . SER A 1 323 ? 6.917 16.088 -16.933 1.00 92.00 323 SER A O 1
ATOM 2596 N N . ARG A 1 324 ? 9.019 15.835 -17.685 1.00 92.44 324 ARG A N 1
ATOM 2597 C CA . ARG A 1 324 ? 8.708 15.557 -19.099 1.00 92.44 324 ARG A CA 1
ATOM 2598 C C . ARG A 1 324 ? 8.678 14.060 -19.433 1.00 92.44 324 ARG A C 1
ATOM 2600 O O . ARG A 1 324 ? 8.684 13.696 -20.602 1.00 92.44 324 ARG A O 1
ATOM 2607 N N . GLY A 1 325 ? 8.715 13.193 -18.424 1.00 92.75 325 GLY A N 1
ATOM 2608 C CA . GLY A 1 325 ? 8.642 11.742 -18.586 1.00 92.75 325 GLY A CA 1
ATOM 2609 C C . GLY A 1 325 ? 9.944 11.067 -19.029 1.00 92.75 325 GLY A C 1
ATOM 2610 O O . GLY A 1 325 ? 9.961 9.866 -19.268 1.00 92.75 325 GLY A O 1
ATOM 2611 N N . GLN A 1 326 ? 11.059 11.799 -19.111 1.00 94.69 326 GLN A N 1
ATOM 2612 C CA . GLN A 1 326 ? 12.336 11.265 -19.599 1.00 94.69 326 GLN A CA 1
ATOM 2613 C C . GLN A 1 326 ? 13.310 10.988 -18.457 1.00 94.69 326 GLN A C 1
ATOM 2615 O O . GLN A 1 326 ? 13.457 11.823 -17.568 1.00 94.69 326 GLN A O 1
ATOM 2620 N N . PHE A 1 327 ? 14.038 9.874 -18.497 1.00 94.62 327 PHE A N 1
ATOM 2621 C CA . PHE A 1 327 ? 15.175 9.657 -17.597 1.00 94.62 327 PHE A CA 1
ATOM 2622 C C . PHE A 1 327 ? 16.393 10.480 -18.036 1.00 94.62 327 PHE A C 1
ATOM 2624 O O . PHE A 1 327 ? 16.603 10.694 -19.233 1.00 94.62 327 PHE A O 1
ATOM 2631 N N . SER A 1 328 ? 17.200 10.934 -17.074 1.00 92.25 328 SER A N 1
ATOM 2632 C CA . SER A 1 328 ? 18.473 11.600 -17.371 1.00 92.25 328 SER A CA 1
ATOM 2633 C C . SER A 1 328 ? 19.449 10.636 -18.049 1.00 92.25 328 SER A C 1
ATOM 2635 O O . SER A 1 328 ? 19.354 9.421 -17.874 1.00 92.25 328 SER A O 1
ATOM 2637 N N . GLU A 1 329 ? 20.418 11.168 -18.792 1.00 93.19 329 GLU A N 1
ATOM 2638 C CA . GLU A 1 329 ? 21.389 10.346 -19.526 1.00 93.19 329 GLU A CA 1
ATOM 2639 C C . GLU A 1 329 ? 22.190 9.422 -18.595 1.00 93.19 329 GLU A C 1
ATOM 2641 O O . GLU A 1 329 ? 22.299 8.221 -18.830 1.00 93.19 329 GLU A O 1
ATOM 2646 N N . LYS A 1 330 ? 22.617 9.947 -17.439 1.00 92.38 330 LYS A N 1
ATOM 2647 C CA . LYS A 1 330 ? 23.282 9.167 -16.385 1.00 92.38 330 LYS A CA 1
ATOM 2648 C C . LYS A 1 330 ? 22.433 7.991 -15.885 1.00 92.38 330 LYS A C 1
ATOM 2650 O O . LYS A 1 330 ? 22.981 6.958 -15.507 1.00 92.38 330 LYS A O 1
ATOM 2655 N N . VAL A 1 331 ? 21.109 8.145 -15.823 1.00 93.25 331 VAL A N 1
ATOM 2656 C CA . VAL A 1 331 ? 20.204 7.062 -15.414 1.00 93.25 331 VAL A CA 1
ATOM 2657 C C . VAL A 1 331 ? 20.012 6.073 -16.560 1.00 93.25 331 VAL A C 1
ATOM 2659 O O . VAL A 1 331 ? 20.122 4.877 -16.323 1.00 93.25 331 VAL A O 1
ATOM 2662 N N . LYS A 1 332 ? 19.809 6.539 -17.799 1.00 92.94 332 LYS A N 1
ATOM 2663 C CA . LYS A 1 332 ? 19.657 5.676 -18.986 1.00 92.94 332 LYS A CA 1
ATOM 2664 C C . LYS A 1 332 ? 20.850 4.741 -19.208 1.00 92.94 332 LYS A C 1
ATOM 2666 O O . LYS A 1 332 ? 20.657 3.598 -19.605 1.00 92.94 332 LYS A O 1
ATOM 2671 N N . GLN A 1 333 ? 22.062 5.199 -18.896 1.00 94.38 333 GLN A N 1
ATOM 2672 C CA . GLN A 1 333 ? 23.285 4.393 -18.985 1.00 94.38 333 GLN A CA 1
ATOM 2673 C C . GLN A 1 333 ? 23.345 3.247 -17.957 1.00 94.38 333 GLN A C 1
ATOM 2675 O O . GLN A 1 333 ? 24.110 2.301 -18.131 1.00 94.38 333 GLN A O 1
ATOM 2680 N N . GLN A 1 334 ? 22.518 3.273 -16.907 1.00 91.12 334 GLN A N 1
ATOM 2681 C CA . GLN A 1 334 ? 22.413 2.197 -15.914 1.00 91.12 334 GLN A CA 1
ATOM 2682 C C . GLN A 1 334 ? 21.452 1.104 -16.402 1.00 91.12 334 GLN A C 1
ATOM 2684 O O . GLN A 1 334 ? 20.446 0.811 -15.758 1.00 91.12 334 GLN A O 1
ATOM 2689 N N . THR A 1 335 ? 21.756 0.495 -17.551 1.00 90.06 335 THR A N 1
ATOM 2690 C CA . THR A 1 335 ? 20.887 -0.484 -18.234 1.00 90.06 335 THR A CA 1
ATOM 2691 C C . THR A 1 335 ? 20.468 -1.652 -17.337 1.00 90.06 335 THR A C 1
ATOM 2693 O O . THR A 1 335 ? 19.327 -2.095 -17.405 1.00 90.06 335 THR A O 1
ATOM 2696 N N . HIS A 1 336 ? 21.339 -2.081 -16.419 1.00 88.31 336 HIS A N 1
ATOM 2697 C CA . HIS A 1 336 ? 21.068 -3.128 -15.426 1.00 88.31 336 HIS A CA 1
ATOM 2698 C C . HIS A 1 336 ? 19.916 -2.810 -14.452 1.00 88.31 336 HIS A C 1
ATOM 2700 O O . HIS A 1 336 ? 19.417 -3.711 -13.784 1.00 88.31 336 HIS A O 1
ATOM 2706 N N . ARG A 1 337 ? 19.492 -1.543 -14.341 1.00 88.38 337 ARG A N 1
ATOM 2707 C CA . ARG A 1 337 ? 18.359 -1.119 -13.498 1.00 88.38 337 ARG A CA 1
ATOM 2708 C C . ARG A 1 337 ? 17.037 -1.058 -14.254 1.00 88.38 337 ARG A C 1
ATOM 2710 O O . ARG A 1 337 ? 16.017 -0.750 -13.638 1.00 88.38 337 ARG A O 1
ATOM 2717 N N . PHE A 1 338 ? 17.038 -1.295 -15.562 1.00 91.00 338 PHE A N 1
ATOM 2718 C CA . PHE A 1 338 ? 15.830 -1.288 -16.375 1.00 91.00 338 PHE A CA 1
ATOM 2719 C C . PHE A 1 338 ? 15.343 -2.707 -16.642 1.00 91.00 338 PHE A C 1
ATOM 2721 O O . PHE A 1 338 ? 16.127 -3.605 -16.930 1.00 91.00 338 PHE A O 1
ATOM 2728 N N . TRP A 1 339 ? 14.026 -2.885 -16.597 1.00 87.69 339 TRP A N 1
ATOM 2729 C CA . TRP A 1 339 ? 13.361 -4.100 -17.056 1.00 87.69 339 TRP A CA 1
ATOM 2730 C C . TRP A 1 339 ? 12.082 -3.722 -17.795 1.00 87.69 339 TRP A C 1
ATOM 2732 O O . TRP A 1 339 ? 11.203 -3.081 -17.213 1.00 87.69 339 TRP A O 1
ATOM 2742 N N . ASP A 1 340 ? 11.976 -4.107 -19.068 1.00 87.25 340 ASP A N 1
ATOM 2743 C CA . ASP A 1 340 ? 10.878 -3.727 -19.972 1.00 87.25 340 ASP A CA 1
ATOM 2744 C C . ASP A 1 340 ? 10.591 -2.215 -19.943 1.00 87.25 340 ASP A C 1
ATOM 2746 O O . ASP A 1 340 ? 9.458 -1.768 -19.775 1.00 87.25 340 ASP A O 1
ATOM 2750 N N . GLY A 1 341 ? 11.655 -1.407 -20.000 1.00 86.56 341 GLY A N 1
ATOM 2751 C CA . GLY A 1 341 ? 11.573 0.058 -19.953 1.00 86.56 341 GLY A CA 1
ATOM 2752 C C . GLY A 1 341 ? 11.261 0.655 -18.573 1.00 86.56 341 GLY A C 1
ATOM 2753 O O . GLY A 1 341 ? 11.336 1.872 -18.410 1.00 86.56 341 GLY A O 1
ATOM 2754 N N . LYS A 1 342 ? 10.980 -0.163 -17.551 1.00 88.44 342 LYS A N 1
ATOM 2755 C CA . LYS A 1 342 ? 10.696 0.304 -16.186 1.00 88.44 342 LYS A CA 1
ATOM 2756 C C . LYS A 1 342 ? 11.977 0.389 -15.366 1.00 88.44 342 LYS A C 1
ATOM 2758 O O . LYS A 1 342 ? 12.721 -0.582 -15.262 1.00 88.44 342 LYS A O 1
ATOM 2763 N N . LEU A 1 343 ? 12.209 1.545 -14.748 1.00 90.81 343 LEU A N 1
ATOM 2764 C CA . LEU A 1 343 ? 13.372 1.783 -13.896 1.00 90.81 343 LEU A CA 1
ATOM 2765 C C . LEU A 1 343 ? 13.148 1.230 -12.485 1.00 90.81 343 LEU A C 1
ATOM 2767 O O . LEU A 1 343 ? 12.192 1.601 -11.796 1.00 90.81 343 LEU A O 1
ATOM 2771 N N . GLN A 1 344 ? 14.080 0.428 -11.993 1.00 88.12 344 GLN A N 1
ATOM 2772 C CA . GLN A 1 344 ? 14.137 0.011 -10.600 1.00 88.12 344 GLN A CA 1
ATOM 2773 C C . GLN A 1 344 ? 14.524 1.180 -9.683 1.00 88.12 344 GLN A C 1
ATOM 2775 O O . GLN A 1 344 ? 15.426 1.952 -9.991 1.00 88.12 344 GLN A O 1
ATOM 2780 N N . PHE A 1 345 ? 13.894 1.284 -8.511 1.00 89.19 345 PHE A N 1
ATOM 2781 C CA . PHE A 1 345 ? 14.311 2.229 -7.474 1.00 89.19 345 PHE A CA 1
ATOM 2782 C C . PHE A 1 345 ? 15.712 1.905 -6.934 1.00 89.19 345 PHE A C 1
ATOM 2784 O O . PHE A 1 345 ? 16.026 0.742 -6.679 1.00 89.19 345 PHE A O 1
ATOM 2791 N N . ASP A 1 346 ? 16.512 2.942 -6.708 1.00 89.56 346 ASP A N 1
ATOM 2792 C CA . ASP A 1 346 ? 17.843 2.912 -6.099 1.00 89.56 346 ASP A CA 1
ATOM 2793 C C . ASP A 1 346 ? 17.743 2.649 -4.587 1.00 89.56 346 ASP A C 1
ATOM 2795 O O . ASP A 1 346 ? 17.942 3.506 -3.724 1.00 89.56 346 ASP A O 1
ATOM 2799 N N . TYR A 1 347 ? 17.300 1.437 -4.266 1.00 85.88 347 TYR A N 1
ATOM 2800 C CA . TYR A 1 347 ? 17.054 1.016 -2.896 1.00 85.88 347 TYR A CA 1
ATOM 2801 C C . TYR A 1 347 ? 18.351 0.903 -2.096 1.00 85.88 347 TYR A C 1
ATOM 2803 O O . TYR A 1 347 ? 18.360 1.259 -0.921 1.00 85.88 347 TYR A O 1
ATOM 2811 N N . ALA A 1 348 ? 19.439 0.480 -2.747 1.00 85.31 348 ALA A N 1
ATOM 2812 C CA . ALA A 1 348 ? 20.748 0.325 -2.127 1.00 85.31 348 ALA A CA 1
ATOM 2813 C C . ALA A 1 348 ? 21.229 1.645 -1.514 1.00 85.31 348 ALA A C 1
ATOM 2815 O O . ALA A 1 348 ? 21.435 1.694 -0.304 1.00 85.31 348 ALA A O 1
ATOM 2816 N N . SER A 1 349 ? 21.270 2.736 -2.289 1.00 90.38 349 SER A N 1
ATOM 2817 C CA . SER A 1 349 ? 21.687 4.040 -1.757 1.00 90.38 349 SER A CA 1
ATOM 2818 C C . SER A 1 349 ? 20.743 4.565 -0.672 1.00 90.38 349 SER A C 1
ATOM 2820 O O . SER A 1 349 ? 21.180 5.188 0.292 1.00 90.38 349 SER A O 1
ATOM 2822 N N . CYS A 1 350 ? 19.434 4.304 -0.777 1.00 89.12 350 CYS A N 1
ATOM 2823 C CA . CYS A 1 350 ? 18.479 4.670 0.274 1.00 89.12 350 CYS A CA 1
ATOM 2824 C C . CYS A 1 350 ? 18.754 3.932 1.597 1.00 89.12 350 CYS A C 1
ATOM 2826 O O . CYS A 1 350 ? 18.719 4.545 2.664 1.00 89.12 350 CYS A O 1
ATOM 2828 N N . CYS A 1 351 ? 19.019 2.626 1.534 1.00 87.44 351 CYS A N 1
ATOM 2829 C CA . CYS A 1 351 ? 19.301 1.795 2.701 1.00 87.44 351 CYS A CA 1
ATOM 2830 C C . CYS A 1 351 ? 20.668 2.060 3.308 1.00 87.44 351 CYS A C 1
ATOM 2832 O O . CYS A 1 351 ? 20.769 2.099 4.528 1.00 87.44 351 CYS A O 1
ATOM 2834 N N . GLU A 1 352 ? 21.688 2.260 2.480 1.00 88.88 352 GLU A N 1
ATOM 2835 C CA . GLU A 1 352 ? 23.040 2.562 2.934 1.00 88.88 352 GLU A CA 1
ATOM 2836 C C . GLU A 1 352 ? 23.060 3.848 3.766 1.00 88.88 352 GLU A C 1
ATOM 2838 O O . GLU A 1 352 ? 23.486 3.819 4.917 1.00 88.88 352 GLU A O 1
ATOM 2843 N N . GLU A 1 353 ? 22.475 4.936 3.252 1.00 88.44 353 GLU A N 1
ATOM 2844 C CA . GLU A 1 353 ? 22.342 6.198 3.992 1.00 88.44 353 GLU A CA 1
ATOM 2845 C C . GLU A 1 353 ? 21.573 6.002 5.308 1.00 88.44 353 GLU A C 1
ATOM 2847 O O . GLU A 1 353 ? 21.971 6.509 6.355 1.00 88.44 353 GLU A O 1
ATOM 2852 N N . ARG A 1 354 ? 20.463 5.249 5.283 1.00 86.44 354 ARG A N 1
ATOM 2853 C CA . ARG A 1 354 ? 19.680 4.957 6.496 1.00 86.44 354 ARG A CA 1
ATOM 2854 C C . ARG A 1 354 ? 20.479 4.151 7.518 1.00 86.44 354 ARG A C 1
ATOM 2856 O O . ARG A 1 354 ? 20.389 4.463 8.698 1.00 86.44 354 ARG A O 1
ATOM 2863 N N . GLY A 1 355 ? 21.233 3.145 7.082 1.00 86.25 355 GLY A N 1
ATOM 2864 C CA . GLY A 1 355 ? 22.027 2.275 7.950 1.00 86.25 355 GLY A CA 1
ATOM 2865 C C . GLY A 1 355 ? 23.233 2.991 8.554 1.00 86.25 355 GLY A C 1
ATOM 2866 O O . GLY A 1 355 ? 23.462 2.897 9.759 1.00 86.25 355 GLY A O 1
ATOM 2867 N N . GLN A 1 356 ? 23.961 3.766 7.746 1.00 87.94 356 GLN A N 1
ATOM 2868 C CA . GLN A 1 356 ? 25.085 4.579 8.216 1.00 87.94 356 GLN A CA 1
ATOM 2869 C C . GLN A 1 356 ? 24.614 5.608 9.245 1.00 87.94 356 GLN A C 1
ATOM 2871 O O . GLN A 1 356 ? 25.138 5.669 10.355 1.00 87.94 356 GLN A O 1
ATOM 2876 N N . MET A 1 357 ? 23.572 6.370 8.917 1.00 87.62 357 MET A N 1
ATOM 2877 C CA . MET A 1 357 ? 23.051 7.391 9.821 1.00 87.62 357 MET A CA 1
ATOM 2878 C C . MET A 1 357 ? 22.367 6.796 11.054 1.00 87.62 357 MET A C 1
ATOM 2880 O O . MET A 1 357 ? 22.528 7.346 12.133 1.00 87.62 357 MET A O 1
ATOM 2884 N N . GLY A 1 358 ? 21.673 5.661 10.929 1.00 84.75 358 GLY A N 1
ATOM 2885 C CA . GLY A 1 358 ? 21.078 4.951 12.067 1.00 84.75 358 GLY A CA 1
ATOM 2886 C C . GLY A 1 358 ? 22.115 4.395 13.049 1.00 84.75 358 GLY A C 1
ATOM 2887 O O . GLY A 1 358 ? 21.829 4.264 14.233 1.00 84.75 358 GLY A O 1
ATOM 2888 N N . THR A 1 359 ? 23.336 4.119 12.576 1.00 84.69 359 THR A N 1
ATOM 2889 C CA . THR A 1 359 ? 24.469 3.722 13.432 1.00 84.69 359 THR A CA 1
ATOM 2890 C C . THR A 1 359 ? 25.017 4.909 14.229 1.00 84.69 359 THR A C 1
ATOM 2892 O O . THR A 1 359 ? 25.475 4.742 15.355 1.00 84.69 359 THR A O 1
ATOM 2895 N N . LEU A 1 360 ? 24.981 6.110 13.645 1.00 84.31 360 LEU A N 1
ATOM 2896 C CA . LEU A 1 360 ? 25.480 7.339 14.268 1.00 84.31 360 LEU A CA 1
ATOM 2897 C C . LEU A 1 360 ? 24.434 8.009 15.171 1.00 84.31 360 LEU A C 1
ATOM 2899 O O . LEU A 1 360 ? 24.793 8.617 16.175 1.00 84.31 360 LEU A O 1
ATOM 2903 N N . PHE A 1 361 ? 23.157 7.896 14.807 1.00 82.19 361 PHE A N 1
ATOM 2904 C CA . PHE A 1 361 ? 22.031 8.582 15.435 1.00 82.19 361 PHE A CA 1
ATOM 2905 C C . PHE A 1 361 ? 20.841 7.615 15.542 1.00 82.19 361 PHE A C 1
ATOM 2907 O O . PHE A 1 361 ? 20.150 7.389 14.542 1.00 82.19 361 PHE A O 1
ATOM 2914 N N . PRO A 1 362 ? 20.567 7.044 16.728 1.00 75.69 362 PRO A N 1
ATOM 2915 C CA . PRO A 1 362 ? 19.445 6.124 16.936 1.00 75.69 362 PRO A CA 1
ATOM 2916 C C . PRO A 1 362 ? 18.082 6.706 16.531 1.00 75.69 362 PRO A C 1
ATOM 2918 O O . PRO A 1 362 ? 17.184 5.988 16.108 1.00 75.69 362 PRO A O 1
ATOM 2921 N N . GLU A 1 363 ? 17.924 8.025 16.616 1.00 77.06 363 GLU A N 1
ATOM 2922 C CA . GLU A 1 363 ? 16.717 8.752 16.234 1.00 77.06 363 GLU A CA 1
ATOM 2923 C C . GLU A 1 363 ? 16.598 9.042 14.721 1.00 77.06 363 GLU A C 1
ATOM 2925 O O . GLU A 1 363 ? 15.685 9.750 14.271 1.00 77.06 363 GLU A O 1
ATOM 2930 N N . TRP A 1 364 ? 17.519 8.525 13.904 1.00 81.81 364 TRP A N 1
ATOM 2931 C CA . TRP A 1 364 ? 17.483 8.699 12.458 1.00 81.81 364 TRP A CA 1
ATOM 2932 C C . TRP A 1 364 ? 16.508 7.733 11.779 1.00 81.81 364 TRP A C 1
ATOM 2934 O O . TRP A 1 364 ? 16.773 6.549 11.598 1.00 81.81 364 TRP A O 1
ATOM 2944 N N . SER A 1 365 ? 15.400 8.272 11.272 1.00 73.81 365 SER A N 1
ATOM 2945 C CA . SER A 1 365 ? 14.419 7.515 10.475 1.00 73.81 365 SER A CA 1
ATOM 2946 C C . SER A 1 365 ? 14.534 7.758 8.957 1.00 73.81 365 SER A C 1
ATOM 2948 O O . SER A 1 365 ? 13.910 7.059 8.155 1.00 73.81 365 SER A O 1
ATOM 2950 N N . CYS A 1 366 ? 15.350 8.730 8.526 1.00 85.69 366 CYS A N 1
ATOM 2951 C CA . CYS A 1 366 ? 15.312 9.359 7.200 1.00 85.69 366 CYS A CA 1
ATOM 2952 C C . CYS A 1 366 ? 13.898 9.838 6.832 1.00 85.69 366 CYS A C 1
ATOM 2954 O O . CYS A 1 366 ? 13.562 10.969 7.132 1.00 85.69 366 CYS A O 1
ATOM 2956 N N . THR A 1 367 ? 13.069 9.025 6.165 1.00 88.38 367 THR A N 1
ATOM 2957 C CA . THR A 1 367 ? 11.678 9.311 5.721 1.00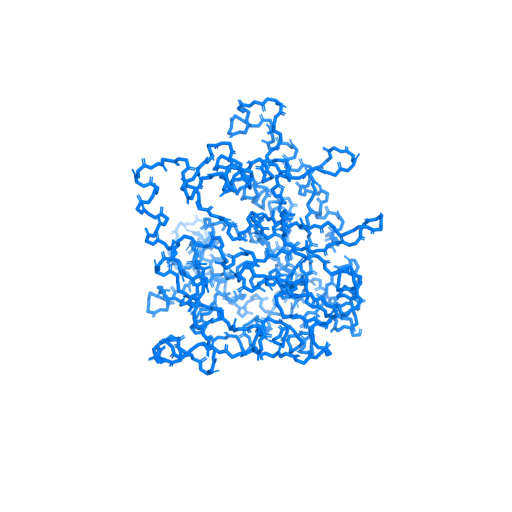 88.38 367 THR A CA 1
ATOM 2958 C C . THR A 1 367 ? 11.376 10.692 5.095 1.00 88.38 367 THR A C 1
ATOM 2960 O O . THR A 1 367 ? 10.223 10.995 4.801 1.00 88.38 367 THR A O 1
ATOM 2963 N N . ARG A 1 368 ? 12.382 11.511 4.779 1.00 90.94 368 ARG A N 1
ATOM 2964 C CA . ARG A 1 368 ? 12.219 12.918 4.373 1.00 90.94 368 ARG A CA 1
ATOM 2965 C C . ARG A 1 368 ? 11.345 13.103 3.148 1.00 90.94 368 ARG A C 1
ATOM 2967 O O . ARG A 1 368 ? 10.520 14.007 3.111 1.00 90.94 368 ARG A O 1
ATOM 2974 N N . CYS A 1 369 ? 11.500 12.223 2.158 1.00 92.75 369 CYS A N 1
ATOM 2975 C CA . CYS A 1 369 ? 10.682 12.248 0.948 1.00 92.75 369 CYS A CA 1
ATOM 2976 C C . CYS A 1 369 ? 9.182 12.108 1.259 1.00 92.75 369 CYS A C 1
ATOM 2978 O O . CYS A 1 369 ? 8.373 12.774 0.618 1.00 92.75 369 CYS A O 1
ATOM 2980 N N . MET A 1 370 ? 8.826 11.304 2.266 1.00 94.31 370 MET A N 1
ATOM 2981 C CA . MET A 1 370 ? 7.457 11.130 2.746 1.00 94.31 370 MET A CA 1
ATOM 2982 C C . MET A 1 370 ? 6.984 12.371 3.507 1.00 94.31 370 MET A C 1
ATOM 2984 O O . MET A 1 370 ? 5.964 12.949 3.146 1.00 94.31 370 MET A O 1
ATOM 2988 N N . SER A 1 371 ? 7.745 12.814 4.511 1.00 94.50 371 SER A N 1
ATOM 2989 C CA . SER A 1 371 ? 7.369 13.932 5.388 1.00 94.50 371 SER A CA 1
ATOM 2990 C C . SER A 1 371 ? 7.209 15.236 4.606 1.00 94.50 371 SER A C 1
ATOM 2992 O O . SER A 1 371 ? 6.193 15.919 4.730 1.00 94.50 371 SER A O 1
ATOM 2994 N N . MET A 1 372 ? 8.151 15.527 3.702 1.00 94.88 372 MET A N 1
ATOM 2995 C CA . MET A 1 372 ? 8.057 16.669 2.791 1.00 94.88 372 MET A CA 1
ATOM 2996 C C . MET A 1 372 ? 6.858 16.547 1.846 1.00 94.88 372 MET A C 1
ATOM 2998 O O . MET A 1 372 ? 6.182 17.535 1.592 1.00 94.88 372 MET A O 1
ATOM 3002 N N . CYS A 1 373 ? 6.553 15.357 1.323 1.00 96.31 373 CYS A N 1
ATOM 3003 C CA . CYS A 1 373 ? 5.384 15.180 0.456 1.00 96.31 373 CYS A CA 1
ATOM 3004 C C . CYS A 1 373 ? 4.056 15.374 1.210 1.00 96.31 373 CYS A C 1
ATOM 3006 O O . CYS A 1 373 ? 3.101 15.910 0.641 1.00 96.31 373 CYS A O 1
ATOM 3008 N N . ALA A 1 374 ? 3.998 14.959 2.477 1.00 95.81 374 ALA A N 1
ATOM 3009 C CA . ALA A 1 374 ? 2.809 15.048 3.322 1.00 95.81 374 ALA A CA 1
ATOM 3010 C C . ALA A 1 374 ? 2.436 16.496 3.669 1.00 95.81 374 ALA A C 1
ATOM 3012 O O . ALA A 1 374 ? 1.273 16.882 3.532 1.00 95.81 374 ALA A O 1
ATOM 3013 N N . ILE A 1 375 ? 3.427 17.286 4.088 1.00 95.25 375 ILE A N 1
ATOM 3014 C CA . ILE A 1 375 ? 3.224 18.654 4.584 1.00 95.25 375 ILE A CA 1
ATOM 3015 C C . ILE A 1 375 ? 3.319 19.673 3.453 1.00 95.25 375 ILE A C 1
ATOM 3017 O O . ILE A 1 375 ? 2.450 20.525 3.298 1.00 95.25 375 ILE A O 1
ATOM 3021 N N . GLU A 1 376 ? 4.348 19.543 2.620 1.00 94.38 376 GLU A N 1
ATOM 3022 C CA . GLU A 1 376 ? 4.755 20.568 1.661 1.00 94.38 376 GLU A CA 1
ATOM 3023 C C . GLU A 1 376 ? 4.443 20.208 0.207 1.00 94.38 376 GLU A C 1
ATOM 3025 O O . GLU A 1 376 ? 4.547 21.061 -0.678 1.00 94.38 376 GLU A O 1
ATOM 3030 N N . GLY A 1 377 ? 4.108 18.950 -0.073 1.00 94.31 377 GLY A N 1
ATOM 3031 C CA . GLY A 1 377 ? 3.794 18.502 -1.423 1.00 94.31 377 GLY A CA 1
ATOM 3032 C C . GLY A 1 377 ? 2.551 19.203 -1.963 1.00 94.31 377 GLY A C 1
ATOM 3033 O O . GLY A 1 377 ? 1.528 19.268 -1.283 1.00 94.31 377 GLY A O 1
ATOM 3034 N N . SER A 1 378 ? 2.611 19.685 -3.205 1.00 94.50 378 SER A N 1
ATOM 3035 C CA . SER A 1 378 ? 1.465 20.348 -3.829 1.00 94.50 378 SER A CA 1
ATOM 3036 C C . SER A 1 378 ? 0.324 19.340 -4.024 1.00 94.50 378 SER A C 1
ATOM 3038 O O . SER A 1 378 ? 0.543 18.211 -4.486 1.00 94.50 378 SER A O 1
ATOM 3040 N N . LYS A 1 379 ? -0.893 19.735 -3.644 1.00 93.12 379 LYS A N 1
ATOM 3041 C CA . LYS A 1 379 ? -2.086 18.876 -3.620 1.00 93.12 379 LYS A CA 1
ATOM 3042 C C . LYS A 1 379 ? -3.033 19.274 -4.746 1.00 93.12 379 LYS A C 1
ATOM 3044 O O . LYS A 1 379 ? -3.360 20.450 -4.881 1.00 93.12 379 LYS A O 1
ATOM 3049 N N . ARG A 1 380 ? -3.497 18.299 -5.530 1.00 91.62 380 ARG A N 1
ATOM 3050 C CA . ARG A 1 380 ? -4.444 18.536 -6.628 1.00 91.62 380 ARG A CA 1
ATOM 3051 C C . ARG A 1 380 ? -5.869 18.280 -6.174 1.00 91.62 380 ARG A C 1
ATOM 3053 O O . ARG A 1 380 ? -6.301 17.135 -6.069 1.00 91.62 380 ARG A O 1
ATOM 3060 N N . THR A 1 381 ? -6.613 19.362 -5.969 1.00 91.44 381 THR A N 1
ATOM 3061 C CA . THR A 1 381 ? -8.028 19.307 -5.580 1.00 91.44 381 THR A CA 1
ATOM 3062 C C . THR A 1 381 ? -8.873 18.498 -6.558 1.00 91.44 381 THR A C 1
ATOM 3064 O O . THR A 1 381 ? -9.665 17.666 -6.128 1.00 91.44 381 THR A O 1
ATOM 3067 N N . TYR A 1 382 ? -8.688 18.705 -7.864 1.00 90.69 382 TYR A N 1
ATOM 3068 C CA . TYR A 1 382 ? -9.442 17.976 -8.885 1.00 90.69 382 TYR A CA 1
ATOM 3069 C C . TYR A 1 382 ? -9.152 16.469 -8.850 1.00 90.69 382 TYR A C 1
ATOM 3071 O O . TYR A 1 382 ? -10.082 15.670 -8.809 1.00 90.69 382 TYR A O 1
ATOM 3079 N N . ALA A 1 383 ? -7.878 16.074 -8.752 1.00 93.81 383 ALA A N 1
ATOM 3080 C CA . ALA A 1 383 ? -7.496 14.665 -8.662 1.00 93.81 383 ALA A CA 1
ATOM 3081 C C . ALA A 1 383 ? -8.125 13.975 -7.438 1.00 93.81 383 ALA A C 1
ATOM 3083 O O . ALA A 1 383 ? -8.669 12.881 -7.568 1.00 93.81 383 ALA A O 1
ATOM 3084 N N . ALA A 1 384 ? -8.109 14.631 -6.270 1.00 91.38 384 ALA A N 1
ATOM 3085 C CA . ALA A 1 384 ? -8.716 14.107 -5.043 1.00 91.38 384 ALA A CA 1
ATOM 3086 C C . ALA A 1 384 ? -10.244 13.935 -5.147 1.00 91.38 384 ALA A C 1
ATOM 3088 O O . ALA A 1 384 ? -10.794 13.025 -4.530 1.00 91.38 384 ALA A O 1
ATOM 3089 N N . LYS A 1 385 ? -10.929 14.778 -5.934 1.00 90.50 385 LYS A N 1
ATOM 3090 C CA . LYS A 1 385 ? -12.372 14.656 -6.204 1.00 90.50 385 LYS A CA 1
ATOM 3091 C C . LYS A 1 385 ? -12.681 13.535 -7.194 1.00 90.50 385 LYS A C 1
ATOM 3093 O O . LYS A 1 385 ? -13.547 12.706 -6.939 1.00 90.50 385 LYS A O 1
ATOM 3098 N N . GLU A 1 386 ? -11.964 13.497 -8.314 1.00 94.31 386 GLU A N 1
ATOM 3099 C CA . GLU A 1 386 ? -12.359 12.670 -9.457 1.00 94.31 386 GLU A CA 1
ATOM 3100 C C . GLU A 1 386 ? -11.763 11.263 -9.458 1.00 94.31 386 GLU A C 1
ATOM 3102 O O . GLU A 1 386 ? -12.316 10.363 -10.092 1.00 94.31 386 GLU A O 1
ATOM 3107 N N . PHE A 1 387 ? -10.663 11.023 -8.739 1.00 95.69 387 PHE A N 1
ATOM 3108 C CA . PHE A 1 387 ? -10.062 9.690 -8.680 1.00 95.69 387 PHE A CA 1
ATOM 3109 C C . PHE A 1 387 ? -11.034 8.640 -8.134 1.00 95.69 387 PHE A C 1
ATOM 3111 O O . PHE A 1 387 ? -11.150 7.564 -8.712 1.00 95.69 387 PHE A O 1
ATOM 3118 N N . TYR A 1 388 ? -11.763 8.945 -7.057 1.00 93.38 388 TYR A N 1
ATOM 3119 C CA . TYR A 1 388 ? -12.693 7.984 -6.458 1.00 93.38 388 TYR A CA 1
ATOM 3120 C C . TYR A 1 388 ? -13.952 7.774 -7.308 1.00 93.38 388 TYR A C 1
ATOM 3122 O O . TYR A 1 388 ? -14.498 6.670 -7.324 1.00 93.38 388 TYR A O 1
ATOM 3130 N N . ASN A 1 389 ? -14.362 8.780 -8.090 1.00 94.56 389 ASN A N 1
ATOM 3131 C CA . ASN A 1 389 ? -15.383 8.606 -9.126 1.00 94.56 389 ASN A CA 1
ATOM 3132 C C . ASN A 1 389 ? -14.889 7.632 -10.202 1.00 94.56 389 ASN A C 1
ATOM 3134 O O . ASN A 1 389 ? -15.614 6.713 -10.586 1.00 94.56 389 ASN A O 1
ATOM 3138 N N . LYS A 1 390 ? -13.635 7.792 -10.648 1.00 96.19 390 LYS A N 1
ATOM 3139 C CA . LYS A 1 390 ? -13.011 6.910 -11.641 1.00 96.19 390 LYS A CA 1
ATOM 3140 C C . LYS A 1 390 ? -12.828 5.485 -11.121 1.00 96.19 390 LYS A C 1
ATOM 3142 O O . LYS A 1 390 ? -13.100 4.543 -11.857 1.00 96.19 390 LYS A O 1
ATOM 3147 N N . LEU A 1 391 ? -12.424 5.333 -9.859 1.00 95.50 391 LEU A N 1
ATOM 3148 C CA . LEU A 1 391 ? -12.373 4.053 -9.154 1.00 95.50 391 LEU A CA 1
ATOM 3149 C C . LEU A 1 391 ? -13.743 3.377 -9.212 1.00 95.50 391 LEU A C 1
ATOM 3151 O O . LEU A 1 391 ? -13.853 2.300 -9.783 1.00 95.50 391 LEU A O 1
ATOM 3155 N N . LYS A 1 392 ? -14.795 4.046 -8.717 1.00 94.31 392 LYS A N 1
ATOM 3156 C CA . LYS A 1 392 ? -16.158 3.502 -8.730 1.00 94.31 392 LYS A CA 1
ATOM 3157 C C . LYS A 1 392 ? -16.579 3.094 -10.141 1.00 94.31 392 LYS A C 1
ATOM 3159 O O . LYS A 1 392 ? -17.023 1.970 -10.318 1.00 94.31 392 LYS A O 1
ATOM 3164 N N . GLN A 1 393 ? -16.368 3.960 -11.135 1.00 95.38 393 GLN A N 1
ATOM 3165 C CA . GLN A 1 393 ? -16.688 3.679 -12.537 1.00 95.38 393 GLN A CA 1
ATOM 3166 C C . GLN A 1 393 ? -16.020 2.396 -13.050 1.0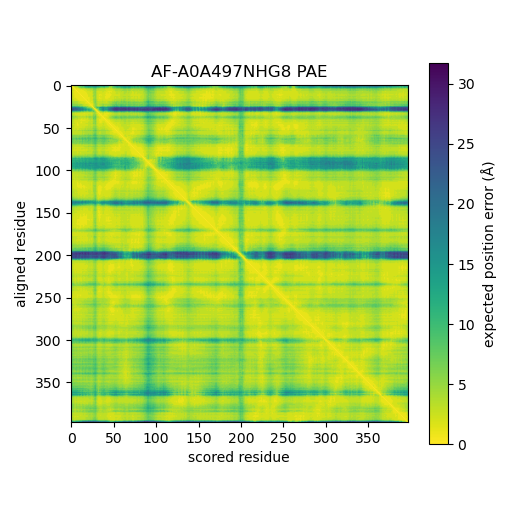0 95.38 393 GLN A C 1
ATOM 3168 O O . GLN A 1 393 ? -16.653 1.628 -13.763 1.00 95.38 393 GLN A O 1
ATOM 3173 N N . LEU A 1 394 ? -14.738 2.191 -12.741 1.00 96.56 394 LEU A N 1
ATOM 3174 C CA . LEU A 1 394 ? -13.960 1.086 -13.301 1.00 96.56 394 LEU A CA 1
ATOM 3175 C C . LEU A 1 394 ? -14.071 -0.206 -12.487 1.00 96.56 394 LEU A C 1
ATOM 3177 O O . LEU A 1 394 ? -13.719 -1.259 -13.004 1.00 96.56 394 LEU A O 1
ATOM 3181 N N . THR A 1 395 ? -14.542 -0.156 -11.240 1.00 94.25 395 THR A N 1
ATOM 3182 C CA . THR A 1 395 ? -14.601 -1.329 -10.350 1.00 94.25 395 THR A CA 1
ATOM 3183 C C . THR A 1 395 ? -16.013 -1.816 -10.043 1.00 94.25 395 THR A C 1
ATOM 3185 O O . THR A 1 395 ? -16.170 -2.756 -9.261 1.00 94.25 395 THR A O 1
ATOM 3188 N N . THR A 1 396 ? -17.035 -1.173 -10.612 1.00 87.62 396 THR A N 1
ATOM 3189 C CA . THR A 1 396 ? -18.419 -1.652 -10.570 1.00 87.62 396 THR A CA 1
ATOM 3190 C C . THR A 1 396 ? -18.856 -2.100 -11.958 1.00 87.62 396 THR A C 1
ATOM 3192 O O . THR A 1 396 ? -18.865 -1.282 -12.877 1.00 87.62 396 THR A O 1
ATOM 3195 N N . ALA A 1 397 ? -19.198 -3.382 -12.087 1.00 63.97 397 ALA A N 1
ATOM 3196 C CA . ALA A 1 397 ? -19.794 -3.977 -13.282 1.00 63.97 397 ALA A CA 1
ATOM 3197 C C . ALA A 1 397 ? -21.318 -4.068 -13.160 1.00 63.97 397 ALA A C 1
ATOM 3199 O O . ALA A 1 397 ? -21.799 -4.343 -12.030 1.00 63.97 397 ALA A O 1
#

pLDDT: mean 90.6, std 9.02, range [42.81, 98.44]

Secondary structure (DSSP, 8-state):
----HHHHHHHHHHHHHHHTTSTTT-S-TT--SB-B-TTSSB--EEEEEEE-TT--TTTTT-BTTTTBSS---HHHHHHHHHHHH---B-TTS-B-S-PPPPPHHHHHHH-SEEEEEEEE-PBPHHHHHHHHHHHHH-TT---HHHHHHHHHHHHHHHHHHHHHHHHH-BTTEEEEEE-HHHHHHHHHHTS-GGG-S--SSS--SSS--HHHHHHHTTS-EE-TTS-EEEEEEETTEEEEE---EEEEEEEESSPPP-S-GGGEE---HHHHHHHHHHH-TT---HHHHTT-SBTTS-SSS----HHHHT-TTSTTTTT---TTSPPPHHHHT-GGGEETTEEPP-HHHHHHHHHHHHHH-TT----HHHHHHHHTS-B-HHHHHHHHHHHHHHH--

Foldseek 3Di:
DDDFFVVLQVLLQVLLVVCCPDPLNPPDPPDDFFDADPVRIFPKQKFKAKDFLPDDLQVPACDLQGLFPQFDDPQLQQQLVQVVPFDQADPVRHGDPPTDGDHSVNLNVQFGMKMKMKMFRFTYLVQLVVQLVQLVVDLLGFDLSNLCSQVSQLVSVLSSLVVSQVVPDDPFKDKDWQRLVSQLSSQVPRDDPVRHDNSFAADDSHSHPSQSVCVLRVSAAAALQRGTWAWACDPNDTAIGDGDMIMMIMGGHDHHDQACPSNYFYRDPQNVVLNVLQNQLLNLDLVNQLQHFQQQQPDPDPHWCQLCVSQSLNQSLLQGAHSNSHRDPVNVVPVVQDDPNRGGGPNVSVVVVQVVVCVVPVRRPPCNSVSCCNNPGDGNNSNNVCNVVVRSVNGHD

Radius of gyration: 21.3 Å; Cα contacts (8 Å, |Δi|>4): 702; chains: 1; bounding box: 48×66×50 Å

Mean predicted aligned error: 5.12 Å